Protein 1DBT (pdb70)

Organism: Bacillus subtilis (strain 168) (NCBI:txid224308)

Radius of gyration: 29.46 Å; Cα contacts (8 Å, |Δi|>4): 1558; chains: 3; bounding box: 55×60×98 Å

B-factor: mean 28.29, std 9.07, range [10.55, 61.63]

Solvent-accessible surface area: 28152 Å² total; per-residue (Å²): 145,135,45,86,27,0,0,0,4,0,47,28,30,29,12,147,87,0,46,68,24,14,53,75,4,118,173,58,85,15,9,0,16,0,2,2,9,0,0,1,58,49,0,12,50,0,0,118,51,0,59,136,122,135,6,74,0,3,0,10,5,11,0,7,7,19,11,48,16,0,27,71,0,0,45,45,0,0,60,24,17,7,49,9,0,0,0,3,2,15,11,2,50,130,0,0,77,12,0,25,101,0,0,98,135,13,21,72,114,91,97,159,66,2,22,0,0,0,0,4,9,12,5,18,8,21,75,101,52,0,87,83,20,10,20,4,98,95,40,11,74,82,0,0,33,56,3,0,62,16,0,46,92,5,37,10,41,0,0,9,0,0,1,26,4,0,134,28,0,58,163,42,13,49,118,61,9,28,0,1,0,24,2,1,8,36,66,92,43,16,17,20,3,15,24,20,0,4,15,0,22,53,0,96,81,62,20,0,3,5,0,8,0,13,57,7,0,26,155,36,191,65,28,48,149,15,1,109,37,0,53,90,49,16,81,42,151,84,104,42,0,0,0,5,0,41,32,28,21,8,126,88,0,37,68,21,12,53,86,9,139,158,66,91,10,6,0,15,0,2,2,6,0,0,0,52,47,0,12,54,0,0,123,64,0,64,147,139,131,6,61,0,3,0,8,3,11,1,9,7,19,10,44,16,0,27,63,0,0,56,54,0,2,59,16,16,6,52,10,0,0,0,2,2,14,10,2,54,102,0,0,73,14,0,24,95,0,0,96,120,20,21,72,110,89,122,185,84,3,36,0,0,0,1,4,10,12,6,18,9,28,94,115,55,0,96,78,20,10,11,4,68,95,40,10,77,85,0,0,23,41,3,0,80,16,0,58,110,8,38,8,42,0,0,11,0,0,1,68,3,0,127,21,0,60,155,46,14,47,129,100,9,43,0,3,0,24,1,1,10,46,93,170,60,74,43,90,12,20,76,26,49,8,33,0,18,66,0,96,114,67,36,12,25,1,0,10,0,12,61,12,0,30,172,40,187,78,35,46,155,17,1,111,46,1,45,92,53,20,81,80,87,87,2,0,0,0,5,0,83,32,51,26,14,136,84,0,40,73,27,14,58,84,1,53,120,26,22,25,10,0,17,0,5,84,91,0,28,150,118,56,17,75,53,0,0,121,64,0,64,28,60,18,2,35,0,3,0,11,16,42,24,105,72,110,39,88,63,1,28,136,35,0,46,155,16,7,69,46,23,7,47,10,0,0,0,28,7,55,25,33,79,157,0,0,80,12,0,24,94,0,0,94,124,13,22,69,110,91,98,194,67,8,38,0,0,0,1,4,11,75,13,43,9,28,70,108,50,0,81,98,122,94,142,41,165,141,34,9,70,80,5,0,29,107,36,0,101,47,0,55,89,4,37,8,41,0,0,11,0,0,1,78,1,0,126,32,0,51,162,46,12,50,122,98,10,59,0,2,0,23,2,1,15,43,101,177,61,70,37,91,92,31,75,34,52,6,24,0,20,67,0,99,117,62,36,13,26,9,0,10,0,13,87,9,0,32,161,36,182,76,31,27,151,19,0,101,42,0,58,131,54,19,83,79

Structure (mmCIF, N/CA/C/O backbone):
data_1DBT
#
_entry.id   1DBT
#
_cell.length_a   78.41
_cell.length_b   89.76
_cell.length_c   105.90
_cell.angle_alpha   90
_cell.angle_beta   90
_cell.angle_gamma   90
#
_symmetry.space_group_name_H-M   'P 21 21 2'
#
loop_
_entity.id
_entity.type
_entity.pdbx_description
1 polymer "OROTIDINE 5'-PHOSPHATE DECARBOXYLASE"
2 non-polymer "URIDINE-5'-MONOPHOSPHATE"
3 water water
#
loop_
_atom_site.group_PDB
_atom_site.id
_atom_site.type_symbol
_atom_site.label_atom_id
_atom_site.label_alt_id
_atom_site.label_comp_id
_atom_site.label_asym_id
_atom_site.label_entity_id
_atom_site.label_seq_id
_atom_site.pdbx_PDB_ins_code
_atom_site.Cartn_x
_atom_site.Cartn_y
_atom_site.Cartn_z
_atom_site.occupancy
_atom_site.B_iso_or_equiv
_atom_site.auth_seq_id
_atom_site.auth_comp_id
_atom_site.auth_asym_id
_atom_site.auth_atom_id
_atom_site.pdbx_PDB_model_num
ATOM 1 N N . MET A 1 1 ? 68.001 37.834 26.114 1.00 51.31 1 MET A N 1
ATOM 2 C CA . MET A 1 1 ? 69.017 38.865 25.751 1.00 51.68 1 MET A CA 1
ATOM 3 C C . MET A 1 1 ? 68.903 40.040 26.715 1.00 50.77 1 MET A C 1
ATOM 4 O O . MET A 1 1 ? 67.896 40.749 26.714 1.00 51.53 1 MET A O 1
ATOM 9 N N . LYS A 1 2 ? 69.916 40.210 27.567 1.00 49.34 2 LYS A N 1
ATOM 10 C CA . LYS A 1 2 ? 69.946 41.290 28.559 1.00 47.97 2 LYS A CA 1
ATOM 11 C C . LYS A 1 2 ? 71.235 42.120 28.525 1.00 46.43 2 LYS A C 1
ATOM 12 O O . LYS A 1 2 ? 72.301 41.611 28.164 1.00 46.43 2 LYS A O 1
ATOM 18 N N . ASN A 1 3 ? 71.126 43.400 28.889 1.00 44.26 3 ASN A N 1
ATOM 19 C CA . ASN A 1 3 ? 72.278 44.303 28.914 1.00 42.25 3 ASN A CA 1
ATOM 20 C C . ASN A 1 3 ? 72.657 44.646 30.349 1.00 39.91 3 ASN A C 1
ATOM 21 O O . ASN A 1 3 ? 71.856 45.206 31.100 1.00 39.90 3 ASN A O 1
ATOM 26 N N . ASN A 1 4 ? 73.918 44.373 30.676 1.00 36.89 4 ASN A N 1
ATOM 27 C CA . ASN A 1 4 ? 74.483 44.590 32.004 1.00 34.10 4 ASN A CA 1
ATOM 28 C C . ASN A 1 4 ? 74.642 46.044 32.461 1.00 31.98 4 ASN A C 1
ATOM 29 O O . ASN A 1 4 ? 74.490 46.348 33.650 1.00 31.19 4 ASN A O 1
ATOM 34 N N . LEU A 1 5 ? 74.988 46.927 31.532 1.00 29.18 5 LEU A N 1
ATOM 35 C CA . LEU A 1 5 ? 75.181 48.327 31.874 1.00 25.67 5 LEU A CA 1
ATOM 36 C C . LEU A 1 5 ? 73.908 49.163 31.814 1.00 23.32 5 LEU A C 1
ATOM 37 O O . LEU A 1 5 ? 73.186 49.123 30.816 1.00 22.54 5 LEU A O 1
ATOM 42 N N . PRO A 1 6 ? 73.568 49.867 32.923 1.00 22.33 6 PRO A N 1
ATOM 43 C CA . PRO A 1 6 ? 72.371 50.718 32.955 1.00 20.23 6 PRO A CA 1
ATOM 44 C C . PRO A 1 6 ? 72.619 51.864 31.977 1.00 19.54 6 PRO A C 1
ATOM 45 O O . PRO A 1 6 ? 73.729 52.408 31.932 1.00 19.14 6 PRO A O 1
ATOM 49 N N . ILE A 1 7 ? 71.631 52.143 31.129 1.00 18.07 7 ILE A N 1
ATOM 50 C CA . ILE A 1 7 ? 71.751 53.204 30.139 1.00 17.47 7 ILE A CA 1
ATOM 51 C C . ILE A 1 7 ? 71.501 54.556 30.823 1.00 17.48 7 ILE A C 1
ATOM 52 O O . ILE A 1 7 ? 70.389 54.834 31.276 1.00 17.41 7 ILE A O 1
ATOM 57 N N . ILE A 1 8 ? 72.558 55.362 30.925 1.00 16.55 8 ILE A N 1
ATOM 58 C CA . ILE A 1 8 ? 72.485 56.682 31.562 1.00 16.28 8 ILE A CA 1
ATOM 59 C C . ILE A 1 8 ? 71.934 57.741 30.599 1.00 15.15 8 ILE A C 1
ATOM 60 O O . ILE A 1 8 ? 72.552 58.040 29.577 1.00 14.64 8 ILE A O 1
ATOM 65 N N . ALA A 1 9 ? 70.789 58.318 30.961 1.00 14.65 9 ALA A N 1
ATOM 66 C CA . ALA A 1 9 ? 70.140 59.357 30.159 1.00 15.35 9 ALA A CA 1
ATOM 67 C C . ALA A 1 9 ? 70.844 60.695 30.347 1.00 15.43 9 ALA A C 1
ATOM 68 O O . ALA A 1 9 ? 70.766 61.304 31.420 1.00 16.40 9 ALA A O 1
ATOM 70 N N . LEU A 1 10 ? 71.560 61.122 29.308 1.00 14.41 10 LEU A N 1
ATOM 71 C CA . LEU A 1 10 ? 72.301 62.377 29.341 1.00 15.26 10 LEU A CA 1
ATOM 72 C C . LEU A 1 10 ? 71.404 63.554 28.957 1.00 15.63 10 LEU A C 1
ATOM 73 O O . LEU A 1 10 ? 71.507 64.122 27.858 1.00 14.16 10 LEU A O 1
ATOM 78 N N . ASP A 1 11 ? 70.518 63.898 29.886 1.00 16.57 11 ASP A N 1
ATOM 79 C CA . ASP A 1 11 ? 69.558 64.983 29.716 1.00 18.41 11 ASP A CA 1
ATOM 80 C C . ASP A 1 11 ? 70.103 66.308 30.237 1.00 19.12 11 ASP A C 1
ATOM 81 O O . ASP A 1 11 ? 69.788 66.760 31.341 1.00 21.18 11 ASP A O 1
ATOM 86 N N . PHE A 1 12 ? 70.974 66.887 29.414 1.00 19.73 12 PHE A N 1
ATOM 87 C CA . PHE A 1 12 ? 71.659 68.143 29.681 1.00 19.67 12 PHE A CA 1
ATOM 88 C C . PHE A 1 12 ? 71.465 69.109 28.522 1.00 19.71 12 PHE A C 1
ATOM 89 O O . PHE A 1 12 ? 71.221 68.691 27.384 1.00 19.72 12 PHE A O 1
ATOM 97 N N . ALA A 1 13 ? 71.612 70.400 28.813 1.00 19.38 13 ALA A N 1
ATOM 98 C CA . ALA A 1 13 ? 71.439 71.456 27.821 1.00 17.75 13 ALA A CA 1
ATOM 99 C C . ALA A 1 13 ? 72.608 71.664 26.860 1.00 17.86 13 ALA A C 1
ATOM 100 O O . ALA A 1 13 ? 72.430 72.293 25.821 1.00 18.90 13 ALA A O 1
ATOM 102 N N . SER A 1 14 ? 73.785 71.124 27.181 1.00 16.97 14 SER A N 1
ATOM 103 C CA . SER A 1 14 ? 74.970 71.292 26.329 1.00 16.72 14 SER A CA 1
ATOM 104 C C . SER A 1 14 ? 75.982 70.168 26.451 1.00 16.99 14 SER A C 1
ATOM 105 O O . SER A 1 14 ? 75.915 69.372 27.388 1.00 16.22 14 SER A O 1
ATOM 108 N N . ALA A 1 15 ? 76.937 70.135 25.514 1.00 17.06 15 ALA A N 1
ATOM 109 C CA . ALA A 1 15 ? 78.017 69.137 25.503 1.00 18.18 15 ALA A CA 1
ATOM 110 C C . ALA A 1 15 ? 78.919 69.349 26.713 1.00 19.04 15 ALA A C 1
ATOM 111 O O . ALA A 1 15 ? 79.440 68.386 27.286 1.00 19.26 15 ALA A O 1
ATOM 113 N N . GLU A 1 16 ? 79.067 70.617 27.102 1.00 20.55 16 GLU A N 1
ATOM 114 C CA . GLU A 1 16 ? 79.889 71.009 28.245 1.00 23.10 16 GLU A CA 1
ATOM 115 C C . GLU A 1 16 ? 79.384 70.436 29.563 1.00 23.24 16 GLU A C 1
ATOM 116 O O . GLU A 1 16 ? 80.169 69.864 30.330 1.00 23.40 16 GLU A O 1
ATOM 122 N N . GLU A 1 17 ? 78.070 70.553 29.785 1.00 23.03 17 GLU A N 1
ATOM 123 C CA . GLU A 1 17 ? 77.400 70.038 30.983 1.00 24.27 17 GLU A CA 1
ATOM 124 C C . GLU A 1 17 ? 77.527 68.518 31.040 1.00 23.62 17 GLU A C 1
ATOM 125 O O . GLU A 1 17 ? 77.841 67.950 32.092 1.00 23.59 17 GLU A O 1
ATOM 131 N N . THR A 1 18 ? 77.353 67.897 29.869 1.00 21.88 18 THR A N 1
ATOM 132 C CA . THR A 1 18 ? 77.437 66.448 29.668 1.00 20.27 18 THR A CA 1
ATOM 133 C C . THR A 1 18 ? 78.825 65.902 30.020 1.00 19.60 18 THR A C 1
ATOM 134 O O . THR A 1 18 ? 78.934 64.946 30.781 1.00 19.06 18 THR A O 1
ATOM 138 N N . LEU A 1 19 ? 79.864 66.549 29.489 1.00 20.17 19 LEU A N 1
ATOM 139 C CA . LEU A 1 19 ? 81.263 66.159 29.708 1.00 20.92 19 LEU A CA 1
ATOM 140 C C . LEU A 1 19 ? 81.757 66.359 31.140 1.00 20.40 19 LEU A C 1
ATOM 141 O O . LEU A 1 19 ? 82.636 65.626 31.601 1.00 21.34 19 LEU A O 1
ATOM 146 N N . ALA A 1 20 ? 81.163 67.331 31.836 1.00 20.29 20 ALA A N 1
ATOM 147 C CA . ALA A 1 20 ? 81.480 67.628 33.240 1.00 20.81 20 ALA A CA 1
ATOM 148 C C . ALA A 1 20 ? 80.933 66.506 34.115 1.00 20.43 20 ALA A C 1
ATOM 149 O O . ALA A 1 20 ? 81.620 66.025 35.017 1.00 21.95 20 ALA A O 1
ATOM 151 N N . PHE A 1 21 ? 79.698 66.093 33.815 1.00 20.11 21 PHE A N 1
ATOM 152 C CA . PHE A 1 21 ? 79.005 65.014 34.526 1.00 21.13 21 PHE A CA 1
ATOM 153 C C . PHE A 1 21 ? 79.729 63.682 34.329 1.00 20.82 21 PHE A C 1
ATOM 154 O O . PHE A 1 21 ? 79.796 62.874 35.250 1.00 19.39 21 PHE A O 1
ATOM 162 N N . LEU A 1 22 ? 80.183 63.447 33.097 1.00 21.86 22 LEU A N 1
ATOM 163 C CA . LEU A 1 22 ? 80.887 62.222 32.728 1.00 23.00 22 LEU A CA 1
ATOM 164 C C . LEU A 1 22 ? 82.347 62.139 33.162 1.00 23.50 22 LEU A C 1
ATOM 165 O O . LEU A 1 22 ? 82.974 61.091 32.989 1.00 24.53 22 LEU A O 1
ATOM 170 N N . ALA A 1 23 ? 82.871 63.219 33.750 1.00 24.62 23 ALA A N 1
ATOM 171 C CA . ALA A 1 23 ? 84.267 63.267 34.212 1.00 25.44 23 ALA A CA 1
ATOM 172 C C . ALA A 1 23 ? 84.653 62.196 35.258 1.00 26.01 23 ALA A C 1
ATOM 173 O O . ALA A 1 23 ? 85.699 61.562 35.099 1.00 25.96 23 ALA A O 1
ATOM 175 N N . PRO A 1 24 ? 83.816 61.958 36.312 1.00 27.20 24 PRO A N 1
ATOM 176 C CA . PRO A 1 24 ? 84.165 60.930 37.307 1.00 28.31 24 PRO A CA 1
ATOM 177 C C . PRO A 1 24 ? 84.080 59.481 36.806 1.00 29.72 24 PRO A C 1
ATOM 178 O O . PRO A 1 24 ? 84.564 58.561 37.471 1.00 29.06 24 PRO A O 1
ATOM 182 N N . PHE A 1 25 ? 83.459 59.306 35.639 1.00 32.13 25 PHE A N 1
ATOM 183 C CA . PHE A 1 25 ? 83.264 58.000 35.007 1.00 35.39 25 PHE A CA 1
ATOM 184 C C . PHE A 1 25 ? 84.273 57.722 33.884 1.00 37.67 25 PHE A C 1
ATOM 185 O O . PHE A 1 25 ? 84.051 56.824 33.066 1.00 38.99 25 PHE A O 1
ATOM 193 N N . GLN A 1 26 ? 85.387 58.457 33.873 1.00 40.28 26 GLN A N 1
ATOM 194 C CA . GLN A 1 26 ? 86.438 58.350 32.843 1.00 43.15 26 GLN A CA 1
ATOM 195 C C . GLN A 1 26 ? 87.021 56.959 32.546 1.00 43.55 26 GLN A C 1
ATOM 196 O O . GLN A 1 2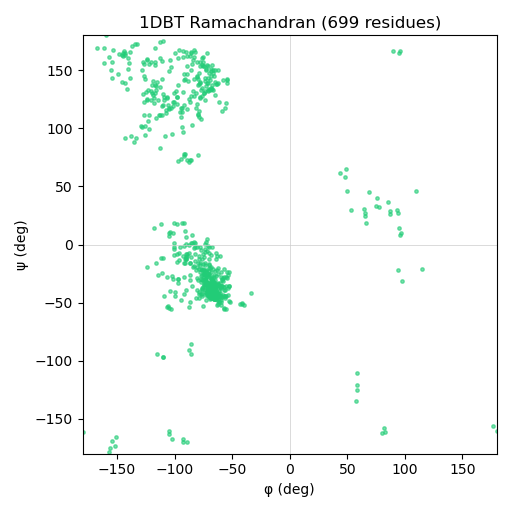6 ? 87.338 56.650 31.394 1.00 44.34 26 GLN A O 1
ATOM 202 N N . GLN A 1 27 ? 87.154 56.133 33.579 1.00 43.96 27 GLN A N 1
ATOM 203 C CA . GLN A 1 27 ? 87.704 54.784 33.437 1.00 45.06 27 GLN A CA 1
ATOM 204 C C . GLN A 1 27 ? 86.634 53.689 33.402 1.00 44.25 27 GLN A C 1
ATOM 205 O O . GLN A 1 27 ? 86.945 52.501 33.266 1.00 45.21 27 GLN A O 1
ATOM 211 N N . GLU A 1 28 ? 85.375 54.108 33.484 1.00 42.65 28 GLU A N 1
ATOM 212 C CA . GLU A 1 28 ? 84.234 53.201 33.491 1.00 40.59 28 GLU A CA 1
ATOM 213 C C . GLU A 1 28 ? 83.648 52.910 32.106 1.00 37.37 28 GLU A C 1
ATOM 214 O O . GLU A 1 28 ? 83.652 53.789 31.236 1.00 35.27 28 GLU A O 1
ATOM 220 N N . PRO A 1 29 ? 83.227 51.640 31.852 1.00 34.83 29 PRO A N 1
ATOM 221 C CA . PRO A 1 29 ? 82.623 51.271 30.561 1.00 32.08 29 PRO A CA 1
ATOM 222 C C . PRO A 1 29 ? 81.231 51.907 30.619 1.00 29.26 29 PRO A C 1
ATOM 223 O O . PRO A 1 29 ? 80.560 51.822 31.652 1.00 29.59 29 PRO A O 1
ATOM 227 N N . LEU A 1 30 ? 80.829 52.614 29.568 1.00 26.39 30 LEU A N 1
ATOM 228 C CA . LEU A 1 30 ? 79.535 53.287 29.593 1.00 23.97 30 LEU A CA 1
ATOM 229 C C . LEU A 1 30 ? 78.551 53.024 28.463 1.00 22.15 30 LEU A C 1
ATOM 230 O O . LEU A 1 30 ? 78.939 52.813 27.316 1.00 21.13 30 LEU A O 1
ATOM 235 N N . PHE A 1 31 ? 77.268 53.018 28.827 1.00 20.70 31 PHE A N 1
ATOM 236 C CA . PHE A 1 31 ? 76.171 52.883 27.874 1.00 19.98 31 PHE A CA 1
ATOM 237 C C . PHE A 1 31 ? 75.375 54.144 28.181 1.00 19.12 31 PHE A C 1
ATOM 238 O O . PHE A 1 31 ? 74.761 54.269 29.241 1.00 20.16 31 PHE A O 1
ATOM 246 N N . VAL A 1 32 ? 75.464 55.100 27.264 1.00 17.69 32 VAL A N 1
ATOM 247 C CA . VAL A 1 32 ? 74.804 56.388 27.405 1.00 17.45 32 VAL A CA 1
ATOM 248 C C . VAL A 1 32 ? 73.648 56.594 26.423 1.00 17.63 32 VAL A C 1
ATOM 249 O O . VAL A 1 32 ? 73.596 55.947 25.368 1.00 17.60 32 VAL A O 1
ATOM 253 N N . LYS A 1 33 ? 72.746 57.506 26.787 1.00 16.72 33 LYS A N 1
ATOM 254 C CA . LYS A 1 33 ? 71.586 57.862 25.977 1.00 16.55 33 LYS A CA 1
ATOM 255 C C . LYS A 1 33 ? 71.547 59.363 25.687 1.00 17.29 33 LYS A C 1
ATOM 256 O O . LYS A 1 33 ? 71.576 60.187 26.604 1.00 17.08 33 LYS A O 1
ATOM 262 N N . VAL A 1 34 ? 71.483 59.690 24.398 1.00 17.87 34 VAL A N 1
ATOM 263 C CA . VAL A 1 34 ? 71.399 61.065 23.916 1.00 17.37 34 VAL A CA 1
ATOM 264 C C . VAL A 1 34 ? 69.950 61.231 23.460 1.00 17.47 34 VAL A C 1
ATOM 265 O O . VAL A 1 34 ? 69.475 60.490 22.596 1.00 18.26 34 VAL A O 1
ATOM 269 N N . GLY A 1 35 ? 69.252 62.175 24.085 1.00 17.23 35 GLY A N 1
ATOM 270 C CA . GLY A 1 35 ? 67.862 62.428 23.757 1.00 18.70 35 GLY A CA 1
ATOM 271 C C . GLY A 1 35 ? 67.700 63.692 22.946 1.00 19.42 35 GLY A C 1
ATOM 272 O O . GLY A 1 35 ? 68.680 64.225 22.426 1.00 19.31 35 GLY A O 1
ATOM 273 N N . MET A 1 36 ? 66.472 64.202 22.889 1.00 20.95 36 MET A N 1
ATOM 274 C CA . MET A 1 36 ? 66.163 65.407 22.121 1.00 22.28 36 MET A CA 1
ATOM 275 C C . MET A 1 36 ? 66.854 66.677 22.615 1.00 22.16 36 MET A C 1
ATOM 276 O O . MET A 1 36 ? 67.388 67.432 21.810 1.00 21.80 36 MET A O 1
ATOM 281 N N . GLU A 1 37 ? 66.901 66.872 23.933 1.00 21.81 37 GLU A N 1
ATOM 282 C CA . GLU A 1 37 ? 67.532 68.056 24.529 1.00 22.32 37 GLU A CA 1
ATOM 283 C C . GLU A 1 37 ? 68.992 68.274 24.110 1.00 21.67 37 GLU A C 1
ATOM 284 O O . GLU A 1 37 ? 69.331 69.315 23.550 1.00 21.24 37 GLU A O 1
ATOM 290 N N . LEU A 1 38 ? 69.819 67.256 24.323 1.00 21.14 38 LEU A N 1
ATOM 291 C CA . LEU A 1 38 ? 71.237 67.316 23.993 1.00 21.07 38 LEU A CA 1
ATOM 292 C C . LEU A 1 38 ? 71.525 67.344 22.484 1.00 20.87 38 LEU A C 1
ATOM 293 O O . LEU A 1 38 ? 72.383 68.111 22.030 1.00 19.29 38 LEU A O 1
ATOM 298 N N . PHE A 1 39 ? 70.759 66.558 21.721 1.00 21.83 39 PHE A N 1
ATOM 299 C CA . PHE A 1 39 ? 70.918 66.468 20.264 1.00 21.49 39 PHE A CA 1
ATOM 300 C C . PHE A 1 39 ? 70.432 67.703 19.506 1.00 20.57 39 PHE A C 1
ATOM 301 O O . PHE A 1 39 ? 71.000 68.057 18.475 1.00 20.22 39 PHE A O 1
ATOM 309 N N . TYR A 1 40 ? 69.384 68.348 20.008 1.00 20.26 40 TYR A N 1
ATOM 310 C CA . TYR A 1 40 ? 68.829 69.527 19.335 1.00 20.68 40 TYR A CA 1
ATOM 311 C C . TYR A 1 40 ? 69.628 70.794 19.584 1.00 20.93 40 TYR A C 1
ATOM 312 O O . TYR A 1 40 ? 69.448 71.801 18.896 1.00 20.85 40 TYR A O 1
ATOM 321 N N . GLN A 1 41 ? 70.538 70.714 20.551 1.00 21.76 41 GLN A N 1
ATOM 322 C CA . GLN A 1 41 ? 71.422 71.818 20.886 1.00 21.32 41 GLN A CA 1
ATOM 323 C C . GLN A 1 41 ? 72.754 71.674 20.149 1.00 22.27 41 GLN A C 1
ATOM 324 O O . GLN A 1 41 ? 73.231 72.625 19.532 1.00 23.62 41 GLN A O 1
ATOM 330 N N . GLU A 1 42 ? 73.331 70.476 20.207 1.00 23.04 42 GLU A N 1
ATOM 331 C CA . GLU A 1 42 ? 74.636 70.200 19.607 1.00 23.96 42 GLU A CA 1
ATOM 332 C C . GLU A 1 42 ? 74.673 69.558 18.224 1.00 23.40 42 GLU A C 1
ATOM 333 O O . GLU A 1 42 ? 75.641 69.745 17.476 1.00 23.10 42 GLU A O 1
ATOM 339 N N . GLY A 1 43 ? 73.648 68.769 17.913 1.00 22.73 43 GLY A N 1
ATOM 340 C CA . GLY A 1 43 ? 73.583 68.082 16.634 1.00 23.44 43 GLY A CA 1
ATOM 341 C C . GLY A 1 43 ? 74.408 66.804 16.627 1.00 23.42 43 GLY A C 1
ATOM 342 O O . GLY A 1 43 ? 74.693 66.278 17.699 1.00 23.21 43 GLY A O 1
ATOM 343 N N . PRO A 1 44 ? 74.828 66.290 15.449 1.00 24.02 44 PRO A N 1
ATOM 344 C CA . PRO A 1 44 ? 75.625 65.065 15.310 1.00 24.76 44 PRO A CA 1
ATOM 345 C C . PRO A 1 44 ? 76.985 65.068 16.010 1.00 24.02 44 PRO A C 1
ATOM 346 O O . PRO A 1 44 ? 77.491 64.006 16.367 1.00 24.48 44 PRO A O 1
ATOM 350 N N . SER A 1 45 ? 77.541 66.258 16.249 1.00 24.23 45 SER A N 1
ATOM 351 C CA . SER A 1 45 ? 78.850 66.397 16.902 1.00 23.71 45 SER A CA 1
ATOM 352 C C . SER A 1 45 ? 78.924 65.742 18.283 1.00 23.33 45 SER A C 1
ATOM 353 O O . SER A 1 45 ? 79.941 65.137 18.607 1.00 21.52 45 SER A O 1
ATOM 356 N N . ILE A 1 46 ? 77.828 65.804 19.052 1.00 21.78 46 ILE A N 1
ATOM 357 C CA . ILE A 1 46 ? 77.798 65.190 20.383 1.00 22.39 46 ILE A CA 1
ATOM 358 C C . ILE A 1 46 ? 77.827 63.654 20.328 1.00 22.98 46 ILE A C 1
ATOM 359 O O . ILE A 1 46 ? 78.466 63.032 21.171 1.00 23.62 46 ILE A O 1
ATOM 364 N N . VAL A 1 47 ? 77.212 63.067 19.297 1.00 23.16 47 VAL A N 1
ATOM 365 C CA . VAL A 1 47 ? 77.204 61.613 19.111 1.00 24.02 47 VAL A CA 1
ATOM 366 C C . VAL A 1 47 ? 78.633 61.157 18.786 1.00 25.41 47 VAL A C 1
ATOM 367 O O . VAL A 1 47 ? 79.127 60.186 19.363 1.00 24.12 47 VAL A O 1
ATOM 371 N N . LYS A 1 48 ? 79.298 61.933 17.926 1.00 27.80 48 LYS A N 1
ATOM 372 C CA . LYS A 1 48 ? 80.677 61.687 17.502 1.00 29.68 48 LYS A CA 1
ATOM 373 C C . LYS A 1 48 ? 81.643 61.790 18.679 1.00 29.46 48 LYS A C 1
ATOM 374 O O . LYS A 1 48 ? 82.463 60.897 18.877 1.00 28.92 48 LYS A O 1
ATOM 380 N N . GLN A 1 49 ? 81.468 62.837 19.493 1.00 29.59 49 GLN A N 1
ATOM 381 C CA . GLN A 1 49 ? 82.289 63.104 20.681 1.00 30.37 49 GLN A CA 1
ATOM 382 C C . GLN A 1 49 ? 82.223 61.977 21.707 1.00 30.16 49 GLN A C 1
ATOM 383 O O . GLN A 1 49 ? 83.246 61.595 22.285 1.00 31.52 49 GLN A O 1
ATOM 389 N N . LEU A 1 50 ? 81.018 61.448 21.920 1.00 28.31 50 LEU A N 1
ATOM 390 C CA . LEU A 1 50 ? 80.798 60.362 22.870 1.00 27.26 50 LEU A CA 1
ATOM 391 C C . LEU A 1 50 ? 81.261 59.003 22.338 1.00 27.81 50 LEU A C 1
ATOM 392 O O . LEU A 1 50 ? 81.654 58.136 23.118 1.00 25.70 50 LEU A O 1
ATOM 397 N N . LYS A 1 51 ? 81.270 58.862 21.009 1.00 29.24 51 LYS A N 1
ATOM 398 C CA . LYS A 1 51 ? 81.710 57.639 20.329 1.00 31.34 51 LYS A CA 1
ATOM 399 C C . LYS A 1 51 ? 83.238 57.540 20.330 1.00 32.83 51 LYS A C 1
ATOM 400 O O . LYS A 1 51 ? 83.796 56.439 20.375 1.00 33.09 51 LYS A O 1
ATOM 406 N N . GLU A 1 52 ? 83.894 58.704 20.306 1.00 34.02 52 GLU A N 1
ATOM 407 C CA . GLU A 1 52 ? 85.356 58.824 20.354 1.00 36.80 52 GLU A CA 1
ATOM 408 C C . GLU A 1 52 ? 85.834 58.421 21.758 1.00 36.44 52 GLU A C 1
ATOM 409 O O . GLU A 1 52 ? 86.975 57.988 21.934 1.00 35.79 52 GLU A O 1
ATOM 415 N N . ARG A 1 53 ? 84.937 58.572 22.738 1.00 35.70 53 ARG A N 1
ATOM 416 C CA . ARG A 1 53 ? 85.193 58.234 24.142 1.00 36.29 53 ARG A CA 1
ATOM 417 C C . ARG A 1 53 ? 84.729 56.807 24.481 1.00 36.11 53 ARG A C 1
ATOM 418 O O . ARG A 1 53 ? 84.545 56.453 25.656 1.00 36.87 53 ARG A O 1
ATOM 426 N N . ASN A 1 54 ? 84.546 56.012 23.423 1.00 34.94 54 ASN A N 1
ATOM 427 C CA . ASN A 1 54 ? 84.143 54.599 23.460 1.00 35.45 54 ASN A CA 1
ATOM 428 C C . ASN A 1 54 ? 82.885 54.207 24.246 1.00 34.74 54 ASN A C 1
ATOM 429 O O . ASN A 1 54 ? 82.769 53.082 24.758 1.00 34.35 54 ASN A O 1
ATOM 434 N N . CYS A 1 55 ? 81.937 55.140 24.307 1.00 32.93 55 CYS A N 1
ATOM 435 C CA . CYS A 1 55 ? 80.659 54.921 24.977 1.00 32.28 55 CYS A CA 1
ATOM 436 C C . CYS A 1 55 ? 79.720 54.191 24.020 1.00 30.46 55 CYS A C 1
ATOM 437 O O . CYS A 1 55 ? 79.758 54.429 22.812 1.00 30.39 55 CYS A O 1
ATOM 440 N N . GLU A 1 56 ? 78.922 53.267 24.551 1.00 30.06 56 GLU A N 1
ATOM 441 C CA . GLU A 1 56 ? 77.903 52.579 23.751 1.00 29.33 56 GLU A CA 1
ATOM 442 C C . GLU A 1 56 ? 76.788 53.636 23.720 1.00 26.67 56 GLU A C 1
ATOM 443 O O . GLU A 1 56 ? 76.523 54.285 24.741 1.00 24.75 56 GLU A O 1
ATOM 449 N N . LEU A 1 57 ? 76.167 53.837 22.564 1.00 24.30 57 LEU A N 1
ATOM 450 C CA . LEU A 1 57 ? 75.177 54.895 22.460 1.00 23.13 57 LEU A CA 1
ATOM 451 C C . LEU A 1 57 ? 73.771 54.590 21.971 1.00 22.45 57 LEU A C 1
ATOM 452 O O . LEU A 1 57 ? 73.566 53.998 20.905 1.00 21.92 57 LEU A O 1
ATOM 457 N N . PHE A 1 58 ? 72.815 55.100 22.744 1.00 21.07 58 PHE A N 1
ATOM 458 C CA . PHE A 1 58 ? 71.390 55.001 22.463 1.00 19.70 58 PHE A CA 1
ATOM 459 C C . PHE A 1 58 ? 71.009 56.425 22.043 1.00 19.53 58 PHE A C 1
ATOM 460 O O . PHE A 1 58 ? 71.146 57.369 22.817 1.00 18.40 58 PHE A O 1
ATOM 468 N N . LEU A 1 59 ? 70.584 56.566 20.791 1.00 19.49 59 LEU A N 1
ATOM 469 C CA . LEU A 1 59 ? 70.144 57.851 20.265 1.00 19.51 59 LEU A CA 1
ATOM 470 C C . LEU A 1 59 ? 68.617 57.777 20.272 1.00 19.89 59 LEU A C 1
ATOM 471 O O . LEU A 1 59 ? 67.998 57.192 19.382 1.00 19.16 59 LEU A O 1
ATOM 476 N N . ASP A 1 60 ? 68.048 58.309 21.353 1.00 20.71 60 ASP A N 1
ATOM 477 C CA . ASP A 1 60 ? 66.614 58.331 21.630 1.00 20.68 60 ASP A CA 1
ATOM 47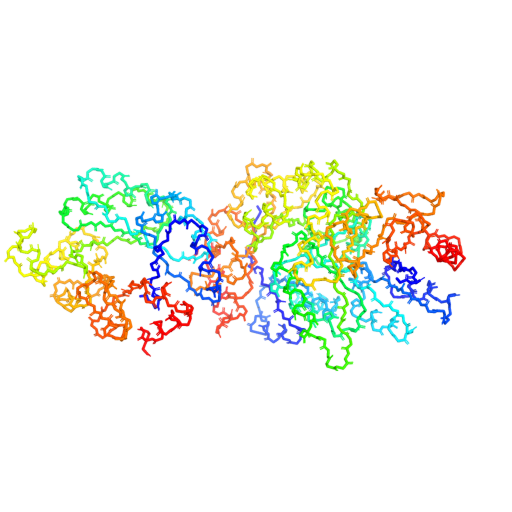8 C C . ASP A 1 60 ? 65.883 59.527 21.005 1.00 20.94 60 ASP A C 1
ATOM 479 O O . ASP A 1 60 ? 65.467 60.447 21.712 1.00 21.83 60 ASP A O 1
ATOM 484 N N . LEU A 1 61 ? 65.711 59.499 19.683 1.00 20.10 61 LEU A N 1
ATOM 485 C CA . LEU A 1 61 ? 65.022 60.587 18.993 1.00 20.85 61 LEU A CA 1
ATOM 486 C C . LEU A 1 61 ? 63.543 60.350 18.716 1.00 20.28 61 LEU A C 1
ATOM 487 O O . LEU A 1 61 ? 62.816 61.292 18.391 1.00 22.57 61 LEU A O 1
ATOM 492 N N . LYS A 1 62 ? 63.107 59.098 18.869 1.00 20.03 62 LYS A N 1
ATOM 493 C CA . LYS A 1 62 ? 61.712 58.666 18.684 1.00 21.10 62 LYS A CA 1
ATOM 494 C C . LYS A 1 62 ? 61.034 59.150 17.400 1.00 20.39 62 LYS A C 1
ATOM 495 O O . LYS A 1 62 ? 60.009 59.842 17.450 1.00 20.15 62 LYS A O 1
ATOM 501 N N . LEU A 1 63 ? 61.626 58.796 16.261 1.00 19.75 63 LEU A N 1
ATOM 502 C CA . LEU A 1 63 ? 61.123 59.192 14.946 1.00 18.85 63 LEU A CA 1
ATOM 503 C C . LEU A 1 63 ? 59.669 58.796 14.712 1.00 18.66 63 LEU A C 1
ATOM 504 O O . LEU A 1 63 ? 59.293 57.631 14.860 1.00 18.92 63 LEU A O 1
ATOM 509 N N . HIS A 1 64 ? 58.849 59.804 14.436 1.00 18.18 64 HIS A N 1
ATOM 510 C CA . HIS A 1 64 ? 57.421 59.617 14.208 1.00 19.17 64 HIS A CA 1
ATOM 511 C C . HIS A 1 64 ? 56.997 60.586 13.103 1.00 20.53 64 HIS A C 1
ATOM 512 O O . HIS A 1 64 ? 56.622 61.730 13.371 1.00 20.23 64 HIS A O 1
ATOM 519 N N . ASP A 1 65 ? 57.044 60.092 11.866 1.00 21.21 65 ASP A N 1
ATOM 520 C CA . ASP A 1 65 ? 56.701 60.860 10.664 1.00 22.76 65 ASP A CA 1
ATOM 521 C C . ASP A 1 65 ? 56.171 59.888 9.585 1.00 22.81 65 ASP A C 1
ATOM 522 O O . ASP A 1 65 ? 55.830 58.747 9.890 1.00 22.63 65 ASP A O 1
ATOM 527 N N . ILE A 1 66 ? 56.088 60.345 8.333 1.00 22.82 66 ILE A N 1
ATOM 528 C CA . ILE A 1 66 ? 55.620 59.520 7.213 1.00 22.83 66 ILE A CA 1
ATOM 529 C C . ILE A 1 66 ? 56.712 58.485 6.854 1.00 23.38 66 ILE A C 1
ATOM 530 O O . ILE A 1 66 ? 57.886 58.733 7.136 1.00 24.08 66 ILE A O 1
ATOM 535 N N . PRO A 1 67 ? 56.341 57.294 6.314 1.00 23.54 67 PRO A N 1
ATOM 536 C CA . PRO A 1 67 ? 57.330 56.267 5.954 1.00 23.19 67 PRO A CA 1
ATOM 537 C C . PRO A 1 67 ? 58.646 56.684 5.274 1.00 23.31 67 PRO A C 1
ATOM 538 O O . PRO A 1 67 ? 59.726 56.344 5.769 1.00 23.03 67 PRO A O 1
ATOM 542 N N . THR A 1 68 ? 58.554 57.481 4.209 1.00 23.27 68 THR A N 1
ATOM 543 C CA . THR A 1 68 ? 59.738 57.925 3.466 1.00 22.92 68 THR A CA 1
ATOM 544 C C . THR A 1 68 ? 60.678 58.872 4.213 1.00 22.07 68 THR A C 1
ATOM 545 O O . THR A 1 68 ? 61.888 58.793 4.025 1.00 22.51 68 THR A O 1
ATOM 549 N N . THR A 1 69 ? 60.132 59.730 5.078 1.00 20.75 69 THR A N 1
ATOM 550 C CA . THR A 1 69 ? 60.950 60.663 5.865 1.00 21.56 69 THR A CA 1
ATOM 551 C C . THR A 1 69 ? 61.735 59.901 6.932 1.00 21.03 69 THR A C 1
ATOM 552 O O . THR A 1 69 ? 62.926 60.154 7.120 1.00 20.89 69 THR A O 1
ATOM 556 N N . VAL A 1 70 ? 61.071 58.946 7.588 1.00 20.13 70 VAL A N 1
ATOM 557 C CA . VAL A 1 70 ? 61.696 58.122 8.626 1.00 20.17 70 VAL A CA 1
ATOM 558 C C . VAL A 1 70 ? 62.789 57.251 8.001 1.00 20.44 70 VAL A C 1
ATOM 559 O O . VAL A 1 70 ? 63.852 57.073 8.596 1.00 18.79 70 VAL A O 1
ATOM 563 N N . ASN A 1 71 ? 62.533 56.785 6.772 1.00 21.46 71 ASN A N 1
ATOM 564 C CA . ASN A 1 71 ? 63.476 55.963 6.005 1.00 22.24 71 ASN A CA 1
ATOM 565 C C . ASN A 1 71 ? 64.731 56.788 5.690 1.00 21.73 71 ASN A C 1
ATOM 566 O O . ASN A 1 71 ? 65.853 56.344 5.945 1.00 23.74 71 ASN A O 1
ATOM 571 N N . LYS A 1 72 ? 64.517 58.012 5.216 1.00 21.11 72 LYS A N 1
ATOM 572 C CA . LYS A 1 72 ? 65.607 58.912 4.850 1.00 22.24 72 LYS A CA 1
ATOM 573 C C . LYS A 1 72 ? 66.384 59.467 6.052 1.00 21.48 72 LYS A C 1
ATOM 574 O O . LYS A 1 72 ? 67.605 59.628 5.988 1.00 22.00 72 LYS A O 1
ATOM 580 N N . ALA A 1 73 ? 65.682 59.667 7.167 1.00 21.07 73 ALA A N 1
ATOM 581 C CA . ALA A 1 73 ? 66.288 60.159 8.402 1.00 20.51 73 ALA A CA 1
ATOM 582 C C . ALA A 1 73 ? 67.108 59.060 9.087 1.00 21.04 73 ALA A C 1
ATOM 583 O O . ALA A 1 73 ? 68.164 59.343 9.658 1.00 20.11 73 ALA A O 1
ATOM 585 N N . MET A 1 74 ? 66.650 57.809 8.976 1.00 20.02 74 MET A N 1
ATOM 586 C CA . MET A 1 74 ? 67.368 56.673 9.555 1.00 21.91 74 MET A CA 1
ATOM 587 C C . MET A 1 74 ? 68.666 56.367 8.790 1.00 23.31 74 MET A C 1
ATOM 588 O O . MET A 1 74 ? 69.617 55.853 9.382 1.00 22.22 74 MET A O 1
ATOM 593 N N . LYS A 1 75 ? 68.707 56.744 7.501 1.00 24.92 75 LYS A N 1
ATOM 594 C CA . LYS A 1 75 ? 69.893 56.586 6.638 1.00 25.78 75 LYS A CA 1
ATOM 595 C C . LYS A 1 75 ? 70.995 57.522 7.140 1.00 25.95 75 LYS A C 1
ATOM 596 O O . LYS A 1 75 ? 72.172 57.162 7.119 1.00 26.55 75 LYS A O 1
ATOM 602 N N . ARG A 1 76 ? 70.587 58.708 7.607 1.00 24.97 76 ARG A N 1
ATOM 603 C CA . ARG A 1 76 ? 71.502 59.718 8.155 1.00 25.12 76 ARG A CA 1
ATOM 604 C C . ARG A 1 76 ? 72.026 59.294 9.527 1.00 25.54 76 ARG A C 1
ATOM 605 O O . ARG A 1 76 ? 73.204 59.479 9.823 1.00 27.58 76 ARG A O 1
ATOM 613 N N . LEU A 1 77 ? 71.147 58.703 10.340 1.00 25.60 77 LEU A N 1
ATOM 614 C CA . LEU A 1 77 ? 71.504 58.241 11.679 1.00 26.45 77 LEU A CA 1
ATOM 615 C C . LEU A 1 77 ? 72.372 56.983 11.658 1.00 26.94 77 LEU A C 1
ATOM 616 O O . LEU A 1 77 ? 73.201 56.787 12.547 1.00 28.13 77 LEU A O 1
ATOM 621 N N . ALA A 1 78 ? 72.222 56.166 10.617 1.00 26.82 78 ALA A N 1
ATOM 622 C CA . ALA A 1 78 ? 73.019 54.944 10.469 1.00 28.50 78 ALA A CA 1
ATOM 623 C C . ALA A 1 78 ? 74.456 55.282 10.043 1.00 29.89 78 ALA A C 1
ATOM 624 O O . ALA A 1 78 ? 75.384 54.500 10.275 1.00 30.11 78 ALA A O 1
ATOM 626 N N . SER A 1 79 ? 74.618 56.473 9.459 1.00 31.87 79 SER A N 1
ATOM 627 C CA . SER A 1 79 ? 75.907 56.993 9.002 1.00 34.94 79 SER A CA 1
ATOM 628 C C . SER A 1 79 ? 76.690 57.615 10.166 1.00 36.59 79 SER A C 1
ATOM 629 O O . SER A 1 79 ? 77.900 57.833 10.058 1.00 37.02 79 SER A O 1
ATOM 632 N N . LEU A 1 80 ? 75.988 57.853 11.280 1.00 37.52 80 LEU A N 1
ATOM 633 C CA . LEU A 1 80 ? 76.555 58.428 12.504 1.00 38.26 80 LEU A CA 1
ATOM 634 C C . LEU A 1 80 ? 77.302 57.396 13.336 1.00 38.27 80 LEU A C 1
ATOM 635 O O . LEU A 1 80 ? 78.229 57.745 14.073 1.00 39.91 80 LEU A O 1
ATOM 640 N N . GLY A 1 81 ? 76.850 56.145 13.262 1.00 37.38 81 GLY A N 1
ATOM 641 C CA . GLY A 1 81 ? 77.489 55.060 13.989 1.00 35.30 81 GLY A CA 1
ATOM 642 C C . GLY A 1 81 ? 76.940 54.720 15.361 1.00 35.06 81 GLY A C 1
ATOM 643 O O . GLY A 1 81 ? 77.689 54.219 16.206 1.00 36.36 81 GLY A O 1
ATOM 644 N N . VAL A 1 82 ? 75.641 54.942 15.573 1.00 32.62 82 VAL A N 1
ATOM 645 C CA . VAL A 1 82 ? 74.986 54.647 16.854 1.00 30.04 82 VAL A CA 1
ATOM 646 C C . VAL A 1 82 ? 74.729 53.148 17.043 1.00 28.90 82 VAL A C 1
ATOM 647 O O . VAL A 1 82 ? 74.748 52.391 16.072 1.00 29.17 82 VAL A O 1
ATOM 651 N N . ASP A 1 83 ? 74.515 52.726 18.289 1.00 26.48 83 ASP A N 1
ATOM 652 C CA . ASP A 1 83 ? 74.280 51.314 18.601 1.00 24.93 83 ASP A CA 1
ATOM 653 C C . ASP A 1 83 ? 72.809 50.947 18.738 1.00 23.88 83 ASP A C 1
ATOM 654 O O . ASP A 1 83 ? 72.412 49.825 18.412 1.00 24.11 83 ASP A O 1
ATOM 659 N N . LEU A 1 84 ? 72.017 51.895 19.235 1.00 22.24 84 LEU A N 1
ATOM 660 C CA . LEU A 1 84 ? 70.581 51.716 19.447 1.00 20.88 84 LEU A CA 1
ATOM 661 C C . LEU A 1 84 ? 69.851 53.015 19.083 1.00 20.62 84 LEU A C 1
ATOM 662 O O . LEU A 1 84 ? 70.284 54.112 19.453 1.00 19.89 84 LEU A O 1
ATOM 667 N N . VAL A 1 85 ? 68.769 52.878 18.322 1.00 19.45 85 VAL A N 1
ATOM 668 C CA . VAL A 1 85 ? 67.971 54.011 17.872 1.00 19.28 85 VAL A CA 1
ATOM 669 C C . VAL A 1 85 ? 66.480 53.622 17.933 1.00 19.51 85 VAL A C 1
ATOM 670 O O . VAL A 1 85 ? 66.160 52.429 17.982 1.00 20.32 85 VAL A O 1
ATOM 674 N N . ASN A 1 86 ? 65.577 54.610 17.958 1.00 18.26 86 ASN A N 1
ATOM 675 C CA . ASN A 1 86 ? 64.149 54.315 18.048 1.00 16.59 86 ASN A CA 1
ATOM 676 C C . ASN A 1 86 ? 63.117 55.085 17.225 1.00 16.58 86 ASN A C 1
ATOM 677 O O . ASN A 1 86 ? 63.406 56.125 16.623 1.00 17.28 86 ASN A O 1
ATOM 682 N N . VAL A 1 87 ? 61.912 54.516 17.186 1.00 16.42 87 VAL A N 1
ATOM 683 C CA . VAL A 1 87 ? 60.743 55.069 16.492 1.00 16.26 87 VAL A CA 1
ATOM 684 C C . VAL A 1 87 ? 59.522 54.891 17.405 1.00 16.85 87 VAL A C 1
ATOM 685 O O . VAL A 1 87 ? 59.621 54.255 18.450 1.00 18.22 87 VAL A O 1
ATOM 689 N N . HIS A 1 88 ? 58.393 55.494 17.040 1.00 17.53 88 HIS A N 1
ATOM 690 C CA . HIS A 1 88 ? 57.146 55.315 17.793 1.00 17.04 88 HIS A CA 1
ATOM 691 C C . HIS A 1 88 ? 56.346 54.242 17.071 1.00 16.65 88 HIS A C 1
ATOM 692 O O . HIS A 1 88 ? 56.265 54.258 15.840 1.00 16.08 88 HIS A O 1
ATOM 699 N N . ALA A 1 89 ? 55.751 53.321 17.827 1.00 17.86 89 ALA A N 1
ATOM 700 C CA . ALA A 1 89 ? 54.931 52.254 17.240 1.00 18.41 89 ALA A CA 1
ATOM 701 C C . ALA A 1 89 ? 53.589 52.802 16.750 1.00 18.61 89 ALA A C 1
ATOM 702 O O . ALA A 1 89 ? 52.925 52.182 15.905 1.00 18.86 89 ALA A O 1
ATOM 704 N N . ALA A 1 90 ? 53.251 54.007 17.222 1.00 18.08 90 ALA A N 1
ATOM 705 C CA . ALA A 1 90 ? 52.024 54.714 16.849 1.00 19.40 90 ALA A CA 1
ATOM 706 C C . ALA A 1 90 ? 52.119 55.272 15.421 1.00 20.68 90 ALA A C 1
ATOM 707 O O . ALA A 1 90 ? 51.187 55.909 14.923 1.00 20.98 90 ALA A O 1
ATOM 709 N N . GLY A 1 91 ? 53.259 55.025 14.775 1.00 21.49 91 GLY A N 1
ATOM 710 C CA . GLY A 1 91 ? 53.464 55.454 13.405 1.00 21.15 91 GLY A CA 1
ATOM 711 C C . GLY A 1 91 ? 53.043 54.393 12.403 1.00 21.21 91 GLY A C 1
ATOM 712 O O . GLY A 1 91 ? 52.929 54.664 11.205 1.00 21.50 91 GLY A O 1
ATOM 713 N N . GLY A 1 92 ? 52.809 53.183 12.906 1.00 21.90 92 GLY A N 1
ATOM 714 C CA . GLY A 1 92 ? 52.385 52.078 12.064 1.00 22.66 92 GLY A CA 1
ATOM 715 C C . GLY A 1 92 ? 53.497 51.168 11.585 1.00 23.12 92 GLY A C 1
ATOM 716 O O . GLY A 1 92 ? 54.681 51.514 11.675 1.00 21.90 92 GLY A O 1
ATOM 717 N N . LYS A 1 93 ? 53.097 50.012 11.047 1.00 24.42 93 LYS A N 1
ATOM 718 C CA . LYS A 1 93 ? 54.015 48.989 10.537 1.00 25.34 93 LYS A CA 1
ATOM 719 C C . LYS A 1 93 ? 54.848 49.413 9.335 1.00 25.80 93 LYS A C 1
ATOM 720 O O . LYS A 1 93 ? 56.066 49.224 9.336 1.00 26.83 93 LYS A O 1
ATOM 726 N N . LYS A 1 94 ? 54.193 50.033 8.349 1.00 26.37 94 LYS A N 1
ATOM 727 C CA . LYS A 1 94 ? 54.830 50.515 7.116 1.00 27.23 94 LYS A CA 1
ATOM 728 C C . LYS A 1 94 ? 55.987 51.471 7.446 1.00 27.04 94 LYS A C 1
ATOM 729 O O . LYS A 1 94 ? 57.075 51.376 6.862 1.00 27.09 94 LYS A O 1
ATOM 735 N N . MET A 1 95 ? 55.758 52.302 8.463 1.00 25.17 95 MET A N 1
ATOM 736 C CA . MET A 1 95 ? 56.729 53.272 8.943 1.00 25.32 95 MET A CA 1
ATOM 737 C C . MET A 1 95 ? 57.898 52.619 9.682 1.00 25.16 95 MET A C 1
ATOM 738 O O . MET A 1 95 ? 59.056 52.990 9.456 1.00 26.24 95 MET A O 1
ATOM 743 N N . MET A 1 96 ? 57.594 51.634 10.533 1.00 23.91 96 MET A N 1
ATOM 744 C CA . MET A 1 96 ? 58.621 50.909 11.286 1.00 23.72 96 MET A CA 1
ATOM 745 C C . MET A 1 96 ? 59.504 50.078 10.345 1.00 23.70 96 MET A C 1
ATOM 746 O O . MET A 1 96 ? 60.711 49.965 10.568 1.00 22.20 96 MET A O 1
ATOM 751 N N . GLN A 1 97 ? 58.901 49.560 9.267 1.00 24.67 97 GLN A N 1
ATOM 752 C CA . GLN A 1 97 ? 59.616 48.767 8.252 1.00 25.89 97 GLN A CA 1
ATOM 753 C C . GLN A 1 97 ? 60.542 49.668 7.448 1.00 24.50 97 GLN A C 1
ATOM 754 O O . GLN A 1 97 ? 61.690 49.304 7.190 1.00 23.70 97 GLN A O 1
ATOM 760 N N . ALA A 1 98 ? 60.034 50.851 7.080 1.00 24.11 98 ALA A N 1
ATOM 761 C CA . ALA A 1 98 ? 60.788 51.854 6.314 1.00 23.72 98 ALA A CA 1
ATOM 762 C C . ALA A 1 98 ? 61.996 52.335 7.109 1.00 23.69 98 ALA A C 1
ATOM 763 O O . ALA A 1 98 ? 63.062 52.585 6.539 1.00 22.69 98 ALA A O 1
ATOM 765 N N . ALA A 1 99 ? 61.825 52.383 8.435 1.00 23.05 99 ALA A N 1
ATOM 766 C CA . ALA A 1 99 ? 62.872 52.784 9.372 1.00 22.91 99 ALA A CA 1
ATOM 767 C C . ALA A 1 99 ? 63.998 51.754 9.371 1.00 23.13 99 ALA A C 1
ATOM 768 O O . ALA A 1 99 ? 65.178 52.123 9.340 1.00 21.46 99 ALA A O 1
ATOM 770 N N . LEU A 1 100 ? 63.615 50.471 9.355 1.00 23.80 100 LEU A N 1
ATOM 771 C CA . LEU A 1 100 ? 64.560 49.348 9.327 1.00 25.58 100 LEU A CA 1
ATOM 772 C C . LEU A 1 100 ? 65.347 49.335 8.008 1.00 26.58 100 LEU A C 1
ATOM 773 O O . LEU A 1 100 ? 66.570 49.208 8.027 1.00 26.68 100 LEU A O 1
ATOM 778 N N . GLU A 1 101 ? 64.642 49.553 6.891 1.00 27.96 101 GLU A N 1
ATOM 779 C CA . GLU A 1 101 ? 65.237 49.601 5.546 1.00 30.55 101 GLU A CA 1
ATOM 780 C C . GLU A 1 101 ? 66.202 50.782 5.414 1.00 29.33 101 GLU A C 1
ATOM 781 O O . GLU A 1 101 ? 67.241 50.676 4.756 1.00 28.13 101 GLU A O 1
ATOM 787 N N . GLY A 1 102 ? 65.851 51.888 6.079 1.00 28.35 102 GLY A N 1
ATOM 788 C CA . GLY A 1 102 ? 66.673 53.088 6.085 1.00 27.38 102 GLY A CA 1
ATOM 789 C C . GLY A 1 102 ? 67.997 52.832 6.783 1.00 27.60 102 GLY A C 1
ATOM 790 O O . GLY A 1 102 ? 69.055 53.185 6.259 1.00 27.23 102 GLY A O 1
ATOM 791 N N . LEU A 1 103 ? 67.930 52.157 7.934 1.00 27.68 103 LEU A N 1
ATOM 792 C CA . LEU A 1 103 ? 69.113 51.795 8.712 1.00 29.06 103 LEU A CA 1
ATOM 793 C C . LEU A 1 103 ? 70.003 50.811 7.956 1.00 30.34 103 LEU A C 1
ATOM 794 O O . LEU A 1 103 ? 71.219 50.923 8.015 1.00 30.20 103 LEU A O 1
ATOM 799 N N . GLU A 1 104 ? 69.385 49.886 7.216 1.00 32.11 104 GLU A N 1
ATOM 800 C CA . GLU A 1 104 ? 70.111 48.880 6.434 1.00 35.04 104 GLU A CA 1
ATOM 801 C C . GLU A 1 104 ? 70.866 49.482 5.251 1.00 36.48 104 GLU A C 1
ATOM 802 O O . GLU A 1 104 ? 72.028 49.136 5.027 1.00 36.86 104 GLU A O 1
ATOM 808 N N . GLU A 1 105 ? 70.229 50.425 4.550 1.00 38.68 105 GLU A N 1
ATOM 809 C CA . GLU A 1 105 ? 70.836 51.085 3.389 1.00 40.80 105 GLU A CA 1
ATOM 810 C C . GLU A 1 105 ? 71.879 52.153 3.758 1.00 40.56 105 GLU A C 1
ATOM 811 O O . GLU A 1 105 ? 72.838 52.371 3.011 1.00 40.87 105 GLU A O 1
ATOM 817 N N . GLY A 1 106 ? 71.696 52.790 4.917 1.00 39.82 106 GLY A N 1
ATOM 818 C CA . GLY A 1 106 ? 72.614 53.825 5.373 1.00 38.44 106 GLY A CA 1
ATOM 819 C C . GLY A 1 106 ? 73.840 53.334 6.128 1.00 37.94 106 GLY A C 1
ATOM 820 O O . GLY A 1 106 ? 74.747 54.122 6.428 1.00 36.81 106 GLY A O 1
ATOM 821 N N . THR A 1 107 ? 73.843 52.049 6.480 1.00 37.58 107 THR A N 1
ATOM 822 C CA . THR A 1 107 ? 74.958 51.436 7.199 1.00 38.90 107 THR A CA 1
ATOM 823 C C . THR A 1 107 ? 76.036 50.940 6.227 1.00 40.27 107 THR A C 1
ATOM 824 O O . THR A 1 107 ? 75.744 50.128 5.336 1.00 40.09 107 THR A O 1
ATOM 828 N N . PRO A 1 108 ? 77.291 51.432 6.380 1.00 42.15 108 PRO A N 1
ATOM 829 C CA . PRO A 1 108 ? 78.416 51.029 5.523 1.00 43.53 108 PRO A CA 1
ATOM 830 C C . PRO A 1 108 ? 78.784 49.556 5.756 1.00 45.04 108 PRO A C 1
ATOM 831 O O . PRO A 1 108 ? 78.522 49.008 6.836 1.00 44.29 108 PRO A O 1
ATOM 835 N N . ALA A 1 109 ? 79.372 48.924 4.738 1.00 46.55 109 ALA A N 1
ATOM 836 C CA . ALA A 1 109 ? 79.790 47.521 4.808 1.00 47.90 109 ALA A CA 1
ATOM 837 C C . ALA A 1 109 ? 80.988 47.361 5.747 1.00 48.98 109 ALA A C 1
ATOM 838 O O . ALA A 1 109 ? 81.923 48.171 5.716 1.00 49.22 109 ALA A O 1
ATOM 840 N N . GLY A 1 110 ? 80.911 46.354 6.618 1.00 49.79 110 GLY A N 1
ATOM 841 C CA . GLY A 1 110 ? 81.968 46.098 7.584 1.00 50.74 110 GLY A CA 1
ATOM 842 C C . GLY A 1 110 ? 81.517 46.299 9.023 1.00 51.59 110 GLY A C 1
ATOM 843 O O . GLY A 1 110 ? 82.158 45.788 9.949 1.00 52.62 110 GLY A O 1
ATOM 844 N N . LYS A 1 111 ? 80.443 47.070 9.210 1.00 51.49 111 LYS A N 1
ATOM 845 C CA . LYS A 1 111 ? 79.877 47.340 10.536 1.00 50.99 111 LYS A CA 1
ATOM 846 C C . LYS A 1 111 ? 78.410 46.918 10.620 1.00 50.09 111 LYS A C 1
ATOM 847 O O . LYS A 1 111 ? 77.734 46.807 9.592 1.00 51.09 111 LYS A O 1
ATOM 853 N N . LYS A 1 112 ? 77.939 46.639 11.838 1.00 48.60 112 LYS A N 1
ATOM 854 C CA . LYS A 1 112 ? 76.552 46.215 12.058 1.00 46.16 112 LYS A CA 1
ATOM 855 C C . LYS A 1 112 ? 75.560 47.366 12.072 1.00 42.82 112 LYS A C 1
ATOM 856 O O . LYS A 1 112 ? 75.885 48.472 12.529 1.00 42.85 112 LYS A O 1
ATOM 862 N N . ARG A 1 113 ? 74.359 47.103 11.556 1.00 38.48 113 ARG A N 1
ATOM 863 C CA . ARG A 1 113 ? 73.307 48.114 11.520 1.00 34.25 113 ARG A CA 1
ATOM 864 C C . ARG A 1 113 ? 72.833 48.377 12.945 1.00 31.01 113 ARG A C 1
ATOM 865 O O . ARG A 1 113 ? 72.827 47.452 13.765 1.00 31.42 113 ARG A O 1
ATOM 873 N N . PRO A 1 114 ? 72.537 49.652 13.290 1.00 27.76 114 PRO A N 1
ATOM 874 C CA . PRO A 1 114 ? 72.071 49.977 14.644 1.00 25.89 114 PRO A CA 1
ATOM 875 C C . PRO A 1 114 ? 70.806 49.203 15.016 1.00 24.36 114 PRO A C 1
ATOM 876 O O . PRO A 1 114 ? 69.956 48.938 14.154 1.00 22.87 114 PRO A O 1
ATOM 880 N N . SER A 1 115 ? 70.732 48.770 16.273 1.00 22.83 115 SER A N 1
ATOM 881 C CA . SER A 1 115 ? 69.556 48.055 16.766 1.00 22.92 115 SER A CA 1
ATOM 882 C C . SER A 1 115 ? 68.370 49.033 16.790 1.00 22.13 115 SER A C 1
ATOM 883 O O . SER A 1 115 ? 68.535 50.206 17.147 1.00 21.65 115 SER A O 1
ATOM 886 N N . LEU A 1 116 ? 67.229 48.580 16.273 1.00 21.14 116 LEU A N 1
ATOM 887 C CA . LEU A 1 116 ? 66.026 49.401 16.199 1.00 19.54 116 LEU A CA 1
ATOM 888 C C . LEU A 1 116 ? 64.903 48.889 17.074 1.00 19.49 116 LEU A C 1
ATOM 889 O O . LEU A 1 116 ? 64.483 47.736 16.960 1.00 21.14 116 LEU A O 1
ATOM 894 N N . ILE A 1 117 ? 64.422 49.774 17.941 1.00 17.21 117 ILE A N 1
ATOM 895 C CA . ILE A 1 117 ? 63.335 49.469 18.855 1.00 16.20 117 ILE A CA 1
ATOM 896 C C . ILE A 1 117 ? 62.176 50.463 18.684 1.00 15.55 117 ILE A C 1
ATOM 897 O O . ILE A 1 117 ? 62.361 51.554 18.140 1.00 15.42 117 ILE A O 1
ATOM 902 N N . ALA A 1 118 ? 60.977 50.074 19.107 1.00 13.75 118 ALA A N 1
ATOM 903 C CA . ALA A 1 118 ? 59.816 50.955 18.979 1.00 12.76 118 ALA A CA 1
ATOM 904 C C . ALA A 1 118 ? 59.211 51.354 20.304 1.00 13.20 118 ALA A C 1
ATOM 905 O O . ALA A 1 118 ? 59.061 50.523 21.189 1.00 10.55 118 ALA A O 1
ATOM 907 N N . VAL A 1 119 ? 58.860 52.633 20.431 1.00 12.83 119 VAL A N 1
ATOM 908 C CA . VAL A 1 119 ? 58.204 53.119 21.639 1.00 14.43 119 VAL A CA 1
ATOM 909 C C . VAL A 1 119 ? 56.738 52.692 21.541 1.00 15.62 119 VAL A C 1
ATOM 910 O O . VAL A 1 119 ? 56.090 52.901 20.514 1.00 15.08 119 VAL A O 1
ATOM 914 N N . THR A 1 120 ? 56.271 52.009 22.583 1.00 16.43 120 THR A N 1
ATOM 915 C CA . THR A 1 120 ? 54.891 51.536 22.671 1.00 17.05 120 THR A CA 1
ATOM 916 C C . THR A 1 120 ? 54.038 52.671 23.241 1.00 16.88 120 THR A C 1
ATOM 917 O O . THR A 1 120 ? 53.402 53.407 22.487 1.00 17.60 120 THR A O 1
ATOM 921 N N . GLN A 1 121 ? 53.983 52.768 24.568 1.00 16.45 121 GLN A N 1
ATOM 922 C CA . GLN A 1 121 ? 53.292 53.861 25.244 1.00 16.46 121 GLN A CA 1
ATOM 923 C C . GLN A 1 121 ? 54.334 54.407 26.183 1.00 16.29 121 GLN A C 1
ATOM 924 O O . GLN A 1 121 ? 54.976 53.642 26.910 1.00 17.74 121 GLN A O 1
ATOM 930 N N . LEU A 1 122 ? 54.532 55.722 26.137 1.00 16.51 122 LEU A N 1
ATOM 931 C CA . LEU A 1 122 ? 55.498 56.415 26.992 1.00 16.05 122 LEU A CA 1
ATOM 932 C C . LEU A 1 122 ? 55.265 56.117 28.477 1.00 16.79 122 LEU A C 1
ATOM 933 O O . LEU A 1 122 ? 54.113 55.973 28.916 1.00 14.86 122 LEU A O 1
ATOM 938 N N . THR A 1 123 ? 56.361 55.985 29.229 1.00 16.64 123 THR A N 1
ATOM 939 C CA . THR A 1 123 ? 56.307 55.677 30.664 1.00 18.68 123 THR A CA 1
ATOM 940 C C . THR A 1 123 ? 55.634 56.772 31.515 1.00 18.26 123 THR A C 1
ATOM 941 O O . THR A 1 123 ? 55.356 56.574 32.699 1.00 18.38 123 THR A O 1
ATOM 945 N N . SER A 1 124 ? 55.337 57.899 30.869 1.00 17.49 124 SER A N 1
ATOM 946 C CA . SER A 1 124 ? 54.676 59.041 31.489 1.00 17.66 124 SER A CA 1
ATOM 947 C C . SER A 1 124 ? 53.181 59.111 31.163 1.00 17.60 124 SER A C 1
ATOM 948 O O . SER A 1 124 ? 52.482 60.026 31.620 1.00 17.76 124 SER A O 1
ATOM 951 N N . THR A 1 125 ? 52.718 58.165 30.348 1.00 18.22 125 THR A N 1
ATOM 952 C CA . THR A 1 125 ? 51.326 58.088 29.915 1.00 20.73 125 THR A CA 1
ATOM 953 C C . THR A 1 125 ? 50.542 57.092 30.764 1.00 22.85 125 THR A C 1
ATOM 954 O O . THR A 1 125 ? 50.918 55.917 30.872 1.00 24.32 125 THR A O 1
ATOM 958 N N . SER A 1 126 ? 49.494 57.590 31.419 1.00 24.01 126 SER A N 1
ATOM 959 C CA . SER A 1 126 ? 48.629 56.747 32.245 1.00 25.81 126 SER A CA 1
ATOM 960 C C . SER A 1 126 ? 47.506 56.210 31.362 1.00 27.45 126 SER A C 1
ATOM 961 O O . SER A 1 126 ? 47.302 56.711 30.245 1.00 26.11 126 SER A O 1
ATOM 964 N N . GLU A 1 127 ? 46.794 55.194 31.858 1.00 29.80 127 GLU A N 1
ATOM 965 C CA . GLU A 1 127 ? 45.684 54.575 31.126 1.00 32.15 127 GLU A CA 1
ATOM 966 C C . GLU A 1 127 ? 44.536 55.567 30.880 1.00 32.36 127 GLU A C 1
ATOM 967 O O . GLU A 1 127 ? 43.933 55.565 29.803 1.00 32.10 127 GLU A O 1
ATOM 973 N N . GLN A 1 128 ? 44.325 56.464 31.849 1.00 32.89 128 GLN A N 1
ATOM 974 C CA . GLN A 1 128 ? 43.293 57.502 31.796 1.00 34.28 128 GLN A CA 1
ATOM 975 C C . GLN A 1 128 ? 43.598 58.518 30.685 1.00 33.11 128 GLN A C 1
ATOM 976 O O . GLN A 1 128 ? 42.710 58.896 29.923 1.00 32.66 128 GLN A O 1
ATOM 982 N N . ILE A 1 129 ? 44.866 58.921 30.588 1.00 33.08 129 ILE A N 1
ATOM 983 C CA . ILE A 1 129 ? 45.340 59.864 29.568 1.00 32.14 129 ILE A CA 1
ATOM 984 C C . ILE A 1 129 ? 45.293 59.174 28.193 1.00 30.71 129 ILE A C 1
ATOM 985 O O . ILE A 1 129 ? 44.871 59.777 27.206 1.00 30.13 129 ILE A O 1
ATOM 990 N N . MET A 1 130 ? 45.638 57.886 28.166 1.00 29.84 130 MET A N 1
ATOM 991 C CA . MET A 1 130 ? 45.639 57.104 26.928 1.00 30.46 130 MET A CA 1
ATOM 992 C C . MET A 1 130 ? 44.224 56.907 26.358 1.00 30.29 130 MET A C 1
ATOM 993 O O . MET A 1 130 ? 44.038 56.940 25.145 1.00 30.36 130 MET A O 1
ATOM 998 N N . LYS A 1 131 ? 43.236 56.762 27.238 1.00 31.33 131 LYS A N 1
ATOM 999 C CA . LYS A 1 131 ? 41.846 56.579 26.820 1.00 32.69 131 LYS A CA 1
ATOM 1000 C C . LYS A 1 131 ? 41.126 57.881 26.459 1.00 32.59 131 LYS A C 1
ATOM 1001 O O . LYS A 1 131 ? 40.487 57.965 25.409 1.00 31.91 131 LYS A O 1
ATOM 1007 N N . ASP A 1 132 ? 41.268 58.899 27.306 1.00 31.99 132 ASP A N 1
ATOM 1008 C CA . ASP A 1 132 ? 40.598 60.179 27.089 1.00 32.41 132 ASP A CA 1
ATOM 1009 C C . ASP A 1 132 ? 41.233 61.121 26.064 1.00 32.01 132 ASP A C 1
ATOM 1010 O O . ASP A 1 132 ? 40.525 61.705 25.235 1.00 32.28 132 ASP A O 1
ATOM 1015 N N . GLU A 1 133 ? 42.561 61.239 26.099 1.00 30.57 133 GLU A N 1
ATOM 1016 C CA . GLU A 1 133 ? 43.281 62.136 25.189 1.00 29.25 133 GLU A CA 1
ATOM 1017 C C . GLU A 1 133 ? 43.725 61.506 23.861 1.00 27.69 133 GLU A C 1
ATOM 1018 O O . GLU A 1 133 ? 43.623 62.145 22.812 1.00 26.73 133 GLU A O 1
ATOM 1024 N N . LEU A 1 134 ? 44.168 60.249 23.903 1.00 27.89 134 LEU A N 1
ATOM 1025 C CA . LEU A 1 134 ? 44.629 59.539 22.702 1.00 27.55 134 LEU A CA 1
ATOM 1026 C C . LEU A 1 134 ? 43.553 58.744 21.968 1.00 27.75 134 LEU A C 1
ATOM 1027 O O . LEU A 1 134 ? 43.733 58.377 20.806 1.00 27.83 134 LEU A O 1
ATOM 1032 N N . LEU A 1 135 ? 42.432 58.511 22.651 1.00 28.72 135 LEU A N 1
ATOM 1033 C CA . LEU A 1 135 ? 41.266 57.762 22.148 1.00 29.85 135 LEU A CA 1
ATOM 1034 C C . LEU A 1 135 ? 41.465 56.278 21.839 1.00 29.90 135 LEU A C 1
ATOM 1035 O O . LEU A 1 135 ? 40.805 55.719 20.960 1.00 29.90 135 LEU A O 1
ATOM 1040 N N . ILE A 1 136 ? 42.373 55.647 22.579 1.00 31.46 136 ILE A N 1
ATOM 1041 C CA . ILE A 1 136 ? 42.642 54.214 22.446 1.00 33.63 136 ILE A CA 1
ATOM 1042 C C . ILE A 1 136 ? 41.766 53.537 23.518 1.00 35.60 136 ILE A C 1
ATOM 1043 O O . ILE A 1 136 ? 42.016 53.683 24.718 1.00 35.24 136 ILE A O 1
ATOM 1048 N N . GLU A 1 137 ? 40.732 52.823 23.067 1.00 38.28 137 GLU A N 1
ATOM 1049 C CA . GLU A 1 137 ? 39.776 52.146 23.955 1.00 40.85 137 GLU A CA 1
ATOM 1050 C C . GLU A 1 137 ? 40.254 50.889 24.681 1.00 39.92 137 GLU A C 1
ATOM 1051 O O . GLU A 1 137 ? 39.720 50.550 25.744 1.00 40.97 137 GLU A O 1
ATOM 1057 N N . LYS A 1 138 ? 41.281 50.232 24.138 1.00 38.59 138 LYS A N 1
ATOM 1058 C CA . LYS A 1 138 ? 41.859 49.023 24.743 1.00 37.12 138 LYS A CA 1
ATOM 1059 C C . LYS A 1 138 ? 42.638 49.413 26.008 1.00 35.61 138 LYS A C 1
ATOM 1060 O O . LYS A 1 138 ? 42.922 50.598 26.221 1.00 36.32 138 LYS A O 1
ATOM 1066 N N . SER A 1 139 ? 42.958 48.432 26.855 1.00 32.20 139 SER A N 1
ATOM 1067 C CA . SER A 1 139 ? 43.718 48.695 28.080 1.00 29.56 139 SER A CA 1
ATOM 1068 C C . SER A 1 139 ? 45.169 49.006 27.704 1.00 28.65 139 SER A C 1
ATOM 1069 O O . SER A 1 139 ? 45.635 48.560 26.649 1.00 28.17 139 SER A O 1
ATOM 1072 N N . LEU A 1 140 ? 45.875 49.756 28.554 1.00 27.37 140 LEU A N 1
ATOM 1073 C CA . LEU A 1 140 ? 47.267 50.136 28.291 1.00 26.80 140 LEU A CA 1
ATOM 1074 C C . LEU A 1 140 ? 48.188 48.938 28.064 1.00 26.79 140 LEU A C 1
ATOM 1075 O O . LEU A 1 140 ? 48.915 48.905 27.068 1.00 25.92 140 LEU A O 1
ATOM 1080 N N . ILE A 1 141 ? 48.072 47.927 28.923 1.00 26.59 141 ILE A N 1
ATOM 1081 C CA . ILE A 1 141 ? 48.891 46.723 28.818 1.00 27.56 141 ILE A CA 1
ATOM 1082 C C . ILE A 1 141 ? 48.623 45.944 27.509 1.00 27.45 141 ILE A C 1
ATOM 1083 O O . ILE A 1 141 ? 49.563 45.447 26.887 1.00 27.19 141 ILE A O 1
ATOM 1088 N N . ASP A 1 142 ? 47.370 45.952 27.045 1.00 27.01 142 ASP A N 1
ATOM 1089 C CA . ASP A 1 142 ? 46.991 45.284 25.794 1.00 27.53 142 ASP A CA 1
ATOM 1090 C C . ASP A 1 142 ? 47.478 46.068 24.575 1.00 26.31 142 ASP A C 1
ATOM 1091 O O . ASP A 1 142 ? 47.856 45.468 23.564 1.00 27.33 142 ASP A O 1
ATOM 1096 N N . THR A 1 143 ? 47.476 47.401 24.690 1.00 24.40 143 THR A N 1
ATOM 1097 C CA . THR A 1 143 ? 47.927 48.316 23.632 1.00 22.94 143 THR A CA 1
ATOM 1098 C C . THR A 1 143 ? 49.443 48.183 23.454 1.00 21.32 143 THR A C 1
ATOM 1099 O O . THR A 1 143 ? 49.930 48.138 22.328 1.00 21.01 143 THR A O 1
ATOM 1103 N N . VAL A 1 144 ? 50.154 48.044 24.578 1.00 19.90 144 VAL A N 1
ATOM 1104 C CA . VAL A 1 144 ? 51.609 47.875 24.613 1.00 18.50 144 VAL A CA 1
ATOM 1105 C C . VAL A 1 144 ? 52.000 46.532 23.987 1.00 18.67 144 VAL A C 1
ATOM 1106 O O . VAL A 1 144 ? 52.952 46.471 23.208 1.00 18.25 144 VAL A O 1
ATOM 1110 N N . VAL A 1 145 ? 51.233 45.481 24.300 1.00 20.08 145 VAL A N 1
ATOM 1111 C CA . VAL A 1 145 ? 51.460 44.131 23.756 1.00 20.57 145 VAL A CA 1
ATOM 1112 C C . VAL A 1 145 ? 51.208 44.143 22.245 1.00 21.15 145 VAL A C 1
ATOM 1113 O O . VAL A 1 145 ? 52.054 43.657 21.480 1.00 21.52 145 VAL A O 1
ATOM 1117 N N . HIS A 1 146 ? 50.086 44.749 21.830 1.00 20.77 146 HIS A N 1
ATOM 1118 C CA . HIS A 1 146 ? 49.729 44.853 20.409 1.00 21.28 146 HIS A CA 1
ATOM 1119 C C . HIS A 1 146 ? 50.814 45.623 19.644 1.00 21.15 146 HIS A C 1
ATOM 1120 O O . HIS A 1 146 ? 51.293 45.136 18.628 1.00 21.14 146 HIS A O 1
ATOM 1127 N N . TYR A 1 147 ? 51.236 46.775 20.180 1.00 21.07 147 TYR A N 1
ATOM 1128 C CA . TYR A 1 147 ? 52.281 47.618 19.572 1.00 21.63 147 TYR A CA 1
ATOM 1129 C C . TYR A 1 147 ? 53.633 46.907 19.467 1.00 21.12 147 TYR A C 1
ATOM 1130 O O . TYR A 1 147 ? 54.351 47.083 18.481 1.00 20.84 147 TYR A O 1
ATOM 1139 N N . SER A 1 148 ? 53.939 46.077 20.469 1.00 21.87 148 SER A N 1
ATOM 1140 C CA . SER A 1 148 ? 55.174 45.287 20.517 1.00 22.40 148 SER A CA 1
ATOM 1141 C C . SER A 1 148 ? 55.148 44.182 19.468 1.00 23.81 148 SER A C 1
ATOM 1142 O O . SER A 1 148 ? 56.174 43.873 18.859 1.00 24.18 148 SER A O 1
ATOM 1145 N N . LYS A 1 149 ? 53.959 43.616 19.250 1.00 25.76 149 LYS A N 1
ATOM 1146 C CA . LYS A 1 149 ? 53.763 42.547 18.274 1.00 27.91 149 LYS A CA 1
ATOM 1147 C C . LYS A 1 149 ? 53.870 43.125 16.859 1.00 28.08 149 LYS A C 1
ATOM 1148 O O . LYS A 1 149 ? 54.456 42.488 15.978 1.00 28.15 149 LYS A O 1
ATOM 1154 N N . GLN A 1 150 ? 53.385 44.362 16.683 1.00 27.12 150 GLN A N 1
ATOM 1155 C CA . GLN A 1 150 ? 53.443 45.064 15.394 1.00 28.06 150 GLN A CA 1
ATOM 1156 C C . GLN A 1 150 ? 54.901 45.374 15.069 1.00 26.79 150 GLN A C 1
ATOM 1157 O O . GLN A 1 150 ? 55.324 45.232 13.924 1.00 25.77 150 GLN A O 1
ATOM 1163 N N . ALA A 1 151 ? 55.665 45.725 16.109 1.00 26.38 151 ALA A N 1
ATOM 1164 C CA . ALA A 1 151 ? 57.093 46.033 15.993 1.00 26.91 151 ALA A CA 1
ATOM 1165 C C . ALA A 1 151 ? 57.887 44.800 15.551 1.00 26.63 151 ALA A C 1
ATOM 1166 O O . ALA A 1 151 ? 58.705 44.892 14.633 1.00 25.17 151 ALA A O 1
ATOM 1168 N N . GLU A 1 152 ? 57.576 43.645 16.149 1.00 26.34 152 GLU A N 1
ATOM 1169 C CA . GLU A 1 152 ? 58.236 42.378 15.809 1.00 28.03 152 GLU A CA 1
ATOM 1170 C C . GLU A 1 152 ? 57.924 41.927 14.383 1.00 26.51 152 GLU A C 1
ATOM 1171 O O . GLU A 1 152 ? 58.829 41.506 13.654 1.00 26.61 152 GLU A O 1
ATOM 1177 N N . GLU A 1 153 ? 56.654 42.067 13.997 1.00 25.80 153 GLU A N 1
ATOM 1178 C CA . GLU A 1 153 ? 56.159 41.712 12.659 1.00 25.31 153 GLU A CA 1
ATOM 1179 C C . GLU A 1 153 ? 56.801 42.593 11.589 1.00 24.93 153 GLU A C 1
ATOM 1180 O O . GLU A 1 153 ? 56.985 42.163 10.450 1.00 25.98 153 GLU A O 1
ATOM 1186 N N . SER A 1 154 ? 57.194 43.800 12.000 1.00 24.32 154 SER A N 1
ATOM 1187 C CA . SER A 1 154 ? 57.853 44.776 11.134 1.00 23.62 154 SER A CA 1
ATOM 1188 C C . SER A 1 154 ? 59.359 44.515 11.002 1.00 24.00 154 SER A C 1
ATOM 1189 O O . SER A 1 154 ? 60.034 45.171 10.203 1.00 24.29 154 SER A O 1
ATOM 1192 N N . GLY A 1 155 ? 59.871 43.576 11.802 1.00 23.23 155 GLY A N 1
ATOM 1193 C CA . GLY A 1 155 ? 61.282 43.215 11.771 1.00 23.40 155 GLY A CA 1
ATOM 1194 C C . GLY A 1 155 ? 62.181 43.917 12.781 1.00 24.26 155 GLY A C 1
ATOM 1195 O O . GLY A 1 155 ? 63.411 43.854 12.656 1.00 24.99 155 GLY A O 1
ATOM 1196 N N . LEU A 1 156 ? 61.579 44.560 13.785 1.00 22.52 156 LEU A N 1
ATOM 1197 C CA . LEU A 1 156 ? 62.320 45.279 14.825 1.00 21.16 156 LEU A CA 1
ATOM 1198 C C . LEU A 1 156 ? 62.933 44.398 15.904 1.00 21.24 156 LEU A C 1
ATOM 1199 O O . LEU A 1 156 ? 62.475 43.278 16.148 1.00 22.62 156 LEU A O 1
ATOM 1204 N N . ASP A 1 157 ? 63.959 44.935 16.558 1.00 20.86 157 ASP A N 1
ATOM 1205 C CA . ASP A 1 157 ? 64.698 44.229 17.601 1.00 22.01 157 ASP A CA 1
ATOM 1206 C C . ASP A 1 157 ? 64.047 44.246 18.974 1.00 22.20 157 ASP A C 1
ATOM 1207 O O . ASP A 1 157 ? 64.318 43.375 19.808 1.00 23.64 157 ASP A O 1
ATOM 1212 N N . GLY A 1 158 ? 63.177 45.223 19.200 1.00 21.09 158 GLY A N 1
ATOM 1213 C CA . GLY A 1 158 ? 62.520 45.308 20.483 1.00 20.23 158 GLY A CA 1
ATOM 1214 C C . GLY A 1 158 ? 61.613 46.492 20.665 1.00 20.86 158 GLY A C 1
ATOM 1215 O O . GLY A 1 158 ? 61.143 47.095 19.688 1.00 18.84 158 GLY A O 1
ATOM 1216 N N . VAL A 1 159 ? 61.404 46.851 21.930 1.00 20.26 159 VAL A N 1
ATOM 1217 C CA . VAL A 1 159 ? 60.547 47.973 22.290 1.00 19.32 159 VAL A CA 1
ATOM 1218 C C . VAL A 1 159 ? 60.998 48.750 23.513 1.00 19.59 159 VAL A C 1
ATOM 1219 O O . VAL A 1 159 ? 61.865 48.304 24.268 1.00 20.59 159 VAL A O 1
ATOM 1223 N N . VAL A 1 160 ? 60.443 49.954 23.639 1.00 18.37 160 VAL A N 1
ATOM 1224 C CA . VAL A 1 160 ? 60.631 50.807 24.799 1.00 16.84 160 VAL A CA 1
ATOM 1225 C C . VAL A 1 160 ? 59.249 50.658 25.459 1.00 17.44 160 VAL A C 1
ATOM 1226 O O . VAL A 1 160 ? 58.215 50.831 24.808 1.00 15.97 160 VAL A O 1
ATOM 1230 N N . CYS A 1 161 ? 59.249 50.285 26.731 1.00 18.36 161 CYS A N 1
ATOM 1231 C CA . CYS A 1 161 ? 58.022 50.089 27.501 1.00 19.34 161 CYS A CA 1
ATOM 1232 C C . CYS A 1 161 ? 58.407 50.253 28.955 1.00 19.78 161 CYS A C 1
ATOM 1233 O O . CYS A 1 161 ? 59.564 50.552 29.257 1.00 20.61 161 CYS A O 1
ATOM 1236 N N . SER A 1 162 ? 57.445 50.090 29.857 1.00 19.58 162 SER A N 1
ATOM 1237 C CA . SER A 1 162 ? 57.760 50.163 31.275 1.00 20.04 162 SER A CA 1
ATOM 1238 C C . SER A 1 162 ? 57.929 48.724 31.753 1.00 20.19 162 SER A C 1
ATOM 1239 O O . SER A 1 162 ? 57.469 47.788 31.090 1.00 21.83 162 SER A O 1
ATOM 1242 N N . VAL A 1 163 ? 58.596 48.562 32.891 1.00 20.19 163 VAL A N 1
ATOM 1243 C CA . VAL A 1 163 ? 58.863 47.263 33.519 1.00 19.61 163 VAL A CA 1
ATOM 1244 C C . VAL A 1 163 ? 57.611 46.400 33.734 1.00 20.23 163 VAL A C 1
ATOM 1245 O O . VAL A 1 163 ? 57.651 45.176 33.549 1.00 19.49 163 VAL A O 1
ATOM 1249 N N . HIS A 1 164 ? 56.499 47.065 34.052 1.00 20.41 164 HIS A N 1
ATOM 1250 C CA . HIS A 1 164 ? 55.217 46.410 34.344 1.00 20.50 164 HIS A CA 1
ATOM 1251 C C . HIS A 1 164 ? 54.483 45.789 33.156 1.00 22.36 164 HIS A C 1
ATOM 1252 O O . HIS A 1 164 ? 53.456 45.120 33.327 1.00 23.60 164 HIS A O 1
ATOM 1259 N N . GLU A 1 165 ? 55.021 46.004 31.957 1.00 22.91 165 GLU A N 1
ATOM 1260 C CA . GLU A 1 165 ? 54.445 45.440 30.744 1.00 23.42 165 GLU A CA 1
ATOM 1261 C C . GLU A 1 165 ? 55.327 44.358 30.151 1.00 24.04 165 GLU A C 1
ATOM 1262 O O . GLU A 1 165 ? 54.868 43.609 29.292 1.00 25.40 165 GLU A O 1
ATOM 1268 N N . ALA A 1 166 ? 56.561 44.242 30.653 1.00 25.17 166 ALA A N 1
ATOM 1269 C CA . ALA A 1 166 ? 57.547 43.267 30.164 1.00 27.05 166 ALA A CA 1
ATOM 1270 C C . ALA A 1 166 ? 57.104 41.811 30.184 1.00 28.92 166 ALA A C 1
ATOM 1271 O O . ALA A 1 166 ? 57.281 41.113 29.187 1.00 29.54 166 ALA A O 1
ATOM 1273 N N . LYS A 1 167 ? 56.478 41.376 31.282 1.00 30.09 167 LYS A N 1
ATOM 1274 C CA . LYS A 1 167 ? 55.995 39.993 31.410 1.00 32.81 167 LYS A CA 1
ATOM 1275 C C . LYS A 1 167 ? 54.901 39.639 30.397 1.00 32.19 167 LYS A C 1
ATOM 1276 O O . LYS A 1 167 ? 54.922 38.553 29.812 1.00 32.13 167 LYS A O 1
ATOM 1282 N N . ALA A 1 168 ? 54.004 40.595 30.143 1.00 31.12 168 ALA A N 1
ATOM 1283 C CA . ALA A 1 168 ? 52.905 40.423 29.191 1.00 29.99 168 ALA A CA 1
ATOM 1284 C C . ALA A 1 168 ? 53.391 40.470 27.741 1.00 29.06 168 ALA A C 1
ATOM 1285 O O . ALA A 1 168 ? 52.835 39.785 26.882 1.00 28.34 168 ALA A O 1
ATOM 1287 N N . ILE A 1 169 ? 54.434 41.269 27.481 1.00 28.76 169 ILE A N 1
ATOM 1288 C CA . ILE A 1 169 ? 55.036 41.384 26.145 1.00 27.74 169 ILE A CA 1
ATOM 1289 C C . ILE A 1 169 ? 55.653 40.029 25.766 1.00 27.87 169 ILE A C 1
ATOM 1290 O O . ILE A 1 169 ? 55.400 39.524 24.671 1.00 26.96 169 ILE A O 1
ATOM 1295 N N . TYR A 1 170 ? 56.352 39.406 26.721 1.00 28.51 170 TYR A N 1
ATOM 1296 C CA . TYR A 1 170 ? 56.999 38.106 26.516 1.00 30.26 170 TYR A CA 1
ATOM 1297 C C . TYR A 1 170 ? 56.071 36.896 26.375 1.00 31.40 170 TYR A C 1
ATOM 1298 O O . TYR A 1 170 ? 56.537 35.774 26.164 1.00 31.20 170 TYR A O 1
ATOM 1307 N N . GLN A 1 171 ? 54.763 37.138 26.490 1.00 32.94 171 GLN A N 1
ATOM 1308 C CA . GLN A 1 171 ? 53.749 36.098 26.308 1.00 34.33 171 GLN A CA 1
ATOM 1309 C C . GLN A 1 171 ? 53.316 36.093 24.836 1.00 34.30 171 GLN A C 1
ATOM 1310 O O . GLN A 1 171 ? 52.746 35.110 24.354 1.00 35.11 171 GLN A O 1
ATOM 1316 N N . ALA A 1 172 ? 53.641 37.177 24.123 1.00 33.61 172 ALA A N 1
ATOM 1317 C CA . ALA A 1 172 ? 53.284 37.338 22.713 1.00 33.39 172 ALA A CA 1
ATOM 1318 C C . ALA A 1 172 ? 54.463 37.366 21.744 1.00 33.04 172 ALA A C 1
ATOM 1319 O O . ALA A 1 172 ? 54.301 37.049 20.565 1.00 33.49 172 ALA A O 1
ATOM 1321 N N . VAL A 1 173 ? 55.635 37.769 22.229 1.00 32.58 173 VAL A N 1
ATOM 1322 C CA . VAL A 1 173 ? 56.835 37.853 21.390 1.00 32.28 173 VAL A CA 1
ATOM 1323 C C . VAL A 1 173 ? 57.938 36.842 21.742 1.00 32.86 173 VAL A C 1
ATOM 1324 O O . VAL A 1 173 ? 57.867 36.149 22.761 1.00 32.23 173 VAL A O 1
ATOM 1328 N N . SER A 1 174 ? 58.980 36.836 20.909 1.00 33.53 174 SER A N 1
ATOM 1329 C CA . SER A 1 174 ? 60.156 35.972 21.040 1.00 35.24 174 SER A CA 1
ATOM 1330 C C . SER A 1 174 ? 60.986 36.336 22.294 1.00 35.99 174 SER A C 1
ATOM 1331 O O . SER A 1 174 ? 60.991 37.497 22.707 1.00 35.70 174 SER A O 1
ATOM 1334 N N . PRO A 1 175 ? 61.648 35.342 22.943 1.00 36.75 175 PRO A N 1
ATOM 1335 C CA . PRO A 1 175 ? 62.463 35.613 24.142 1.00 36.60 175 PRO A CA 1
ATOM 1336 C C . PRO A 1 175 ? 63.668 36.544 23.933 1.00 35.69 175 PRO A C 1
ATOM 1337 O O . PRO A 1 175 ? 64.107 37.212 24.877 1.00 35.57 175 PRO A O 1
ATOM 1341 N N . SER A 1 176 ? 64.169 36.601 22.696 1.00 34.09 176 SER A N 1
ATOM 1342 C CA . SER A 1 176 ? 65.316 37.446 22.340 1.00 33.02 176 SER A CA 1
ATOM 1343 C C . SER A 1 176 ? 64.930 38.898 22.000 1.00 31.35 176 SER A C 1
ATOM 1344 O O . SER A 1 176 ? 65.793 39.718 21.686 1.00 32.15 176 SER A O 1
ATOM 1347 N N . PHE A 1 177 ? 63.633 39.202 22.090 1.00 29.91 177 PHE A N 1
ATOM 1348 C CA . PHE A 1 177 ? 63.081 40.534 21.816 1.00 27.72 177 PHE A CA 1
ATOM 1349 C C . PHE A 1 177 ? 63.430 41.460 22.980 1.00 26.03 177 PHE A C 1
ATOM 1350 O O . PHE A 1 177 ? 63.208 41.115 24.134 1.00 25.01 177 PHE A O 1
ATOM 1358 N N . LEU A 1 178 ? 63.969 42.629 22.648 1.00 24.56 178 LEU A N 1
ATOM 1359 C CA . LEU A 1 178 ? 64.400 43.633 23.616 1.00 23.85 178 LEU A CA 1
ATOM 1360 C C . LEU A 1 178 ? 63.307 44.455 24.283 1.00 23.11 178 LEU A C 1
ATOM 1361 O O . LEU A 1 178 ? 62.378 44.923 23.626 1.00 24.89 178 LEU A O 1
ATOM 1366 N N . THR A 1 179 ? 63.421 44.599 25.599 1.00 21.63 179 THR A N 1
ATOM 1367 C CA . THR A 1 179 ? 62.511 45.425 26.383 1.00 21.29 179 THR A CA 1
ATOM 1368 C C . THR A 1 179 ? 63.407 46.442 27.077 1.00 20.41 179 THR A C 1
ATOM 1369 O O . THR A 1 179 ? 64.124 46.111 28.025 1.00 20.54 179 THR A O 1
ATOM 1373 N N . VAL A 1 180 ? 63.470 47.642 26.505 1.00 18.58 180 VAL A N 1
ATOM 1374 C CA . VAL A 1 180 ? 64.276 48.715 27.069 1.00 17.85 180 VAL A CA 1
ATOM 1375 C C . VAL A 1 180 ? 63.308 49.507 27.925 1.00 17.92 180 VAL A C 1
ATOM 1376 O O . VAL A 1 180 ? 62.315 50.040 27.438 1.00 17.78 180 VAL A O 1
ATOM 1380 N N . THR A 1 181 ? 63.593 49.536 29.222 1.00 17.98 181 THR A N 1
ATOM 1381 C CA . THR A 1 181 ? 62.705 50.177 30.171 1.00 17.33 181 THR A CA 1
ATOM 1382 C C . THR A 1 181 ? 63.107 51.400 30.983 1.00 17.91 181 THR A C 1
ATOM 1383 O O . THR A 1 181 ? 63.973 51.310 31.852 1.00 18.41 181 THR A O 1
ATOM 1387 N N . PRO A 1 182 ? 62.527 52.577 30.661 1.00 18.58 182 PRO A N 1
ATOM 1388 C CA . PRO A 1 182 ? 62.805 53.813 31.402 1.00 18.15 182 PRO A CA 1
ATOM 1389 C C . PRO A 1 182 ? 61.771 53.829 32.546 1.00 18.95 182 PRO A C 1
ATOM 1390 O O . PRO A 1 182 ? 61.033 52.847 32.725 1.00 17.28 182 PRO A O 1
ATOM 1394 N N . GLY A 1 183 ? 61.667 54.951 33.262 1.00 18.91 183 GLY A N 1
ATOM 1395 C CA . GLY A 1 183 ? 60.742 55.049 34.383 1.00 19.79 183 GLY A CA 1
ATOM 1396 C C . GLY A 1 183 ? 61.327 54.292 35.559 1.00 21.14 183 GLY A C 1
ATOM 1397 O O . GLY A 1 183 ? 60.643 53.514 36.226 1.00 20.58 183 GLY A O 1
ATOM 1398 N N . ILE A 1 184 ? 62.641 54.440 35.707 1.00 20.88 184 ILE A N 1
ATOM 1399 C CA . ILE A 1 184 ? 63.418 53.791 36.749 1.00 21.87 184 ILE A CA 1
ATOM 1400 C C . ILE A 1 184 ? 63.829 54.798 37.824 1.00 22.78 184 ILE A C 1
ATOM 1401 O O . ILE A 1 184 ? 64.369 55.866 37.520 1.00 22.20 184 ILE A O 1
ATOM 1406 N N . ARG A 1 185 ? 63.505 54.466 39.073 1.00 22.96 185 ARG A N 1
ATOM 1407 C CA . ARG A 1 185 ? 63.827 55.295 40.237 1.00 24.78 185 ARG A CA 1
ATOM 1408 C C . ARG A 1 185 ? 64.270 54.399 41.391 1.00 26.78 185 ARG A C 1
ATOM 1409 O O . ARG A 1 185 ? 63.916 53.226 41.430 1.00 26.09 185 ARG A O 1
ATOM 1417 N N . MET A 1 186 ? 65.045 54.946 42.330 1.00 28.54 186 MET A N 1
ATOM 1418 C CA . MET A 1 186 ? 65.442 54.181 43.522 1.00 30.29 186 MET A CA 1
ATOM 1419 C C . MET A 1 186 ? 64.263 54.312 44.496 1.00 31.46 186 MET A C 1
ATOM 1420 O O . MET A 1 186 ? 63.378 55.144 44.271 1.00 32.28 186 MET A O 1
ATOM 1425 N N . SER A 1 187 ? 64.241 53.501 45.555 1.00 32.58 187 SER A N 1
ATOM 1426 C CA . SER A 1 187 ? 63.160 53.521 46.557 1.00 33.67 187 SER A CA 1
ATOM 1427 C C . SER A 1 187 ? 62.833 54.871 47.206 1.00 34.37 187 SER A C 1
ATOM 1428 O O . SER A 1 187 ? 61.659 55.179 47.429 1.00 35.73 187 SER A O 1
ATOM 1431 N N . GLU A 1 188 ? 63.860 55.681 47.459 1.00 34.77 188 GLU A N 1
ATOM 1432 C CA . GLU A 1 188 ? 63.691 56.995 48.089 1.00 35.85 188 GLU A CA 1
ATOM 1433 C C . GLU A 1 188 ? 63.658 58.164 47.086 1.00 34.71 188 GLU A C 1
ATOM 1434 O O . GLU A 1 188 ? 63.846 59.326 47.470 1.00 35.00 188 GLU A O 1
ATOM 1440 N N . ASP A 1 189 ? 63.411 57.856 45.812 1.00 32.70 189 ASP A N 1
ATOM 1441 C CA . ASP A 1 189 ? 63.368 58.877 44.763 1.00 30.27 189 ASP A CA 1
ATOM 1442 C C . ASP A 1 189 ? 61.972 59.232 44.272 1.00 29.50 189 ASP A C 1
ATOM 1443 O O . ASP A 1 189 ? 61.064 58.394 44.261 1.00 28.69 189 ASP A O 1
ATOM 1448 N N . ALA A 1 190 ? 61.832 60.491 43.853 1.00 27.85 190 ALA A N 1
ATOM 1449 C CA . ALA A 1 190 ? 60.585 61.050 43.330 1.00 25.63 190 ALA A CA 1
ATOM 1450 C C . ALA A 1 190 ? 60.301 60.527 41.933 1.00 25.52 190 ALA A C 1
ATOM 1451 O O . ALA A 1 190 ? 61.219 60.388 41.123 1.00 25.63 190 ALA A O 1
ATOM 1453 N N . ALA A 1 191 ? 59.022 60.302 41.641 1.00 24.58 191 ALA A N 1
ATOM 1454 C CA . ALA A 1 191 ? 58.594 59.775 40.346 1.00 24.40 191 ALA A CA 1
ATOM 1455 C C . ALA A 1 191 ? 58.609 60.774 39.194 1.00 24.09 191 ALA A C 1
ATOM 1456 O O . ALA A 1 191 ? 58.728 60.369 38.041 1.00 23.87 191 ALA A O 1
ATOM 1458 N N . ASN A 1 192 ? 58.550 62.073 39.507 1.00 23.66 192 ASN A N 1
ATOM 1459 C CA . ASN A 1 192 ? 58.520 63.164 38.508 1.00 23.98 192 ASN A CA 1
ATOM 1460 C C . ASN A 1 192 ? 57.314 62.987 37.561 1.00 23.71 192 ASN A C 1
ATOM 1461 O O . ASN A 1 192 ? 56.213 62.675 38.021 1.00 22.93 192 ASN A O 1
ATOM 1466 N N . ASP A 1 193 ? 57.519 63.141 36.256 1.00 24.51 193 ASP A N 1
ATOM 1467 C CA . ASP A 1 193 ? 56.442 62.970 35.280 1.00 24.69 193 ASP A CA 1
ATOM 1468 C C . ASP A 1 193 ? 56.180 61.504 34.895 1.00 24.88 193 ASP A C 1
ATOM 1469 O O . ASP A 1 193 ? 55.266 61.217 34.119 1.00 25.90 193 ASP A O 1
ATOM 1474 N N . GLN A 1 194 ? 56.933 60.586 35.507 1.00 23.89 194 GLN A N 1
ATOM 1475 C CA . GLN A 1 194 ? 56.805 59.145 35.253 1.00 23.53 194 GLN A CA 1
ATOM 1476 C C . GLN A 1 194 ? 55.648 58.545 36.036 1.00 24.32 194 GLN A C 1
ATOM 1477 O O . GLN A 1 194 ? 55.532 58.764 37.247 1.00 24.96 194 GLN A O 1
ATOM 1483 N N . VAL A 1 195 ? 54.796 57.788 35.348 1.00 24.15 195 VAL A N 1
ATOM 1484 C CA . VAL A 1 195 ? 53.648 57.167 36.003 1.00 25.92 195 VAL A CA 1
ATOM 1485 C C . VAL A 1 195 ? 53.766 55.656 36.210 1.00 25.83 195 VAL A C 1
ATOM 1486 O O . VAL A 1 195 ? 53.138 55.116 37.121 1.00 27.71 195 VAL A O 1
ATOM 1490 N N . ARG A 1 196 ? 54.521 54.975 35.345 1.00 24.82 196 ARG A N 1
ATOM 1491 C CA . ARG A 1 196 ? 54.708 53.518 35.458 1.00 25.02 196 ARG A CA 1
ATOM 1492 C C . ARG A 1 196 ? 56.179 53.262 35.815 1.00 25.15 196 ARG A C 1
ATOM 1493 O O . ARG A 1 196 ? 57.023 52.983 34.959 1.00 24.97 196 ARG A O 1
ATOM 1501 N N . VAL A 1 197 ? 56.447 53.376 37.115 1.00 25.61 197 VAL A N 1
ATOM 1502 C CA . VAL A 1 197 ? 57.779 53.272 37.716 1.00 26.25 197 VAL A CA 1
ATOM 1503 C C . VAL A 1 197 ? 58.148 51.966 38.433 1.00 26.67 197 VAL A C 1
ATOM 1504 O O . VAL A 1 197 ? 57.290 51.276 39.002 1.00 26.65 197 VAL A O 1
ATOM 1508 N N . ALA A 1 198 ? 59.456 51.691 38.444 1.00 25.18 198 ALA A N 1
ATOM 1509 C CA . ALA A 1 198 ? 60.050 50.526 39.089 1.00 23.66 198 ALA A CA 1
ATOM 1510 C C . ALA A 1 198 ? 61.496 50.802 39.471 1.00 23.37 198 ALA A C 1
ATOM 1511 O O . ALA A 1 198 ? 62.144 51.685 38.906 1.00 21.92 198 ALA A O 1
ATOM 1513 N N . THR A 1 199 ? 61.987 50.039 40.447 1.00 23.45 199 THR A N 1
ATOM 1514 C CA . THR A 1 199 ? 63.363 50.135 40.939 1.00 21.95 199 THR A CA 1
ATOM 1515 C C . THR A 1 199 ? 64.223 49.234 40.042 1.00 22.54 199 THR A C 1
ATOM 1516 O O . THR A 1 199 ? 63.660 48.419 39.295 1.00 21.86 199 THR A O 1
ATOM 1520 N N . PRO A 1 200 ? 65.578 49.407 40.033 1.00 22.93 200 PRO A N 1
ATOM 1521 C CA . PRO A 1 200 ? 66.408 48.530 39.187 1.00 23.58 200 PRO A CA 1
ATOM 1522 C C . PRO A 1 200 ? 66.245 47.054 39.557 1.00 24.31 200 PRO A C 1
ATOM 1523 O O . PRO A 1 200 ? 66.346 46.176 38.696 1.00 25.61 200 PRO A O 1
ATOM 1527 N N . ALA A 1 201 ? 65.914 46.820 40.831 1.00 26.28 201 ALA A N 1
ATOM 1528 C CA . ALA A 1 201 ? 65.687 45.489 41.399 1.00 26.87 201 ALA A CA 1
ATOM 1529 C C . ALA A 1 201 ? 64.418 44.855 40.828 1.00 26.97 201 ALA A C 1
ATOM 1530 O O . ALA A 1 201 ? 64.452 43.701 40.398 1.00 26.82 201 ALA A O 1
ATOM 1532 N N . ILE A 1 202 ? 63.328 45.635 40.781 1.00 27.52 202 ILE A N 1
ATOM 1533 C CA . ILE A 1 202 ? 62.032 45.182 40.240 1.00 28.59 202 ILE A CA 1
ATOM 1534 C C . ILE A 1 202 ? 62.140 44.950 38.720 1.00 27.80 202 ILE A C 1
ATOM 1535 O O . ILE A 1 202 ? 61.481 44.061 38.171 1.00 27.65 202 ILE A O 1
ATOM 1540 N N . ALA A 1 203 ? 63.024 45.711 38.073 1.00 27.86 203 ALA A N 1
ATOM 1541 C CA . ALA A 1 203 ? 63.274 45.604 36.634 1.00 28.30 203 ALA A CA 1
ATOM 1542 C C . ALA A 1 203 ? 63.944 44.282 36.258 1.00 28.51 203 ALA A C 1
ATOM 1543 O O . ALA A 1 203 ? 63.600 43.676 35.235 1.00 27.54 203 ALA A O 1
ATOM 1545 N N . ARG A 1 204 ? 64.864 43.829 37.114 1.00 29.38 204 ARG A N 1
ATOM 1546 C CA . ARG A 1 204 ? 65.572 42.556 36.924 1.00 31.22 204 ARG A CA 1
ATOM 1547 C C . ARG A 1 204 ? 64.587 41.400 37.136 1.00 30.56 204 ARG A C 1
ATOM 1548 O O . ARG A 1 204 ? 64.562 40.452 36.345 1.00 29.57 204 ARG A O 1
ATOM 1556 N N . GLU A 1 205 ? 63.752 41.532 38.170 1.00 31.71 205 GLU A N 1
ATOM 1557 C CA . GLU A 1 205 ? 62.738 40.532 38.529 1.00 34.37 205 GLU A CA 1
ATOM 1558 C C . GLU A 1 205 ? 61.726 40.265 37.415 1.00 34.16 205 GLU A C 1
ATOM 1559 O O . GLU A 1 205 ? 61.516 39.108 37.029 1.00 34.16 205 GLU A O 1
ATOM 1565 N N . LYS A 1 206 ? 61.163 41.343 36.859 1.00 34.24 206 LYS A N 1
ATOM 1566 C CA . LYS A 1 206 ? 60.164 41.242 35.793 1.00 34.66 206 LYS A CA 1
ATOM 1567 C C . LYS A 1 206 ? 60.692 40.951 34.385 1.00 33.80 206 LYS A C 1
ATOM 1568 O O . LYS A 1 206 ? 59.908 40.799 33.443 1.00 34.39 206 LYS A O 1
ATOM 1574 N N . GLY A 1 207 ? 62.017 40.862 34.257 1.00 32.91 207 GLY A N 1
ATOM 1575 C CA . GLY A 1 207 ? 62.639 40.520 32.987 1.00 32.74 207 GLY A CA 1
ATOM 1576 C C . GLY A 1 207 ? 62.930 41.583 31.950 1.00 32.64 207 GLY A C 1
ATOM 1577 O O . GLY A 1 207 ? 62.825 41.321 30.749 1.00 32.94 207 GLY A O 1
ATOM 1578 N N . SER A 1 208 ? 63.320 42.771 32.401 1.00 32.47 208 SER A N 1
ATOM 1579 C CA . SER A 1 208 ? 63.676 43.866 31.501 1.00 31.47 208 SER A CA 1
ATOM 1580 C C . SER A 1 208 ? 65.038 43.540 30.881 1.00 30.40 208 SER A C 1
ATOM 1581 O O . SER A 1 208 ? 65.904 42.964 31.546 1.00 29.85 208 SER A O 1
ATOM 1584 N N . SER A 1 209 ? 65.193 43.846 29.594 1.00 29.95 209 SER A N 1
ATOM 1585 C CA . SER A 1 209 ? 66.454 43.601 28.887 1.00 29.35 209 SER A CA 1
ATOM 1586 C C . SER A 1 209 ? 67.482 44.669 29.270 1.00 28.96 209 SER A C 1
ATOM 1587 O O . SER A 1 209 ? 68.639 44.356 29.569 1.00 29.85 209 SER A O 1
ATOM 1590 N N . ALA A 1 210 ? 67.021 45.918 29.326 1.00 26.31 210 ALA A N 1
ATOM 1591 C CA . ALA A 1 210 ? 67.877 47.051 29.652 1.00 24.68 210 ALA A CA 1
ATOM 1592 C C . ALA A 1 210 ? 67.102 48.144 30.376 1.00 23.34 210 ALA A C 1
ATOM 1593 O O . ALA A 1 210 ? 65.909 48.335 30.134 1.00 23.90 210 ALA A O 1
ATOM 1595 N N . ILE A 1 211 ? 67.781 48.834 31.287 1.00 20.94 211 ILE A N 1
ATOM 1596 C CA . ILE A 1 211 ? 67.167 49.926 32.029 1.00 19.74 211 ILE A CA 1
ATOM 1597 C C . ILE A 1 211 ? 67.755 51.283 31.674 1.00 19.25 211 ILE A C 1
ATOM 1598 O O . ILE A 1 211 ? 68.976 51.430 31.529 1.00 18.60 211 ILE A O 1
ATOM 1603 N N . VAL A 1 212 ? 66.872 52.259 31.482 1.00 17.30 212 VAL A N 1
ATOM 1604 C CA . VAL A 1 212 ? 67.284 53.622 31.181 1.00 17.17 212 VAL A CA 1
ATOM 1605 C C . VAL A 1 212 ? 67.068 54.417 32.462 1.00 18.05 212 VAL A C 1
ATOM 1606 O O . VAL A 1 212 ? 65.952 54.496 32.966 1.00 19.68 212 VAL A O 1
ATOM 1610 N N . VAL A 1 213 ? 68.159 54.941 33.018 1.00 18.34 213 VAL A N 1
ATOM 1611 C CA . VAL A 1 213 ? 68.108 55.712 34.257 1.00 18.20 213 VAL A CA 1
ATOM 1612 C C . VAL A 1 213 ? 68.643 57.128 34.035 1.00 19.32 213 VAL A C 1
ATOM 1613 O O . VAL A 1 213 ? 69.774 57.316 33.575 1.00 20.31 213 VAL A O 1
ATOM 1617 N N . GLY A 1 214 ? 67.821 58.116 34.381 1.00 18.92 214 GLY A N 1
ATOM 1618 C CA . GLY A 1 214 ? 68.208 59.505 34.231 1.00 18.57 214 GLY A CA 1
ATOM 1619 C C . GLY A 1 214 ? 68.458 60.235 35.538 1.00 19.33 214 GLY A C 1
ATOM 1620 O O . GLY A 1 214 ? 69.537 60.111 36.135 1.00 17.98 214 GLY A O 1
ATOM 1621 N N . ARG A 1 215 ? 67.428 60.949 35.997 1.00 18.99 215 ARG A N 1
ATOM 1622 C CA . ARG A 1 215 ? 67.457 61.770 37.217 1.00 19.97 215 ARG A CA 1
ATOM 1623 C C . ARG A 1 215 ? 67.879 61.122 38.542 1.00 20.52 215 ARG A C 1
ATOM 1624 O O . ARG A 1 215 ? 68.420 61.804 39.419 1.00 19.65 215 ARG A O 1
ATOM 1632 N N . SER A 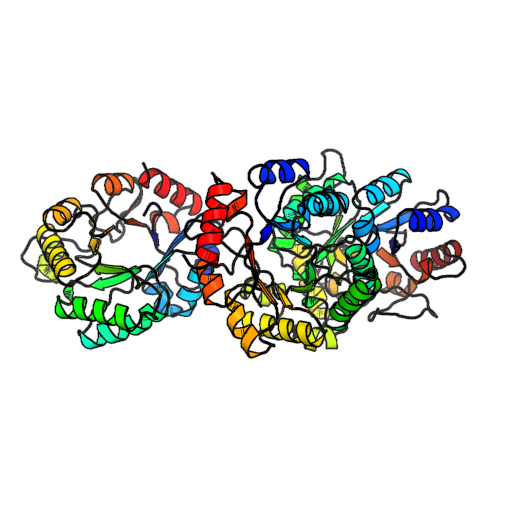1 216 ? 67.736 59.799 38.637 1.00 21.16 216 SER A N 1
ATOM 1633 C CA . SER A 1 216 ? 68.135 59.051 39.833 1.00 22.49 216 SER A CA 1
ATOM 1634 C C . SER A 1 216 ? 69.649 59.050 39.989 1.00 22.04 216 SER A C 1
ATOM 1635 O O . SER A 1 216 ? 70.162 58.872 41.096 1.00 22.26 216 SER A O 1
ATOM 1638 N N . ILE A 1 217 ? 70.337 59.249 38.862 1.00 22.05 217 ILE A N 1
ATOM 1639 C CA . ILE A 1 217 ? 71.793 59.331 38.811 1.00 22.18 217 ILE A CA 1
ATOM 1640 C C . ILE A 1 217 ? 72.221 60.788 38.607 1.00 23.20 217 ILE A C 1
ATOM 1641 O O . ILE A 1 217 ? 72.976 61.323 39.418 1.00 22.33 217 ILE A O 1
ATOM 1646 N N . THR A 1 218 ? 71.674 61.440 37.578 1.00 24.61 218 THR A N 1
ATOM 1647 C CA . THR A 1 218 ? 72.043 62.819 37.239 1.00 26.73 218 THR A CA 1
ATOM 1648 C C . THR A 1 218 ? 71.722 63.945 38.227 1.00 29.19 218 THR A C 1
ATOM 1649 O O . THR A 1 218 ? 72.495 64.897 38.335 1.00 29.29 218 THR A O 1
ATOM 1653 N N . LYS A 1 219 ? 70.598 63.839 38.936 1.00 32.03 219 LYS A N 1
ATOM 1654 C CA . LYS A 1 219 ? 70.199 64.865 39.904 1.00 35.23 219 LYS A CA 1
ATOM 1655 C C . LYS A 1 219 ? 70.473 64.508 41.370 1.00 37.01 219 LYS A C 1
ATOM 1656 O O . LYS A 1 219 ? 70.062 65.238 42.283 1.00 37.26 219 LYS A O 1
ATOM 1662 N N . ALA A 1 220 ? 71.210 63.415 41.583 1.00 38.36 220 ALA A N 1
ATOM 1663 C CA . ALA A 1 220 ? 71.571 62.945 42.923 1.00 40.41 220 ALA A CA 1
ATOM 1664 C C . ALA A 1 220 ? 72.763 63.731 43.477 1.00 41.92 220 ALA A C 1
ATOM 1665 O O . ALA A 1 220 ? 73.547 64.297 42.704 1.00 42.02 220 ALA A O 1
ATOM 1667 N N . GLU A 1 221 ? 72.892 63.756 44.809 1.00 43.33 221 GLU A N 1
ATOM 1668 C CA . GLU A 1 221 ? 73.984 64.460 45.503 1.00 43.94 221 GLU A CA 1
ATOM 1669 C C . GLU A 1 221 ? 75.347 63.919 45.104 1.00 43.11 221 GLU A C 1
ATOM 1670 O O . GLU A 1 221 ? 76.306 64.679 44.953 1.00 43.49 221 GLU A O 1
ATOM 1676 N N . ASP A 1 222 ? 75.401 62.603 44.898 1.00 42.62 222 ASP A N 1
ATOM 1677 C CA . ASP A 1 222 ? 76.620 61.912 44.487 1.00 42.16 222 ASP A CA 1
ATOM 1678 C C . ASP A 1 222 ? 76.293 60.907 43.361 1.00 41.19 222 ASP A C 1
ATOM 1679 O O . ASP A 1 222 ? 75.960 59.746 43.640 1.00 40.87 222 ASP A O 1
ATOM 1684 N N . PRO A 1 223 ? 76.335 61.356 42.078 1.00 40.63 223 PRO A N 1
ATOM 1685 C CA . PRO A 1 223 ? 76.064 60.549 40.878 1.00 39.97 223 PRO A CA 1
ATOM 1686 C C . PRO A 1 223 ? 76.874 59.258 40.743 1.00 39.07 223 PRO A C 1
ATOM 1687 O O . PRO A 1 223 ? 76.417 58.292 40.126 1.00 38.64 223 PRO A O 1
ATOM 1691 N N . VAL A 1 224 ? 78.058 59.251 41.352 1.00 38.26 224 VAL A N 1
ATOM 1692 C CA . VAL A 1 224 ? 78.969 58.106 41.339 1.00 37.73 224 VAL A CA 1
ATOM 1693 C C . VAL A 1 224 ? 78.412 57.005 42.248 1.00 36.65 224 VAL A C 1
ATOM 1694 O O . VAL A 1 224 ? 78.298 55.858 41.828 1.00 36.05 224 VAL A O 1
ATOM 1698 N N . LYS A 1 225 ? 78.000 57.395 43.457 1.00 35.76 225 LYS A N 1
ATOM 1699 C CA . LYS A 1 225 ? 77.419 56.491 44.456 1.00 36.05 225 LYS A CA 1
ATOM 1700 C C . LYS A 1 225 ? 76.062 55.970 43.953 1.00 33.96 225 LYS A C 1
ATOM 1701 O O . LYS A 1 225 ? 75.732 54.794 44.135 1.00 33.76 225 LYS A O 1
ATOM 1707 N N . ALA A 1 226 ? 75.324 56.848 43.269 1.00 31.40 226 ALA A N 1
ATOM 1708 C CA . ALA A 1 226 ? 74.013 56.534 42.704 1.00 28.66 226 ALA A CA 1
ATOM 1709 C C . ALA A 1 226 ? 74.097 55.487 41.594 1.00 27.50 226 ALA A C 1
ATOM 1710 O O . ALA A 1 226 ? 73.361 54.509 41.627 1.00 26.20 226 ALA A O 1
ATOM 1712 N N . TYR A 1 227 ? 75.042 55.661 40.663 1.00 27.18 227 TYR A N 1
ATOM 1713 C CA . TYR A 1 227 ? 75.254 54.722 39.554 1.00 27.45 227 TYR A CA 1
ATOM 1714 C C . TYR A 1 227 ? 75.743 53.359 40.066 1.00 28.93 227 TYR A C 1
ATOM 1715 O O . TYR A 1 227 ? 75.421 52.325 39.473 1.00 29.34 227 TYR A O 1
ATOM 1724 N N . LYS A 1 228 ? 76.510 53.373 41.159 1.00 30.83 228 LYS A N 1
ATOM 1725 C CA . LYS A 1 228 ? 77.016 52.151 41.789 1.00 32.31 228 LYS A CA 1
ATOM 1726 C C . LYS A 1 228 ? 75.849 51.406 42.443 1.00 31.37 228 LYS A C 1
ATOM 1727 O O . LYS A 1 228 ? 75.683 50.213 42.218 1.00 30.71 228 LYS A O 1
ATOM 1733 N N . ALA A 1 229 ? 74.988 52.146 43.149 1.00 30.98 229 ALA A N 1
ATOM 1734 C CA . ALA A 1 229 ? 73.807 51.582 43.816 1.00 32.09 229 ALA A CA 1
ATOM 1735 C C . ALA A 1 229 ? 72.777 51.038 42.813 1.00 33.05 229 ALA A C 1
ATOM 1736 O O . ALA A 1 229 ? 72.180 49.980 43.049 1.00 33.29 229 ALA A O 1
ATOM 1738 N N . VAL A 1 230 ? 72.625 51.734 41.678 1.00 32.94 230 VAL A N 1
ATOM 1739 C CA . VAL A 1 230 ? 71.699 51.340 40.606 1.00 33.61 230 VAL A CA 1
ATOM 1740 C C . VAL A 1 230 ? 72.163 50.037 39.946 1.00 34.52 230 VAL A C 1
ATOM 1741 O O . VAL A 1 230 ? 71.357 49.127 39.729 1.00 34.21 230 VAL A O 1
ATOM 1745 N N . ARG A 1 231 ? 73.468 49.950 39.687 1.00 35.80 231 ARG A N 1
ATOM 1746 C CA . ARG A 1 231 ? 74.077 48.784 39.050 1.00 37.24 231 ARG A CA 1
ATOM 1747 C C . ARG A 1 231 ? 74.105 47.541 39.951 1.00 37.04 231 ARG A C 1
ATOM 1748 O O . ARG A 1 231 ? 73.889 46.431 39.458 1.00 36.34 231 ARG A O 1
ATOM 1756 N N . LEU A 1 232 ? 74.309 47.736 41.261 1.00 36.91 232 LEU A N 1
ATOM 1757 C CA . LEU A 1 232 ? 74.329 46.631 42.234 1.00 38.03 232 LEU A CA 1
ATOM 1758 C C . LEU A 1 232 ? 72.959 45.951 42.294 1.00 37.78 232 LEU A C 1
ATOM 1759 O O . LEU A 1 232 ? 72.870 44.721 42.224 1.00 36.68 232 LEU A O 1
ATOM 1764 N N . GLU A 1 233 ? 71.906 46.775 42.338 1.00 37.28 233 GLU A N 1
ATOM 1765 C CA . GLU A 1 233 ? 70.517 46.308 42.363 1.00 37.25 233 GLU A CA 1
ATOM 1766 C C . GLU A 1 233 ? 70.120 45.633 41.043 1.00 36.20 233 GLU A C 1
ATOM 1767 O O . GLU A 1 233 ? 69.394 44.638 41.046 1.00 36.52 233 GLU A O 1
ATOM 1773 N N . TRP A 1 234 ? 70.651 46.152 39.934 1.00 35.18 234 TRP A N 1
ATOM 1774 C CA . TRP A 1 234 ? 70.383 45.632 38.589 1.00 35.58 234 TRP A CA 1
ATOM 1775 C C . TRP A 1 234 ? 71.076 44.289 38.300 1.00 37.27 234 TRP A C 1
ATOM 1776 O O . TRP A 1 234 ? 70.554 43.472 37.530 1.00 37.62 234 TRP A O 1
ATOM 1787 N N . GLU A 1 235 ? 72.238 44.071 38.914 1.00 39.35 235 GLU A N 1
ATOM 1788 C CA . GLU A 1 235 ? 72.993 42.832 38.732 1.00 42.06 235 GLU A CA 1
ATOM 1789 C C . GLU A 1 235 ? 72.554 41.721 39.691 1.00 43.80 235 GLU A C 1
ATOM 1790 O O . GLU A 1 235 ? 72.622 40.538 39.342 1.00 44.46 235 GLU A O 1
ATOM 1796 N N . GLY A 1 236 ? 72.084 42.108 40.879 1.00 46.26 236 GLY A N 1
ATOM 1797 C CA . GLY A 1 236 ? 71.612 41.141 41.861 1.00 49.77 236 GLY A CA 1
ATOM 1798 C C . GLY A 1 236 ? 72.443 40.919 43.115 1.00 52.05 236 GLY A C 1
ATOM 1799 O O . GLY A 1 236 ? 72.694 39.767 43.492 1.00 52.17 236 GLY A O 1
ATOM 1800 N N . ILE A 1 237 ? 72.878 42.012 43.749 1.00 53.29 237 ILE A N 1
ATOM 1801 C CA . ILE A 1 237 ? 73.675 41.956 44.982 1.00 54.18 237 ILE A CA 1
ATOM 1802 C C . ILE A 1 237 ? 72.857 42.532 46.147 1.00 54.75 237 ILE A C 1
ATOM 1803 O O . ILE A 1 237 ? 72.287 43.633 45.983 1.00 55.66 237 ILE A O 1
ATOM 1808 N N . ASN B 1 3 ? 48.886 81.705 5.202 1.00 57.30 3 ASN B N 1
ATOM 1809 C CA . ASN B 1 3 ? 50.215 82.099 4.656 1.00 57.34 3 ASN B CA 1
ATOM 1810 C C . ASN B 1 3 ? 50.264 81.942 3.140 1.00 56.29 3 ASN B C 1
ATOM 1811 O O . ASN B 1 3 ? 50.121 80.834 2.614 1.00 55.97 3 ASN B O 1
ATOM 1816 N N . ASN B 1 4 ? 50.489 83.067 2.456 1.00 55.28 4 ASN B N 1
ATOM 1817 C CA . ASN B 1 4 ? 50.558 83.149 0.989 1.00 53.19 4 ASN B CA 1
ATOM 1818 C C . ASN B 1 4 ? 51.678 82.349 0.330 1.00 50.56 4 ASN B C 1
ATOM 1819 O O . ASN B 1 4 ? 51.615 82.055 -0.870 1.00 49.99 4 ASN B O 1
ATOM 1824 N N . LEU B 1 5 ? 52.701 82.014 1.114 1.00 46.80 5 LEU B N 1
ATOM 1825 C CA . LEU B 1 5 ? 53.834 81.259 0.604 1.00 42.87 5 LEU B CA 1
ATOM 1826 C C . LEU B 1 5 ? 53.756 79.772 0.953 1.00 40.08 5 LEU B C 1
ATOM 1827 O O . LEU B 1 5 ? 53.600 79.417 2.127 1.00 40.26 5 LEU B O 1
ATOM 1832 N N . PRO B 1 6 ? 53.780 78.884 -0.070 1.00 37.01 6 PRO B N 1
ATOM 1833 C CA . PRO B 1 6 ? 53.728 77.436 0.165 1.00 34.37 6 PRO B CA 1
ATOM 1834 C C . PRO B 1 6 ? 55.034 77.012 0.835 1.00 32.57 6 PRO B C 1
ATOM 1835 O O . PRO B 1 6 ? 56.116 77.465 0.440 1.00 32.07 6 PRO B O 1
ATOM 1839 N N . ILE B 1 7 ? 54.917 76.197 1.880 1.00 29.79 7 ILE B N 1
ATOM 1840 C CA . ILE B 1 7 ? 56.076 75.723 2.627 1.00 27.52 7 ILE B CA 1
ATOM 1841 C C . ILE B 1 7 ? 56.771 74.585 1.878 1.00 26.55 7 ILE B C 1
ATOM 1842 O O . ILE B 1 7 ? 56.188 73.525 1.667 1.00 26.44 7 ILE B O 1
ATOM 1847 N N . ILE B 1 8 ? 58.004 74.841 1.442 1.00 25.63 8 ILE B N 1
ATOM 1848 C CA . ILE B 1 8 ? 58.795 73.854 0.708 1.00 24.80 8 ILE B CA 1
ATOM 1849 C C . ILE B 1 8 ? 59.486 72.900 1.678 1.00 24.42 8 ILE B C 1
ATOM 1850 O O . ILE B 1 8 ? 60.200 73.334 2.589 1.00 22.70 8 ILE B O 1
ATOM 1855 N N . ALA B 1 9 ? 59.288 71.601 1.446 1.00 23.77 9 ALA B N 1
ATOM 1856 C CA . ALA B 1 9 ? 59.884 70.558 2.274 1.00 23.50 9 ALA B CA 1
ATOM 1857 C C . ALA B 1 9 ? 61.298 70.236 1.806 1.00 23.16 9 ALA B C 1
ATOM 1858 O O . ALA B 1 9 ? 61.498 69.560 0.787 1.00 23.86 9 ALA B O 1
ATOM 1860 N N . LEU B 1 10 ? 62.278 70.753 2.547 1.00 23.88 10 LEU B N 1
ATOM 1861 C CA . LEU B 1 10 ? 63.692 70.538 2.237 1.00 23.59 10 LEU B CA 1
ATOM 1862 C C . LEU B 1 10 ? 64.125 69.163 2.739 1.00 23.82 10 LEU B C 1
ATOM 1863 O O . LEU B 1 10 ? 64.776 69.026 3.783 1.00 23.56 10 LEU B O 1
ATOM 1868 N N . ASP B 1 11 ? 63.725 68.146 1.982 1.00 24.11 11 ASP B N 1
ATOM 1869 C CA . ASP B 1 11 ? 64.017 66.758 2.310 1.00 25.02 11 ASP B CA 1
ATOM 1870 C C . ASP B 1 11 ? 65.243 66.315 1.533 1.00 25.26 11 ASP B C 1
ATOM 1871 O O . ASP B 1 11 ? 65.157 65.560 0.556 1.00 25.06 11 ASP B O 1
ATOM 1876 N N . PHE B 1 12 ? 66.385 66.845 1.972 1.00 25.88 12 PHE B N 1
ATOM 1877 C CA . PHE B 1 12 ? 67.689 66.569 1.377 1.00 26.06 12 PHE B CA 1
ATOM 1878 C C . PHE B 1 12 ? 68.626 65.956 2.403 1.00 25.67 12 PHE B C 1
ATOM 1879 O O . PHE B 1 12 ? 68.425 66.119 3.609 1.00 27.14 12 PHE B O 1
ATOM 1887 N N . ALA B 1 13 ? 69.631 65.237 1.908 1.00 24.68 13 ALA B N 1
ATOM 1888 C CA . ALA B 1 13 ? 70.604 64.536 2.742 1.00 23.81 13 ALA B CA 1
ATOM 1889 C C . ALA B 1 13 ? 71.818 65.325 3.236 1.00 23.81 13 ALA B C 1
ATOM 1890 O O . ALA B 1 13 ? 72.686 64.750 3.898 1.00 23.22 13 ALA B O 1
ATOM 1892 N N . SER B 1 14 ? 71.889 66.616 2.895 1.00 24.81 14 SER B N 1
ATOM 1893 C CA . SER B 1 14 ? 72.993 67.501 3.307 1.00 25.77 14 SER B CA 1
ATOM 1894 C C . SER B 1 14 ? 72.695 68.981 3.063 1.00 27.14 14 SER B C 1
ATOM 1895 O O . SER B 1 14 ? 71.738 69.330 2.356 1.00 26.80 14 SER B O 1
ATOM 1898 N N . ALA B 1 15 ? 73.552 69.839 3.621 1.00 28.13 15 ALA B N 1
ATOM 1899 C CA . ALA B 1 15 ? 73.444 71.294 3.479 1.00 29.52 15 ALA B CA 1
ATOM 1900 C C . ALA B 1 15 ? 73.718 71.760 2.047 1.00 30.22 15 ALA B C 1
ATOM 1901 O O . ALA B 1 15 ? 73.035 72.650 1.545 1.00 31.24 15 ALA B O 1
ATOM 1903 N N . GLU B 1 16 ? 74.674 71.105 1.386 1.00 30.30 16 GLU B N 1
ATOM 1904 C CA . GLU B 1 16 ? 75.067 71.431 0.016 1.00 32.06 16 GLU B CA 1
ATOM 1905 C C . GLU B 1 16 ? 74.000 71.139 -1.032 1.00 32.33 16 GLU B C 1
ATOM 1906 O O . GLU B 1 16 ? 73.847 71.906 -1.984 1.00 31.94 16 GLU B O 1
ATOM 1912 N N . GLU B 1 17 ? 73.247 70.056 -0.828 1.00 32.79 17 GLU B N 1
ATOM 1913 C CA . GLU B 1 17 ? 72.162 69.657 -1.730 1.00 33.72 17 GLU B CA 1
ATOM 1914 C C . GLU B 1 17 ? 70.945 70.568 -1.550 1.00 32.63 17 GLU B C 1
ATOM 1915 O O . GLU B 1 17 ? 70.153 70.740 -2.476 1.00 34.30 17 GLU B O 1
ATOM 1921 N N . THR B 1 18 ? 70.825 71.159 -0.359 1.00 31.05 18 THR B N 1
ATOM 1922 C CA . THR B 1 18 ? 69.734 72.075 -0.010 1.00 29.86 18 THR B CA 1
ATOM 1923 C C . THR B 1 18 ? 70.020 73.452 -0.614 1.00 30.02 18 THR B C 1
ATOM 1924 O O . THR B 1 18 ? 69.139 74.065 -1.215 1.00 30.04 18 THR B O 1
ATOM 1928 N N . LEU B 1 19 ? 71.262 73.906 -0.454 1.00 30.44 19 LEU B N 1
ATOM 1929 C CA . LEU B 1 19 ? 71.734 75.194 -0.967 1.00 31.17 19 LEU B CA 1
ATOM 1930 C C . LEU B 1 19 ? 71.738 75.247 -2.493 1.00 31.11 19 LEU B C 1
ATOM 1931 O O . LEU B 1 19 ? 71.441 76.291 -3.072 1.00 31.26 19 LEU B O 1
ATOM 1936 N N . ALA B 1 20 ? 72.014 74.097 -3.120 1.00 30.97 20 ALA B N 1
ATOM 1937 C CA . ALA B 1 20 ? 72.049 73.940 -4.579 1.00 31.13 20 ALA B CA 1
ATOM 1938 C C . ALA B 1 20 ? 70.636 73.917 -5.172 1.00 31.71 20 ALA B C 1
ATOM 1939 O O . ALA B 1 20 ? 70.437 74.289 -6.337 1.00 33.16 20 ALA B O 1
ATOM 1941 N N . PHE B 1 21 ? 69.674 73.458 -4.368 1.00 30.56 21 PHE B N 1
ATOM 1942 C CA . PHE B 1 21 ? 68.260 73.411 -4.750 1.00 29.58 21 PHE B CA 1
ATOM 1943 C C . PHE B 1 21 ? 67.701 74.838 -4.658 1.00 29.77 21 PHE B C 1
ATOM 1944 O O . PHE B 1 21 ? 66.914 75.256 -5.506 1.00 30.21 21 PHE B O 1
ATOM 1952 N N . LEU B 1 22 ? 68.087 75.535 -3.590 1.00 28.71 22 LEU B N 1
ATOM 1953 C CA . LEU B 1 22 ? 67.648 76.896 -3.301 1.00 30.18 22 LEU B CA 1
ATOM 1954 C C . LEU B 1 22 ? 68.284 78.005 -4.145 1.00 31.99 22 LEU B C 1
ATOM 1955 O O . LEU B 1 22 ? 67.743 79.111 -4.210 1.00 33.45 22 LEU B O 1
ATOM 1960 N N . ALA B 1 23 ? 69.400 77.700 -4.814 1.00 32.48 23 ALA B N 1
ATOM 1961 C CA . ALA B 1 23 ? 70.124 78.672 -5.643 1.00 34.39 23 ALA B CA 1
ATOM 1962 C C . ALA B 1 23 ? 69.380 79.304 -6.849 1.00 35.10 23 ALA B C 1
ATOM 1963 O O . ALA B 1 23 ? 69.448 80.527 -7.012 1.00 33.74 23 ALA B O 1
ATOM 1965 N N . PRO B 1 24 ? 68.635 78.508 -7.674 1.00 36.39 24 PRO B N 1
ATOM 1966 C CA . PRO B 1 24 ? 67.927 79.123 -8.813 1.00 37.93 24 PRO B CA 1
ATOM 1967 C C . PRO B 1 24 ? 66.726 80.011 -8.433 1.00 39.04 24 PRO B C 1
ATOM 1968 O O . PRO B 1 24 ? 66.150 80.682 -9.296 1.00 39.68 24 PRO B O 1
ATOM 1972 N N . PHE B 1 25 ? 66.368 80.007 -7.145 1.00 39.97 25 PHE B N 1
ATOM 1973 C CA . PHE B 1 25 ? 65.263 80.809 -6.606 1.00 40.92 25 PHE B CA 1
ATOM 1974 C C . PHE B 1 25 ? 65.720 82.242 -6.312 1.00 42.35 25 PHE B C 1
ATOM 1975 O O . PHE B 1 25 ? 64.890 83.145 -6.170 1.00 42.33 25 PHE B O 1
ATOM 1983 N N . GLN B 1 26 ? 67.043 82.417 -6.208 1.00 44.52 26 GLN B N 1
ATOM 1984 C CA . GLN B 1 26 ? 67.726 83.693 -5.944 1.00 46.88 26 GLN B CA 1
ATOM 1985 C C . GLN B 1 26 ? 67.357 84.437 -4.653 1.00 48.17 26 GLN B C 1
ATOM 1986 O O . GLN B 1 26 ? 67.725 83.992 -3.564 1.00 48.48 26 GLN B O 1
ATOM 1992 N N . GLN B 1 27 ? 66.668 85.574 -4.777 1.00 49.77 27 GLN B N 1
ATOM 1993 C CA . GLN B 1 27 ? 66.270 86.386 -3.624 1.00 51.50 27 GLN B CA 1
ATOM 1994 C C . GLN B 1 27 ? 64.759 86.420 -3.364 1.00 50.98 27 GLN B C 1
ATOM 1995 O O . GLN B 1 27 ? 64.272 87.279 -2.616 1.00 50.56 27 GLN B O 1
ATOM 2001 N N . GLU B 1 28 ? 64.031 85.466 -3.950 1.00 49.92 28 GLU B N 1
ATOM 2002 C CA . GLU B 1 28 ? 62.575 85.365 -3.790 1.00 49.05 28 GLU B CA 1
ATOM 2003 C C . GLU B 1 28 ? 62.225 84.899 -2.362 1.00 47.43 28 GLU B C 1
ATOM 2004 O O . GLU B 1 28 ? 62.887 83.990 -1.842 1.00 47.17 28 GLU B O 1
ATOM 2010 N N . PRO B 1 29 ? 61.247 85.568 -1.684 1.00 45.38 29 PRO B N 1
ATOM 2011 C CA . PRO B 1 29 ? 60.844 85.183 -0.321 1.00 43.32 29 PRO B CA 1
ATOM 2012 C C . PRO B 1 29 ? 60.297 83.755 -0.281 1.00 40.22 29 PRO B C 1
ATOM 2013 O O . PRO B 1 29 ? 59.403 83.397 -1.060 1.00 39.71 29 PRO B O 1
ATOM 2017 N N . LEU B 1 30 ? 60.920 82.924 0.556 1.00 37.26 30 LEU B N 1
ATOM 2018 C CA . LEU B 1 30 ? 60.539 81.521 0.696 1.00 34.38 30 LEU B CA 1
ATOM 2019 C C . LEU B 1 30 ? 60.235 81.078 2.118 1.00 32.50 30 LEU B C 1
ATOM 2020 O O . LEU B 1 30 ? 60.867 81.537 3.070 1.00 32.26 30 LEU B O 1
ATOM 2025 N N . PHE B 1 31 ? 59.228 80.215 2.246 1.00 31.02 31 PHE B N 1
ATOM 2026 C CA . PHE B 1 31 ? 58.844 79.623 3.528 1.00 29.09 31 PHE B CA 1
ATOM 2027 C C . PHE B 1 31 ? 59.344 78.192 3.335 1.00 28.56 31 PHE B C 1
ATOM 2028 O O . PHE B 1 31 ? 58.883 77.476 2.436 1.00 28.91 31 PHE B O 1
ATOM 2036 N N . VAL B 1 32 ? 60.356 77.823 4.118 1.00 26.29 32 VAL B N 1
ATOM 2037 C CA . VAL B 1 32 ? 60.950 76.499 4.027 1.00 24.27 32 VAL B CA 1
ATOM 2038 C C . VAL B 1 32 ? 60.701 75.647 5.261 1.00 23.70 32 VAL B C 1
ATOM 2039 O O . VAL B 1 32 ? 60.366 76.168 6.330 1.00 23.43 32 VAL B O 1
ATOM 2043 N N . LYS B 1 33 ? 60.855 74.335 5.089 1.00 22.73 33 LYS B N 1
ATOM 2044 C CA . LYS B 1 33 ? 60.664 73.367 6.160 1.00 22.17 33 LYS B CA 1
ATOM 2045 C C . LYS B 1 33 ? 61.870 72.456 6.317 1.00 22.55 33 LYS B C 1
ATOM 2046 O O . LYS B 1 33 ? 62.264 71.777 5.368 1.00 22.65 33 LYS B O 1
ATOM 2052 N N . VAL B 1 34 ? 62.450 72.449 7.518 1.00 22.87 34 VAL B N 1
ATOM 2053 C CA . VAL B 1 34 ? 63.584 71.574 7.824 1.00 23.28 34 VAL B CA 1
ATOM 2054 C C . VAL B 1 34 ? 62.988 70.402 8.606 1.00 24.38 34 VAL B C 1
ATOM 2055 O O . VAL B 1 34 ? 62.355 70.588 9.656 1.00 24.59 34 VAL B O 1
ATOM 2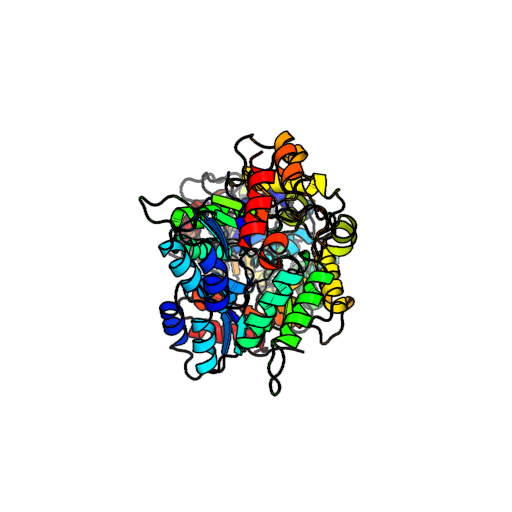059 N N . GLY B 1 35 ? 63.136 69.208 8.040 1.00 24.55 35 GLY B N 1
ATOM 2060 C CA . GLY B 1 35 ? 62.607 68.014 8.666 1.00 25.24 35 GLY B CA 1
ATOM 2061 C C . GLY B 1 35 ? 63.677 67.209 9.358 1.00 25.55 35 GLY B C 1
ATOM 2062 O O . GLY B 1 35 ? 64.808 67.672 9.524 1.00 26.44 35 GLY B O 1
ATOM 2063 N N . MET B 1 36 ? 63.318 65.981 9.718 1.00 25.60 36 MET B N 1
ATOM 2064 C CA . MET B 1 36 ? 64.208 65.054 10.403 1.00 26.42 36 MET B CA 1
ATOM 2065 C C . MET B 1 36 ? 65.473 64.706 9.624 1.00 26.05 36 MET B C 1
ATOM 2066 O O . MET B 1 36 ? 66.548 64.644 10.203 1.00 25.60 36 MET B O 1
ATOM 2071 N N . GLU B 1 37 ? 65.349 64.576 8.302 1.00 25.18 37 GLU B N 1
ATOM 2072 C CA . GLU B 1 37 ? 66.474 64.223 7.438 1.00 25.28 37 GLU B CA 1
ATOM 2073 C C . GLU B 1 37 ? 67.609 65.248 7.405 1.00 25.13 37 GLU B C 1
ATOM 2074 O O . GLU B 1 37 ? 68.772 64.894 7.612 1.00 24.40 37 GLU B O 1
ATOM 2080 N N . LEU B 1 38 ? 67.257 66.507 7.149 1.00 25.47 38 LEU B N 1
ATOM 2081 C CA . LEU B 1 38 ? 68.229 67.592 7.078 1.00 24.99 38 LEU B CA 1
ATOM 2082 C C . LEU B 1 38 ? 68.815 67.944 8.446 1.00 24.64 38 LEU B C 1
ATOM 2083 O O . LEU B 1 38 ? 70.023 68.134 8.567 1.00 23.82 38 LEU B O 1
ATOM 2088 N N . PHE B 1 39 ? 67.954 67.979 9.466 1.00 24.29 39 PHE B N 1
ATOM 2089 C CA . PHE B 1 39 ? 68.369 68.332 10.817 1.00 23.47 39 PHE B CA 1
ATOM 2090 C C . PHE B 1 39 ? 69.225 67.272 11.505 1.00 23.53 39 PHE B C 1
ATOM 2091 O O . PHE B 1 39 ? 70.175 67.618 12.204 1.00 22.45 39 PHE B O 1
ATOM 2099 N N . TYR B 1 40 ? 68.902 65.995 11.307 1.00 22.61 40 TYR B N 1
ATOM 2100 C CA . TYR B 1 40 ? 69.665 64.924 11.946 1.00 23.82 40 TYR B CA 1
ATOM 2101 C C . TYR B 1 40 ? 71.023 64.679 11.299 1.00 24.62 40 TYR B C 1
ATOM 2102 O O . TYR B 1 40 ? 71.863 63.969 11.851 1.00 26.12 40 TYR B O 1
ATOM 2111 N N . GLN B 1 41 ? 71.247 65.337 10.164 1.00 25.80 41 GLN B N 1
ATOM 2112 C CA . GLN B 1 41 ? 72.502 65.244 9.435 1.00 26.22 41 GLN B CA 1
ATOM 2113 C C . GLN B 1 41 ? 73.410 66.441 9.723 1.00 26.59 41 GLN B C 1
ATOM 2114 O O . GLN B 1 41 ? 74.617 66.276 9.921 1.00 27.17 41 GLN B O 1
ATOM 2120 N N . GLU B 1 42 ? 72.820 67.635 9.722 1.00 26.10 42 GLU B N 1
ATOM 2121 C CA . GLU B 1 42 ? 73.556 68.879 9.917 1.00 26.98 42 GLU B CA 1
ATOM 2122 C C . GLU B 1 42 ? 73.487 69.505 11.301 1.00 27.23 42 GLU B C 1
ATOM 2123 O O . GLU B 1 42 ? 74.415 70.210 11.715 1.00 27.31 42 GLU B O 1
ATOM 2129 N N . GLY B 1 43 ? 72.370 69.280 11.988 1.00 26.66 43 GLY B N 1
ATOM 2130 C CA . GLY B 1 43 ? 72.163 69.849 13.306 1.00 26.53 43 GLY B CA 1
ATOM 2131 C C . GLY B 1 43 ? 71.659 71.278 13.204 1.00 27.08 43 GLY B C 1
ATOM 2132 O O . GLY B 1 43 ? 71.158 71.664 12.141 1.00 27.12 43 GLY B O 1
ATOM 2133 N N . PRO B 1 44 ? 71.770 72.089 14.279 1.00 27.34 44 PRO B N 1
ATOM 2134 C CA . PRO B 1 44 ? 71.337 73.492 14.342 1.00 28.30 44 PRO B CA 1
ATOM 2135 C C . PRO B 1 44 ? 71.948 74.441 13.306 1.00 29.25 44 PRO B C 1
ATOM 2136 O O . PRO B 1 44 ? 71.371 75.491 13.014 1.00 30.63 44 PRO B O 1
ATOM 2140 N N . SER B 1 45 ? 73.096 74.059 12.748 1.00 29.97 45 SER B N 1
ATOM 2141 C CA . SER B 1 45 ? 73.805 74.864 11.750 1.00 31.43 45 SER B CA 1
ATOM 2142 C C . SER B 1 45 ? 73.005 75.165 10.477 1.00 31.72 45 SER B C 1
ATOM 2143 O O . SER B 1 45 ? 73.075 76.286 9.971 1.00 31.01 45 SER B O 1
ATOM 2146 N N . ILE B 1 46 ? 72.206 74.197 10.009 1.00 31.52 46 ILE B N 1
ATOM 2147 C CA . ILE B 1 46 ? 71.402 74.387 8.798 1.00 33.07 46 ILE B CA 1
ATOM 2148 C C . ILE B 1 46 ? 70.293 75.423 9.004 1.00 33.43 46 ILE B C 1
ATOM 2149 O O . ILE B 1 46 ? 70.040 76.229 8.117 1.00 33.57 46 ILE B O 1
ATOM 2154 N N . VAL B 1 47 ? 69.725 75.448 10.211 1.00 34.92 47 VAL B N 1
ATOM 2155 C CA . VAL B 1 47 ? 68.673 76.394 10.594 1.00 36.69 47 VAL B CA 1
ATOM 2156 C C . VAL B 1 47 ? 69.273 77.806 10.610 1.00 38.23 47 VAL B C 1
ATOM 2157 O O . VAL B 1 47 ? 68.671 78.745 10.092 1.00 39.03 47 VAL B O 1
ATOM 2161 N N . LYS B 1 48 ? 70.493 77.908 11.137 1.00 40.64 48 LYS B N 1
ATOM 2162 C CA . LYS B 1 48 ? 71.234 79.167 11.225 1.00 43.42 48 LYS B CA 1
ATOM 2163 C C . LYS B 1 48 ? 71.679 79.699 9.857 1.00 44.09 48 LYS B C 1
ATOM 2164 O O . LYS B 1 48 ? 71.766 80.913 9.669 1.00 46.07 48 LYS B O 1
ATOM 2170 N N . GLN B 1 49 ? 71.916 78.790 8.905 1.00 43.67 49 GLN B N 1
ATOM 2171 C CA . GLN B 1 49 ? 72.324 79.144 7.541 1.00 44.09 49 GLN B CA 1
ATOM 2172 C C . GLN B 1 49 ? 71.154 79.659 6.707 1.00 44.16 49 GLN B C 1
ATOM 2173 O O . GLN B 1 49 ? 71.287 80.655 5.994 1.00 44.07 49 GLN B O 1
ATOM 2179 N N . LEU B 1 50 ? 70.014 78.971 6.810 1.00 44.13 50 LEU B N 1
ATOM 2180 C CA . LEU B 1 50 ? 68.794 79.317 6.074 1.00 44.54 50 LEU B CA 1
ATOM 2181 C C . LEU B 1 50 ? 68.155 80.617 6.535 1.00 44.77 50 LEU B C 1
ATOM 2182 O O . LEU B 1 50 ? 67.549 81.326 5.731 1.00 44.43 50 LEU B O 1
ATOM 2187 N N . LYS B 1 51 ? 68.331 80.937 7.818 1.00 46.19 51 LYS B N 1
ATOM 2188 C CA . LYS B 1 51 ? 67.803 82.166 8.407 1.00 47.67 51 LYS B CA 1
ATOM 2189 C C . LYS B 1 51 ? 68.561 83.431 7.980 1.00 49.37 51 LYS B C 1
ATOM 2190 O O . LYS B 1 51 ? 68.000 84.531 8.021 1.00 49.87 51 LYS B O 1
ATOM 2196 N N . GLU B 1 52 ? 69.814 83.264 7.544 1.00 51.21 52 GLU B N 1
ATOM 2197 C CA . GLU B 1 52 ? 70.647 84.382 7.078 1.00 52.81 52 GLU B CA 1
ATOM 2198 C C . GLU B 1 52 ? 70.249 84.796 5.663 1.00 52.78 52 GLU B C 1
ATOM 2199 O O . GLU B 1 52 ? 70.467 85.943 5.255 1.00 53.18 52 GLU B O 1
ATOM 2205 N N . ARG B 1 53 ? 69.644 83.852 4.938 1.00 52.37 53 ARG B N 1
ATOM 2206 C CA . ARG B 1 53 ? 69.159 84.070 3.574 1.00 52.85 53 ARG B CA 1
ATOM 2207 C C . ARG B 1 53 ? 67.691 84.529 3.619 1.00 52.91 53 ARG B C 1
ATOM 2208 O O . ARG B 1 53 ? 66.966 84.464 2.618 1.00 53.04 53 ARG B O 1
ATOM 2216 N N . ASN B 1 54 ? 67.290 85.008 4.802 1.00 53.05 54 ASN B N 1
ATOM 2217 C CA . ASN B 1 54 ? 65.951 85.519 5.121 1.00 53.46 54 ASN B CA 1
ATOM 2218 C C . ASN B 1 54 ? 64.755 84.643 4.739 1.00 52.34 54 ASN B C 1
ATOM 2219 O O . ASN B 1 54 ? 63.760 85.102 4.163 1.00 52.23 54 ASN B O 1
ATOM 2224 N N . CYS B 1 55 ? 64.897 83.360 5.063 1.00 50.77 55 CYS B N 1
ATOM 2225 C CA . CYS B 1 55 ? 63.870 82.355 4.827 1.00 48.64 55 CYS B CA 1
ATOM 2226 C C . CYS B 1 55 ? 62.983 82.280 6.060 1.00 46.64 55 CYS B C 1
ATOM 2227 O O . CYS B 1 55 ? 63.465 82.422 7.186 1.00 47.19 55 CYS B O 1
ATOM 2230 N N . GLU B 1 56 ? 61.685 82.085 5.841 1.00 44.18 56 GLU B N 1
ATOM 2231 C CA . GLU B 1 56 ? 60.721 81.910 6.929 1.00 41.52 56 GLU B CA 1
ATOM 2232 C C . GLU B 1 56 ? 60.899 80.400 7.181 1.00 38.78 56 GLU B C 1
ATOM 2233 O O . GLU B 1 56 ? 60.949 79.615 6.224 1.00 37.13 56 GLU B O 1
ATOM 2239 N N . LEU B 1 57 ? 61.064 80.002 8.442 1.00 35.47 57 LEU B N 1
ATOM 2240 C CA . LEU B 1 57 ? 61.344 78.601 8.750 1.00 32.85 57 LEU B CA 1
ATOM 2241 C C . LEU B 1 57 ? 60.370 77.803 9.612 1.00 30.22 57 LEU B C 1
ATOM 2242 O O . LEU B 1 57 ? 59.877 78.281 10.632 1.00 29.94 57 LEU B O 1
ATOM 2247 N N . PHE B 1 58 ? 60.187 76.545 9.209 1.00 27.45 58 PHE B N 1
ATOM 2248 C CA . PHE B 1 58 ? 59.334 75.572 9.885 1.00 25.35 58 PHE B CA 1
ATOM 2249 C C . PHE B 1 58 ? 60.239 74.385 10.242 1.00 24.38 58 PHE B C 1
ATOM 2250 O O . PHE B 1 58 ? 60.697 73.661 9.362 1.00 23.69 58 PHE B O 1
ATOM 2258 N N . LEU B 1 59 ? 60.484 74.199 11.540 1.00 23.87 59 LEU B N 1
ATOM 2259 C CA . LEU B 1 59 ? 61.292 73.077 12.022 1.00 23.38 59 LEU B CA 1
ATOM 2260 C C . LEU B 1 59 ? 60.308 71.952 12.362 1.00 23.31 59 LEU B C 1
ATOM 2261 O O . LEU B 1 59 ? 59.628 71.980 13.396 1.00 22.61 59 LEU B O 1
ATOM 2266 N N . ASP B 1 60 ? 60.217 70.992 11.447 1.00 23.93 60 ASP B N 1
ATOM 2267 C CA . ASP B 1 60 ? 59.307 69.848 11.546 1.00 24.74 60 ASP B CA 1
ATOM 2268 C C . ASP B 1 60 ? 59.985 68.620 12.158 1.00 24.23 60 ASP B C 1
ATOM 2269 O O . ASP B 1 60 ? 60.315 67.657 11.451 1.00 24.58 60 ASP B O 1
ATOM 2274 N N . LEU B 1 61 ? 60.211 68.673 13.472 1.00 22.97 61 LEU B N 1
ATOM 2275 C CA . LEU B 1 61 ? 60.849 67.566 14.182 1.00 22.18 61 LEU B CA 1
ATOM 2276 C C . LEU B 1 61 ? 59.881 66.662 14.935 1.00 21.60 61 LEU B C 1
ATOM 2277 O O . LEU B 1 61 ? 60.275 65.594 15.420 1.00 21.89 61 LEU B O 1
ATOM 2282 N N . LYS B 1 62 ? 58.620 67.099 15.014 1.00 20.07 62 LYS B N 1
ATOM 2283 C CA . LYS B 1 62 ? 57.511 66.372 15.654 1.00 19.84 62 LYS B CA 1
ATOM 2284 C C . LYS B 1 62 ? 57.811 65.722 17.010 1.00 18.50 62 LYS B C 1
ATOM 2285 O O . LYS B 1 62 ? 57.717 64.499 17.155 1.00 17.43 62 LYS B O 1
ATOM 2291 N N . LEU B 1 63 ? 58.164 66.550 17.990 1.00 18.61 63 LEU B N 1
ATOM 2292 C CA . LEU B 1 63 ? 58.512 66.087 19.334 1.00 18.69 63 LEU B CA 1
ATOM 2293 C C . LEU B 1 63 ? 57.416 65.258 20.010 1.00 19.13 63 LEU B C 1
ATOM 2294 O O . LEU B 1 63 ? 56.279 65.704 20.166 1.00 19.09 63 LEU B O 1
ATOM 2299 N N . HIS B 1 64 ? 57.764 64.004 20.292 1.00 18.63 64 HIS B N 1
ATOM 2300 C CA . HIS B 1 64 ? 56.870 63.039 20.914 1.00 17.93 64 HIS B CA 1
ATOM 2301 C C . HIS B 1 64 ? 57.682 62.278 21.966 1.00 18.22 64 HIS B C 1
ATOM 2302 O O . HIS B 1 64 ? 58.315 61.260 21.665 1.00 17.10 64 HIS B O 1
ATOM 2309 N N . ASP B 1 65 ? 57.619 62.771 23.205 1.00 17.13 65 ASP B N 1
ATOM 2310 C CA . ASP B 1 65 ? 58.362 62.214 24.335 1.00 16.97 65 ASP B CA 1
ATOM 2311 C C . ASP B 1 65 ? 57.630 62.545 25.644 1.00 17.59 65 ASP B C 1
ATOM 2312 O O . ASP B 1 65 ? 56.483 62.963 25.612 1.00 17.17 65 ASP B O 1
ATOM 2317 N N . ILE B 1 66 ? 58.276 62.313 26.791 1.00 18.79 66 ILE B N 1
ATOM 2318 C CA . ILE B 1 66 ? 57.688 62.614 28.104 1.00 19.47 66 ILE B CA 1
ATOM 2319 C C . ILE B 1 66 ? 57.676 64.158 28.287 1.00 19.68 66 ILE B C 1
ATOM 2320 O O . ILE B 1 66 ? 58.512 64.837 27.695 1.00 18.03 66 ILE B O 1
ATOM 2325 N N . PRO B 1 67 ? 56.703 64.726 29.049 1.00 21.45 67 PRO B N 1
ATOM 2326 C CA . PRO B 1 67 ? 56.600 66.176 29.279 1.00 21.17 67 PRO B CA 1
ATOM 2327 C C . PRO B 1 67 ? 57.859 66.998 29.554 1.00 20.78 67 PRO B C 1
ATOM 2328 O O . PRO B 1 67 ? 58.082 67.999 28.875 1.00 20.70 67 PRO B O 1
ATOM 2332 N N . THR B 1 68 ? 58.687 66.563 30.509 1.00 20.89 68 THR B N 1
ATOM 2333 C CA . THR B 1 68 ? 59.915 67.299 30.854 1.00 20.81 68 THR B CA 1
ATOM 2334 C C . THR B 1 68 ? 60.997 67.314 29.766 1.00 20.21 68 THR B C 1
ATOM 2335 O O . THR B 1 68 ? 61.689 68.321 29.601 1.00 19.79 68 THR B O 1
ATOM 2339 N N . THR B 1 69 ? 61.094 66.229 28.994 1.00 18.05 69 THR B N 1
ATOM 2340 C CA . THR B 1 69 ? 62.070 66.130 27.907 1.00 17.92 69 THR B CA 1
ATOM 2341 C C . THR B 1 69 ? 61.689 67.065 26.752 1.00 18.65 69 THR B C 1
ATOM 2342 O O . THR B 1 69 ? 62.555 67.757 26.208 1.00 17.84 69 THR B O 1
ATOM 2346 N N . VAL B 1 70 ? 60.387 67.138 26.454 1.00 18.26 70 VAL B N 1
ATOM 2347 C CA . VAL B 1 70 ? 59.846 67.991 25.389 1.00 18.62 70 VAL B CA 1
ATOM 2348 C C . VAL B 1 70 ? 60.010 69.469 25.760 1.00 19.41 70 VAL B C 1
ATOM 2349 O O . VAL B 1 70 ? 60.387 70.281 24.913 1.00 19.80 70 VAL B O 1
ATOM 2353 N N . ASN B 1 71 ? 59.771 69.782 27.036 1.00 20.02 71 ASN B N 1
ATOM 2354 C CA . ASN B 1 71 ? 59.903 71.133 27.590 1.00 20.94 71 ASN B CA 1
ATOM 2355 C C . ASN B 1 71 ? 61.340 71.621 27.414 1.00 20.74 71 ASN B C 1
ATOM 2356 O O . ASN B 1 71 ? 61.582 72.678 26.826 1.00 22.17 71 ASN B O 1
ATOM 2361 N N . LYS B 1 72 ? 62.275 70.794 27.869 1.00 20.34 72 LYS B N 1
ATOM 2362 C CA . LYS B 1 72 ? 63.704 71.076 27.806 1.00 21.79 72 LYS B CA 1
ATOM 2363 C C . LYS B 1 72 ? 64.235 71.153 26.374 1.00 21.75 72 LYS B C 1
ATOM 2364 O O . LYS B 1 72 ? 65.054 72.024 26.054 1.00 21.83 72 LYS B O 1
ATOM 2370 N N . ALA B 1 73 ? 63.696 70.297 25.504 1.00 21.81 73 ALA B N 1
ATOM 2371 C CA . ALA B 1 73 ? 64.095 70.251 24.095 1.00 21.52 73 ALA B CA 1
A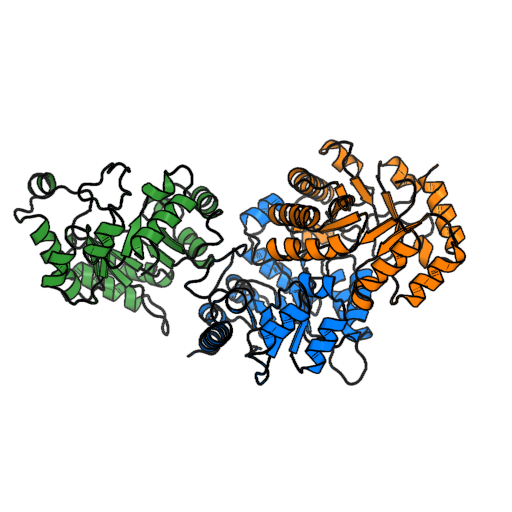TOM 2372 C C . ALA B 1 73 ? 63.582 71.460 23.322 1.00 21.74 73 ALA B C 1
ATOM 2373 O O . ALA B 1 73 ? 64.284 71.975 22.445 1.00 21.55 73 ALA B O 1
ATOM 2375 N N . MET B 1 74 ? 62.387 71.930 23.691 1.00 21.93 74 MET B N 1
ATOM 2376 C CA . MET B 1 74 ? 61.767 73.112 23.079 1.00 23.31 74 MET B CA 1
ATOM 2377 C C . MET B 1 74 ? 62.515 74.397 23.427 1.00 23.28 74 MET B C 1
ATOM 2378 O O . MET B 1 74 ? 62.532 75.327 22.620 1.00 23.54 74 MET B O 1
ATOM 2383 N N . LYS B 1 75 ? 63.159 74.417 24.605 1.00 23.86 75 LYS B N 1
ATOM 2384 C CA . LYS B 1 75 ? 63.967 75.558 25.069 1.00 24.48 75 LYS B CA 1
ATOM 2385 C C . LYS B 1 75 ? 65.205 75.690 24.191 1.00 23.73 75 LYS B C 1
ATOM 2386 O O . LYS B 1 75 ? 65.695 76.803 23.962 1.00 22.90 75 LYS B O 1
ATOM 2392 N N . ARG B 1 76 ? 65.708 74.545 23.720 1.00 21.67 76 ARG B N 1
ATOM 2393 C CA . ARG B 1 76 ? 66.878 74.522 22.853 1.00 21.12 76 ARG B CA 1
ATOM 2394 C C . ARG B 1 76 ? 66.535 74.962 21.432 1.00 21.09 76 ARG B C 1
ATOM 2395 O O . ARG B 1 76 ? 67.319 75.670 20.800 1.00 21.17 76 ARG B O 1
ATOM 2403 N N . LEU B 1 77 ? 65.342 74.587 20.960 1.00 20.71 77 LEU B N 1
ATOM 2404 C CA . LEU B 1 77 ? 64.884 74.951 19.615 1.00 21.46 77 LEU B CA 1
ATOM 2405 C C . LEU B 1 77 ? 64.471 76.417 19.526 1.00 22.06 77 LEU B C 1
ATOM 2406 O O . LEU B 1 77 ? 64.545 77.024 18.461 1.00 22.67 77 LEU B O 1
ATOM 2411 N N . ALA B 1 78 ? 64.097 76.987 20.669 1.00 23.71 78 ALA B N 1
ATOM 2412 C CA . ALA B 1 78 ? 63.689 78.388 20.758 1.00 26.08 78 ALA B CA 1
ATOM 2413 C C . ALA B 1 78 ? 64.864 79.378 20.661 1.00 27.56 78 ALA B C 1
ATOM 2414 O O . ALA B 1 78 ? 64.655 80.580 20.482 1.00 28.42 78 ALA B O 1
ATOM 2416 N N . SER B 1 79 ? 66.092 78.858 20.731 1.00 30.28 79 SER B N 1
ATOM 2417 C CA . SER B 1 79 ? 67.301 79.678 20.617 1.00 32.19 79 SER B CA 1
ATOM 2418 C C . SER B 1 79 ? 67.733 79.792 19.150 1.00 32.92 79 SER B C 1
ATOM 2419 O O . SER B 1 79 ? 68.631 80.576 18.810 1.00 34.04 79 SER B O 1
ATOM 2422 N N . LEU B 1 80 ? 67.074 79.015 18.289 1.00 33.36 80 LEU B N 1
ATOM 2423 C CA . LEU B 1 80 ? 67.367 78.990 16.855 1.00 33.35 80 LEU B CA 1
ATOM 2424 C C . LEU B 1 80 ? 66.622 80.049 16.047 1.00 34.37 80 LEU B C 1
ATOM 2425 O O . LEU B 1 80 ? 66.972 80.315 14.892 1.00 34.26 80 LEU B O 1
ATOM 2430 N N . GLY B 1 81 ? 65.587 80.630 16.656 1.00 34.71 81 GLY B N 1
ATOM 2431 C CA . GLY B 1 81 ? 64.799 81.675 16.010 1.00 35.13 81 GLY B CA 1
ATOM 2432 C C . GLY B 1 81 ? 63.936 81.264 14.826 1.00 35.59 81 GLY B C 1
ATOM 2433 O O . GLY B 1 81 ? 63.930 81.950 13.798 1.00 37.12 81 GLY B O 1
ATOM 2434 N N . VAL B 1 82 ? 63.219 80.148 14.963 1.00 34.32 82 VAL B N 1
ATOM 2435 C CA . VAL B 1 82 ? 62.335 79.650 13.905 1.00 33.00 82 VAL B CA 1
ATOM 2436 C C . VAL B 1 82 ? 60.956 80.309 13.989 1.00 31.80 82 VAL B C 1
ATOM 2437 O O . VAL B 1 82 ? 60.615 80.910 15.008 1.00 31.68 82 VAL B O 1
ATOM 2441 N N . ASP B 1 83 ? 60.171 80.179 12.924 1.00 30.38 83 ASP B N 1
ATOM 2442 C CA . ASP B 1 83 ? 58.843 80.784 12.863 1.00 30.05 83 ASP B CA 1
ATOM 2443 C C . ASP B 1 83 ? 57.711 79.828 13.218 1.00 29.04 83 ASP B C 1
ATOM 2444 O O . ASP B 1 83 ? 56.688 80.256 13.753 1.00 29.37 83 ASP B O 1
ATOM 2449 N N . LEU B 1 84 ? 57.915 78.542 12.934 1.00 27.79 84 LEU B N 1
ATOM 2450 C CA . LEU B 1 84 ? 56.925 77.499 13.197 1.00 27.30 84 LEU B CA 1
ATOM 2451 C C . LEU B 1 84 ? 57.634 76.212 13.644 1.00 26.25 84 LEU B C 1
ATOM 2452 O O . LEU B 1 84 ? 58.695 75.869 13.117 1.00 26.06 84 LEU B O 1
ATOM 2457 N N . VAL B 1 85 ? 57.061 75.532 14.637 1.00 24.29 85 VAL B N 1
ATOM 2458 C CA . VAL B 1 85 ? 57.616 74.283 15.169 1.00 23.65 85 VAL B CA 1
ATOM 2459 C C . VAL B 1 85 ? 56.460 73.346 15.575 1.00 23.02 85 VAL B C 1
ATOM 2460 O O . VAL B 1 85 ? 55.314 73.798 15.670 1.00 22.76 85 VAL B O 1
ATOM 2464 N N . ASN B 1 86 ? 56.742 72.056 15.781 1.00 22.61 86 ASN B N 1
ATOM 2465 C CA . ASN B 1 86 ? 55.690 71.104 16.147 1.00 21.30 86 ASN B CA 1
ATOM 2466 C C . ASN B 1 86 ? 55.960 69.945 17.109 1.00 21.17 86 ASN B C 1
ATOM 2467 O O . ASN B 1 86 ? 57.108 69.579 17.371 1.00 21.45 86 ASN B O 1
ATOM 2472 N N . VAL B 1 87 ? 54.856 69.397 17.627 1.00 19.82 87 VAL B N 1
ATOM 2473 C CA . VAL B 1 87 ? 54.817 68.238 18.522 1.00 19.18 87 VAL B CA 1
ATOM 2474 C C . VAL B 1 87 ? 53.732 67.284 17.987 1.00 20.32 87 VAL B C 1
ATOM 2475 O O . VAL B 1 87 ? 53.013 67.629 17.043 1.00 21.21 87 VAL B O 1
ATOM 2479 N N . HIS B 1 88 ? 53.634 66.089 18.574 1.00 20.08 88 HIS B N 1
ATOM 2480 C CA . HIS B 1 88 ? 52.589 65.116 18.220 1.00 18.64 88 HIS B CA 1
ATOM 2481 C C . HIS B 1 88 ? 51.526 65.227 19.303 1.00 17.67 88 HIS B C 1
ATOM 2482 O O . HIS B 1 88 ? 51.844 65.148 20.497 1.00 16.49 88 HIS B O 1
ATOM 2489 N N . ALA B 1 89 ? 50.267 65.361 18.886 1.00 17.80 89 ALA B N 1
ATOM 2490 C CA . ALA B 1 89 ? 49.141 65.460 19.814 1.00 17.60 89 ALA B CA 1
ATOM 2491 C C . ALA B 1 89 ? 48.890 64.128 20.524 1.00 18.72 89 ALA B C 1
ATOM 2492 O O . ALA B 1 89 ? 48.274 64.090 21.593 1.00 18.86 89 ALA B O 1
ATOM 2494 N N . ALA B 1 90 ? 49.459 63.055 19.966 1.00 18.79 90 ALA B N 1
ATOM 2495 C CA . ALA B 1 90 ? 49.358 61.710 20.527 1.00 20.77 90 ALA B CA 1
ATOM 2496 C C . ALA B 1 90 ? 50.194 61.609 21.812 1.00 21.85 90 ALA B C 1
ATOM 2497 O O . ALA B 1 90 ? 50.225 60.572 22.475 1.00 21.07 90 ALA B O 1
ATOM 2499 N N . GLY B 1 91 ? 50.856 62.712 22.157 1.00 22.38 91 GLY B N 1
ATOM 2500 C CA . GLY B 1 91 ? 51.657 62.761 23.361 1.00 22.90 91 GLY B CA 1
ATOM 2501 C C . GLY B 1 91 ? 50.888 63.223 24.582 1.00 23.70 91 GLY B C 1
ATOM 2502 O O . GLY B 1 91 ? 51.395 63.114 25.704 1.00 23.82 91 GLY B O 1
ATOM 2503 N N . GLY B 1 92 ? 49.673 63.730 24.361 1.00 23.11 92 GLY B N 1
ATOM 2504 C CA . GLY B 1 92 ? 48.826 64.199 25.448 1.00 23.38 92 GLY B CA 1
ATOM 2505 C C . GLY B 1 92 ? 48.910 65.689 25.731 1.00 23.47 92 GLY B C 1
ATOM 2506 O O . GLY B 1 92 ? 49.857 66.353 25.305 1.00 22.20 92 GLY B O 1
ATOM 2507 N N . LYS B 1 93 ? 47.928 66.195 26.483 1.00 24.60 93 LYS B N 1
ATOM 2508 C CA . LYS B 1 93 ? 47.826 67.612 26.859 1.00 25.22 93 LYS B CA 1
ATOM 2509 C C . LYS B 1 93 ? 48.965 68.139 27.721 1.00 25.40 93 LYS B C 1
ATOM 2510 O O . LYS B 1 93 ? 49.516 69.200 27.420 1.00 24.63 93 LYS B O 1
ATOM 2516 N N . LYS B 1 94 ? 49.344 67.372 28.751 1.00 25.44 94 LYS B N 1
ATOM 2517 C CA . LYS B 1 94 ? 50.422 67.744 29.678 1.00 25.84 94 LYS B CA 1
ATOM 2518 C C . LYS B 1 94 ? 51.718 67.992 28.908 1.00 25.20 94 LYS B C 1
ATOM 2519 O O . LYS B 1 94 ? 52.415 68.976 29.158 1.00 25.63 94 LYS B O 1
ATOM 2525 N N . MET B 1 95 ? 51.944 67.157 27.893 1.00 24.95 95 MET B N 1
A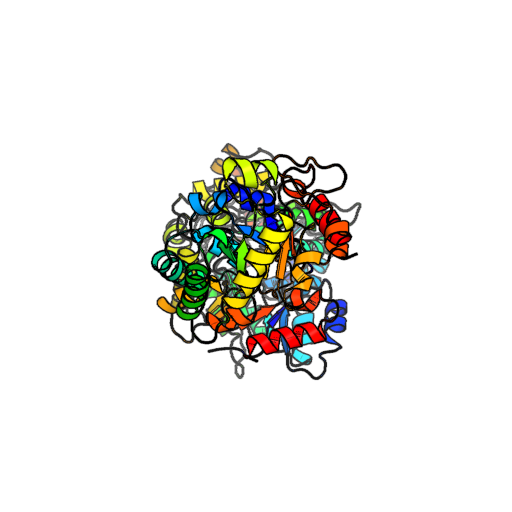TOM 2526 C CA . MET B 1 95 ? 53.114 67.234 27.026 1.00 24.78 95 MET B CA 1
ATOM 2527 C C . MET B 1 95 ? 53.087 68.441 26.079 1.00 24.64 95 MET B C 1
ATOM 2528 O O . MET B 1 95 ? 54.123 69.074 25.861 1.00 25.26 95 MET B O 1
ATOM 2533 N N . MET B 1 96 ? 51.907 68.752 25.534 1.00 23.66 96 MET B N 1
ATOM 2534 C CA . MET B 1 96 ? 51.730 69.889 24.624 1.00 24.42 96 MET B CA 1
ATOM 2535 C C . MET B 1 96 ? 51.820 71.226 25.380 1.00 25.52 96 MET B C 1
ATOM 2536 O O . MET B 1 96 ? 52.321 72.216 24.836 1.00 24.88 96 MET B O 1
ATOM 2541 N N . GLN B 1 97 ? 51.385 71.220 26.646 1.00 26.58 97 GLN B N 1
ATOM 2542 C CA . GLN B 1 97 ? 51.441 72.392 27.532 1.00 28.00 97 GLN B CA 1
ATOM 2543 C C . GLN B 1 97 ? 52.896 72.654 27.908 1.00 26.84 97 GLN B C 1
ATOM 2544 O O . GLN B 1 97 ? 53.353 73.797 27.879 1.00 27.69 97 GLN B O 1
ATOM 2550 N N . ALA B 1 98 ? 53.618 71.575 28.221 1.00 25.20 98 ALA B N 1
ATOM 2551 C CA . ALA B 1 98 ? 55.033 71.631 28.596 1.00 24.84 98 ALA B CA 1
ATOM 2552 C C . ALA B 1 98 ? 55.886 72.169 27.444 1.00 24.89 98 ALA B C 1
ATOM 2553 O O . ALA B 1 98 ? 56.843 72.910 27.666 1.00 24.50 98 ALA B O 1
ATOM 2555 N N . ALA B 1 99 ? 55.476 71.833 26.217 1.00 24.73 99 ALA B N 1
ATOM 2556 C CA . ALA B 1 99 ? 56.146 72.265 24.991 1.00 24.08 99 ALA B CA 1
ATOM 2557 C C . ALA B 1 99 ? 55.981 73.767 24.757 1.00 24.39 99 ALA B C 1
ATOM 2558 O O . ALA B 1 99 ? 56.910 74.434 24.292 1.00 22.81 99 ALA B O 1
ATOM 2560 N N . LEU B 1 100 ? 54.788 74.280 25.074 1.00 25.69 100 LEU B N 1
ATOM 2561 C CA . LEU B 1 100 ? 54.463 75.704 24.935 1.00 27.24 100 LEU B CA 1
ATOM 2562 C C . LEU B 1 100 ? 55.267 76.511 25.948 1.00 27.05 100 LEU B C 1
ATOM 2563 O O . LEU B 1 100 ? 55.851 77.539 25.601 1.00 27.12 100 LEU B O 1
ATOM 2568 N N . GLU B 1 101 ? 55.341 75.979 27.172 1.00 27.20 101 GLU B N 1
ATOM 2569 C CA . GLU B 1 101 ? 56.064 76.585 28.288 1.00 28.25 101 GLU B CA 1
ATOM 2570 C C . GLU B 1 101 ? 57.562 76.655 28.025 1.00 27.34 101 GLU B C 1
ATOM 2571 O O . GLU B 1 101 ? 58.187 77.687 28.271 1.00 26.45 101 GLU B O 1
ATOM 2577 N N . GLY B 1 102 ? 58.095 75.584 27.434 1.00 26.72 102 GLY B N 1
ATOM 2578 C CA . GLY B 1 102 ? 59.505 75.509 27.098 1.00 27.09 102 GLY B CA 1
ATOM 2579 C C . GLY B 1 102 ? 59.845 76.460 25.969 1.00 27.86 102 GLY B C 1
ATOM 2580 O O . GLY B 1 102 ? 60.891 77.106 25.980 1.00 28.01 102 GLY B O 1
ATOM 2581 N N . LEU B 1 103 ? 58.903 76.602 25.042 1.00 28.98 103 LEU B N 1
ATOM 2582 C CA . LEU B 1 103 ? 59.057 77.482 23.896 1.00 30.64 103 LEU B CA 1
ATOM 2583 C C . LEU B 1 103 ? 59.010 78.960 24.301 1.00 31.58 103 LEU B C 1
ATOM 2584 O O . LEU B 1 103 ? 59.859 79.737 23.862 1.00 31.08 103 LEU B O 1
ATOM 2589 N N . GLU B 1 104 ? 58.070 79.332 25.177 1.00 31.98 104 GLU B N 1
ATOM 2590 C CA . GLU B 1 104 ? 57.974 80.724 25.618 1.00 34.86 104 GLU B CA 1
ATOM 2591 C C . GLU B 1 104 ? 59.080 81.126 26.596 1.00 34.79 104 GLU B C 1
ATOM 2592 O O . GLU B 1 104 ? 59.497 82.284 26.612 1.00 34.95 104 GLU B O 1
ATOM 2598 N N . GLU B 1 105 ? 59.630 80.134 27.305 1.00 34.84 105 GLU B N 1
ATOM 2599 C CA . GLU B 1 105 ? 60.723 80.347 28.255 1.00 33.26 105 GLU B CA 1
ATOM 2600 C C . GLU B 1 105 ? 62.072 80.450 27.530 1.00 32.53 105 GLU B C 1
ATOM 2601 O O . GLU B 1 105 ? 62.910 81.280 27.885 1.00 32.87 105 GLU B O 1
ATOM 2607 N N . GLY B 1 106 ? 62.256 79.624 26.501 1.00 31.09 106 GLY B N 1
ATOM 2608 C CA . GLY B 1 106 ? 63.500 79.619 25.748 1.00 29.47 106 GLY B CA 1
ATOM 2609 C C . GLY B 1 106 ? 63.680 80.713 24.711 1.00 28.82 106 GLY B C 1
ATOM 2610 O O . GLY B 1 106 ? 64.790 80.900 24.207 1.00 28.94 106 GLY B O 1
ATOM 2611 N N . THR B 1 107 ? 62.589 81.380 24.334 1.00 27.91 107 THR B N 1
ATOM 2612 C CA . THR B 1 107 ? 62.632 82.464 23.344 1.00 27.73 107 THR B CA 1
ATOM 2613 C C . THR B 1 107 ? 63.196 83.739 23.984 1.00 27.55 107 THR B C 1
ATOM 2614 O O . THR B 1 107 ? 62.746 84.130 25.064 1.00 26.49 107 THR B O 1
ATOM 2618 N N . PRO B 1 108 ? 64.231 84.361 23.362 1.00 27.86 108 PRO B N 1
ATOM 2619 C CA . PRO B 1 108 ? 64.811 85.595 23.916 1.00 28.74 108 PRO B CA 1
ATOM 2620 C C . PRO B 1 108 ? 63.799 86.740 23.900 1.00 28.86 108 PRO B C 1
ATOM 2621 O O . PRO B 1 108 ? 62.894 86.757 23.056 1.00 27.13 108 PRO B O 1
ATOM 2625 N N . ALA B 1 109 ? 63.929 87.658 24.858 1.00 28.94 109 ALA B N 1
ATOM 2626 C CA . ALA B 1 109 ? 63.050 88.826 24.954 1.00 29.95 109 ALA B CA 1
ATOM 2627 C C . ALA B 1 109 ? 63.230 89.710 23.721 1.00 30.85 109 ALA B C 1
ATOM 2628 O O . ALA B 1 109 ? 64.347 89.853 23.212 1.00 29.27 109 ALA B O 1
ATOM 2630 N N . GLY B 1 110 ? 62.113 90.211 23.197 1.00 32.58 110 GLY B N 1
ATOM 2631 C CA . GLY B 1 110 ? 62.145 91.063 22.017 1.00 35.95 110 GLY B CA 1
ATOM 2632 C C . GLY B 1 110 ? 61.931 90.280 20.734 1.00 38.45 110 GLY B C 1
ATOM 2633 O O . GLY B 1 110 ? 61.583 90.858 19.694 1.00 38.84 110 GLY B O 1
ATOM 2634 N N . LYS B 1 111 ? 62.201 88.976 20.805 1.00 39.70 111 LYS B N 1
ATOM 2635 C CA . LYS B 1 111 ? 62.023 88.058 19.682 1.00 41.62 111 LYS B CA 1
ATOM 2636 C C . LYS B 1 111 ? 60.622 87.452 19.760 1.00 42.13 111 LYS B C 1
ATOM 2637 O O . LYS B 1 111 ? 60.065 87.275 20.855 1.00 41.96 111 LYS B O 1
ATOM 2643 N N . LYS B 1 112 ? 60.045 87.180 18.592 1.00 42.96 112 LYS B N 1
ATOM 2644 C CA . LYS B 1 112 ? 58.715 86.587 18.498 1.00 43.86 112 LYS B CA 1
ATOM 2645 C C . LYS B 1 112 ? 58.767 85.090 18.798 1.00 42.00 112 LYS B C 1
ATOM 2646 O O . LYS B 1 112 ? 59.641 84.372 18.298 1.00 40.57 112 LYS B O 1
ATOM 2652 N N . ARG B 1 113 ? 57.843 84.651 19.651 1.00 40.63 113 ARG B N 1
ATOM 2653 C CA . ARG B 1 113 ? 57.700 83.256 20.063 1.00 39.17 113 ARG B CA 1
ATOM 2654 C C . ARG B 1 113 ? 57.299 82.430 18.834 1.00 37.77 113 ARG B C 1
ATOM 2655 O O . ARG B 1 113 ? 56.374 82.822 18.113 1.00 37.56 113 ARG B O 1
ATOM 2663 N N . PRO B 1 114 ? 58.021 81.318 18.548 1.00 36.11 114 PRO B N 1
ATOM 2664 C CA . PRO B 1 114 ? 57.690 80.473 17.392 1.00 35.14 114 PRO B CA 1
ATOM 2665 C C . PRO B 1 114 ? 56.294 79.879 17.560 1.00 34.23 114 PRO B C 1
ATOM 2666 O O . PRO B 1 114 ? 55.905 79.517 18.680 1.00 34.59 114 PRO B O 1
ATOM 2670 N N . SER B 1 115 ? 55.520 79.847 16.476 1.00 32.48 115 SER B N 1
ATOM 2671 C CA . SER B 1 115 ? 54.173 79.281 16.523 1.00 31.42 115 SER B CA 1
ATOM 2672 C C . SER B 1 115 ? 54.272 77.767 16.721 1.00 29.63 115 SER B C 1
ATOM 2673 O O . SER B 1 115 ? 55.116 77.106 16.105 1.00 28.60 115 SER B O 1
ATOM 2676 N N . LEU B 1 116 ? 53.479 77.249 17.654 1.00 28.81 116 LEU B N 1
ATOM 2677 C CA . LEU B 1 116 ? 53.488 75.823 17.960 1.00 27.77 116 LEU B CA 1
ATOM 2678 C C . LEU B 1 116 ? 52.217 75.121 17.512 1.00 26.95 116 LEU B C 1
ATOM 2679 O O . LEU B 1 116 ? 51.111 75.448 17.960 1.00 27.26 116 LEU B O 1
ATOM 2684 N N . ILE B 1 117 ? 52.404 74.147 16.623 1.00 24.58 117 ILE B N 1
ATOM 2685 C CA . ILE B 1 117 ? 51.314 73.364 16.070 1.00 23.00 117 ILE B CA 1
ATOM 2686 C C . ILE B 1 117 ? 51.457 71.885 16.445 1.00 23.31 117 ILE B C 1
ATOM 2687 O O . ILE B 1 117 ? 52.558 71.424 16.740 1.00 22.24 117 ILE B O 1
ATOM 2692 N N . ALA B 1 118 ? 50.343 71.158 16.482 1.00 22.71 118 ALA B N 1
ATOM 2693 C CA . ALA B 1 118 ? 50.370 69.742 16.849 1.00 23.03 118 ALA B CA 1
ATOM 2694 C C . ALA B 1 118 ? 49.912 68.781 15.758 1.00 23.53 118 ALA B C 1
ATOM 2695 O O . ALA B 1 118 ? 48.838 68.948 15.176 1.00 23.45 118 ALA B O 1
ATOM 2697 N N . VAL B 1 119 ? 50.715 67.747 15.517 1.00 23.16 119 VAL B N 1
ATOM 2698 C CA . VAL B 1 119 ? 50.389 66.731 14.513 1.00 22.24 119 VAL B CA 1
ATOM 2699 C C . VAL B 1 119 ? 49.281 65.849 15.061 1.00 20.96 119 VAL B C 1
ATOM 2700 O O . VAL B 1 119 ? 49.378 65.329 16.176 1.00 20.74 119 VAL B O 1
ATOM 2704 N N . THR B 1 120 ? 48.200 65.771 14.293 1.00 20.06 120 THR B N 1
ATOM 2705 C CA . THR B 1 120 ? 47.024 64.980 14.639 1.00 19.70 120 THR B CA 1
ATOM 2706 C C . THR B 1 120 ? 47.284 63.550 14.147 1.00 20.26 120 THR B C 1
ATOM 2707 O O . THR B 1 120 ? 47.893 62.749 14.862 1.00 21.08 120 THR B O 1
ATOM 2711 N N . GLN B 1 121 ? 46.812 63.233 12.945 1.00 20.00 121 GLN B N 1
ATOM 2712 C CA . GLN B 1 121 ? 47.064 61.939 12.322 1.00 21.23 121 GLN B CA 1
ATOM 2713 C C . GLN B 1 121 ? 47.825 62.270 11.047 1.00 21.46 121 GLN B C 1
ATOM 2714 O O . GLN B 1 121 ? 47.412 63.153 10.280 1.00 21.73 121 GLN B O 1
ATOM 2720 N N . LEU B 1 122 ? 48.962 61.604 10.859 1.00 21.62 122 LEU B N 1
ATOM 2721 C CA . LEU B 1 122 ? 49.825 61.804 9.694 1.00 22.02 122 LEU B CA 1
ATOM 2722 C C . LEU B 1 122 ? 49.063 61.615 8.391 1.00 22.64 122 LEU B C 1
ATOM 2723 O O . LEU B 1 122 ? 48.245 60.704 8.286 1.00 22.34 122 LEU B O 1
ATOM 2728 N N . THR B 1 123 ? 49.329 62.487 7.415 1.00 22.41 123 THR B N 1
ATOM 2729 C CA . THR B 1 123 ? 48.670 62.452 6.103 1.00 22.93 123 THR B CA 1
ATOM 2730 C C . THR B 1 123 ? 48.890 61.148 5.325 1.00 22.94 123 THR B C 1
ATOM 2731 O O . THR B 1 123 ? 48.213 60.886 4.326 1.00 23.78 123 THR B O 1
ATOM 2735 N N . SER B 1 124 ? 49.805 60.326 5.843 1.00 22.71 124 SER B N 1
ATOM 2736 C CA . SER B 1 124 ? 50.155 59.024 5.284 1.00 22.47 124 SER B CA 1
ATOM 2737 C C . SER B 1 124 ? 49.413 57.877 5.970 1.00 22.08 124 SER B C 1
ATOM 2738 O O . SER B 1 124 ? 49.553 56.715 5.568 1.00 22.72 124 SER B O 1
ATOM 2741 N N . THR B 1 125 ? 48.688 58.201 7.041 1.00 21.71 125 THR B N 1
ATOM 2742 C CA . THR B 1 125 ? 47.919 57.217 7.804 1.00 23.24 125 THR B CA 1
ATOM 2743 C C . THR B 1 125 ? 46.477 57.156 7.276 1.00 24.89 125 THR B C 1
ATOM 2744 O O . THR B 1 125 ? 45.841 58.190 7.062 1.00 23.91 125 THR B O 1
ATOM 2748 N N . SER B 1 126 ? 46.000 55.936 7.029 1.00 27.12 126 SER B N 1
ATOM 2749 C CA . SER B 1 126 ? 44.631 55.694 6.565 1.00 29.75 126 SER B CA 1
ATOM 2750 C C . SER B 1 126 ? 43.819 55.268 7.780 1.00 30.82 126 SER B C 1
ATOM 2751 O O . SER B 1 126 ? 44.396 54.891 8.804 1.00 31.51 126 SER B O 1
ATOM 2754 N N . GLU B 1 127 ? 42.492 55.299 7.653 1.00 33.09 127 GLU B N 1
ATOM 2755 C CA . GLU B 1 127 ? 41.577 54.915 8.734 1.00 34.41 127 GLU B CA 1
ATOM 2756 C C . GLU B 1 127 ? 41.736 53.446 9.147 1.00 35.13 127 GLU B C 1
ATOM 2757 O O . GLU B 1 127 ? 41.653 53.122 10.337 1.00 35.25 127 GLU B O 1
ATOM 2763 N N . GLN B 1 128 ? 42.031 52.587 8.169 1.00 35.55 128 GLN B N 1
ATOM 2764 C CA . GLN B 1 128 ? 42.228 51.154 8.396 1.00 36.57 128 GLN B CA 1
ATOM 2765 C C . GLN B 1 128 ? 43.494 50.915 9.222 1.00 36.31 128 GLN B C 1
ATOM 2766 O O . GLN B 1 128 ? 43.491 50.103 10.149 1.00 36.49 128 GLN B O 1
ATOM 2772 N N . ILE B 1 129 ? 44.557 51.655 8.897 1.00 36.01 129 ILE B N 1
ATOM 2773 C CA . ILE B 1 129 ? 45.841 51.565 9.597 1.00 35.01 129 ILE B CA 1
ATOM 2774 C C . ILE B 1 129 ? 45.697 52.177 10.995 1.00 34.54 129 ILE B C 1
ATOM 2775 O O . ILE B 1 129 ? 46.280 51.677 11.956 1.00 34.20 129 ILE B O 1
ATOM 2780 N N . MET B 1 130 ? 44.845 53.196 11.114 1.00 34.47 130 MET B N 1
ATOM 2781 C CA . MET B 1 130 ? 44.605 53.854 12.399 1.00 34.90 130 MET B CA 1
ATOM 2782 C C . MET B 1 130 ? 43.789 52.969 13.353 1.00 35.24 130 MET B C 1
ATOM 2783 O O . MET B 1 130 ? 43.959 53.037 14.571 1.00 36.27 130 MET B O 1
ATOM 2788 N N . LYS B 1 131 ? 42.966 52.093 12.778 1.00 35.72 131 LYS B N 1
ATOM 2789 C CA . LYS B 1 131 ? 42.120 51.174 13.536 1.00 36.22 131 LYS B CA 1
ATOM 2790 C C . LYS B 1 131 ? 42.852 49.867 13.876 1.00 35.12 131 LYS B C 1
ATOM 2791 O O . LYS B 1 131 ? 42.936 49.491 15.046 1.00 35.25 131 LYS B O 1
ATOM 2797 N N . ASP B 1 132 ? 43.402 49.206 12.856 1.00 33.54 132 ASP B N 1
ATOM 2798 C CA . ASP B 1 132 ? 44.112 47.926 13.008 1.00 33.14 132 ASP B CA 1
ATOM 2799 C C . ASP B 1 132 ? 45.473 47.987 13.703 1.00 31.60 132 ASP B C 1
ATOM 2800 O O . ASP B 1 132 ? 45.852 47.049 14.412 1.00 31.10 132 ASP B O 1
ATOM 2805 N N . GLU B 1 133 ? 46.210 49.074 13.482 1.00 30.16 133 GLU B N 1
ATOM 2806 C CA . GLU B 1 133 ? 47.545 49.228 14.062 1.00 29.83 133 GLU B CA 1
ATOM 2807 C C . GLU B 1 133 ? 47.695 50.166 15.256 1.00 29.39 133 GLU B C 1
ATOM 2808 O O . GLU B 1 133 ? 48.432 49.845 16.193 1.00 29.87 133 GLU B O 1
ATOM 2814 N N . LEU B 1 134 ? 47.003 51.307 15.234 1.00 29.14 134 LEU B N 1
ATOM 2815 C CA . LEU B 1 134 ? 47.105 52.282 16.326 1.00 28.51 134 LEU B CA 1
ATOM 2816 C C . LEU B 1 134 ? 46.088 52.073 17.443 1.00 28.92 134 LEU B C 1
ATOM 2817 O O . LEU B 1 134 ? 46.209 52.671 18.521 1.00 28.19 134 LEU B O 1
ATOM 2822 N N . LEU B 1 135 ? 45.098 51.216 17.169 1.00 29.58 135 LEU B N 1
ATOM 2823 C CA . LEU B 1 135 ? 44.002 50.847 18.085 1.00 30.01 135 LEU B CA 1
ATOM 2824 C C . LEU B 1 135 ? 43.000 51.929 18.482 1.00 30.81 135 LEU B C 1
ATOM 2825 O O . LEU B 1 135 ? 42.400 51.880 19.565 1.00 31.62 135 LEU B O 1
ATOM 2830 N N . ILE B 1 136 ? 42.822 52.911 17.603 1.00 31.71 136 ILE B N 1
ATOM 2831 C CA . ILE B 1 136 ? 41.852 53.978 17.840 1.00 34.19 136 ILE B CA 1
ATOM 2832 C C . ILE B 1 136 ? 40.582 53.515 17.108 1.00 36.33 136 ILE B C 1
ATOM 2833 O O . ILE B 1 136 ? 40.584 53.355 15.881 1.00 35.96 136 ILE B O 1
ATOM 2838 N N . GLU B 1 137 ? 39.533 53.245 17.891 1.00 39.31 137 GLU B N 1
ATOM 2839 C CA . GLU B 1 137 ? 38.241 52.753 17.390 1.00 42.38 137 GLU B CA 1
ATOM 2840 C C . GLU B 1 137 ? 37.355 53.823 16.739 1.00 41.86 137 GLU B C 1
ATOM 2841 O O . GLU B 1 137 ? 36.449 53.495 15.960 1.00 42.16 137 GLU B O 1
ATOM 2847 N N . LYS B 1 138 ? 37.613 55.091 17.072 1.00 40.74 138 LYS B N 1
ATOM 2848 C CA . LYS B 1 138 ? 36.869 56.234 16.523 1.00 39.40 138 LYS B CA 1
ATOM 2849 C C . LYS B 1 138 ? 37.314 56.482 15.084 1.00 37.60 138 LYS B C 1
ATOM 2850 O O . LYS B 1 138 ? 38.367 55.995 14.672 1.00 37.95 138 LYS B O 1
ATOM 2856 N N . SER B 1 139 ? 36.506 57.211 14.316 1.00 35.76 139 SER B N 1
ATOM 2857 C CA . SER B 1 139 ? 36.837 57.519 12.919 1.00 34.17 139 SER B CA 1
ATOM 2858 C C . SER B 1 139 ? 38.035 58.472 12.854 1.00 32.27 139 SER B C 1
ATOM 2859 O O . SER B 1 139 ? 38.238 59.263 13.782 1.00 30.89 139 SER B O 1
ATOM 2862 N N . LEU B 1 140 ? 38.810 58.394 11.768 1.00 31.22 140 LEU B N 1
ATOM 2863 C CA . LEU B 1 140 ? 39.991 59.245 11.578 1.00 30.64 140 LEU B CA 1
ATOM 2864 C C . LEU B 1 140 ? 39.655 60.725 11.717 1.00 31.40 140 LEU B C 1
ATOM 2865 O O . LEU B 1 140 ? 40.344 61.449 12.442 1.00 30.90 140 LEU B O 1
ATOM 2870 N N . ILE B 1 141 ? 38.538 61.124 11.106 1.00 31.38 141 ILE B N 1
ATOM 2871 C CA . ILE B 1 141 ? 38.064 62.504 11.139 1.00 32.43 141 ILE B CA 1
ATOM 2872 C C . ILE B 1 141 ? 37.717 62.982 12.571 1.00 30.97 141 ILE B C 1
ATOM 2873 O O . ILE B 1 141 ? 38.201 64.030 12.994 1.00 30.60 141 ILE B O 1
ATOM 2878 N N . ASP B 1 142 ? 37.007 62.149 13.340 1.00 30.77 142 ASP B N 1
ATOM 2879 C CA . ASP B 1 142 ? 36.637 62.466 14.729 1.00 30.34 142 ASP B CA 1
ATOM 2880 C C . ASP B 1 142 ? 37.864 62.504 15.649 1.00 29.59 142 ASP B C 1
ATOM 2881 O O . ASP B 1 142 ? 37.918 63.301 16.586 1.00 29.58 142 ASP B O 1
ATOM 2886 N N . THR B 1 143 ? 38.857 61.667 15.333 1.00 28.43 143 THR B N 1
ATOM 2887 C CA . THR B 1 143 ? 40.116 61.581 16.077 1.00 27.42 143 THR B CA 1
ATOM 2888 C C . THR B 1 143 ? 40.946 62.850 15.828 1.00 26.89 143 THR B C 1
ATOM 2889 O O . THR B 1 143 ? 41.472 63.443 16.772 1.00 27.25 143 THR B O 1
ATOM 2893 N N . VAL B 1 144 ? 40.983 63.299 14.572 1.00 26.30 144 VAL B N 1
ATOM 2894 C CA . VAL B 1 144 ? 41.716 64.510 14.185 1.00 25.95 144 VAL B CA 1
ATOM 2895 C C . VAL B 1 144 ? 41.099 65.755 14.841 1.00 25.52 144 VAL B C 1
ATOM 2896 O O . VAL B 1 144 ? 41.828 66.644 15.291 1.00 25.20 144 VAL B O 1
ATOM 2900 N N . VAL B 1 145 ? 39.768 65.770 14.939 1.00 24.72 145 VAL B N 1
ATOM 2901 C CA . VAL B 1 145 ? 39.028 66.871 15.558 1.00 24.99 145 VAL B CA 1
ATOM 2902 C C . VAL B 1 145 ? 39.277 66.883 17.072 1.00 25.47 145 VAL B C 1
ATOM 2903 O O . VAL B 1 145 ? 39.495 67.952 17.649 1.00 26.39 145 VAL B O 1
ATOM 2907 N N . HIS B 1 146 ? 39.303 65.695 17.686 1.00 25.60 146 HIS B N 1
ATOM 2908 C CA . HIS B 1 146 ? 39.545 65.553 19.131 1.00 27.09 146 HIS B CA 1
ATOM 2909 C C . HIS B 1 146 ? 40.969 66.013 19.496 1.00 26.50 146 HIS B C 1
ATOM 2910 O O . HIS B 1 146 ? 41.143 66.764 20.451 1.00 25.74 146 HIS B O 1
ATOM 2917 N N . TYR B 1 147 ? 41.958 65.577 18.708 1.00 26.51 147 TYR B N 1
ATOM 2918 C CA . TYR B 1 147 ? 43.373 65.935 18.893 1.00 25.57 147 TYR B CA 1
ATOM 2919 C C . TYR B 1 147 ? 43.595 67.434 18.677 1.00 25.55 147 TYR B C 1
ATOM 2920 O O . TYR B 1 147 ? 44.475 68.028 19.298 1.00 26.00 147 TYR B O 1
ATOM 2929 N N . SER B 1 148 ? 42.778 68.032 17.803 1.00 26.25 148 SER B N 1
ATOM 2930 C CA . SER B 1 148 ? 42.833 69.467 17.519 1.00 27.93 148 SER B CA 1
ATOM 2931 C C . SER B 1 148 ? 42.287 70.259 18.701 1.00 28.71 148 SER B C 1
ATOM 2932 O O . SER B 1 148 ? 42.822 71.320 19.036 1.00 27.91 148 SER B O 1
ATOM 2935 N N . LYS B 1 149 ? 41.244 69.713 19.340 1.00 30.23 149 LYS B N 1
ATOM 2936 C CA . LYS B 1 149 ? 40.620 70.326 20.517 1.00 31.58 149 LYS B CA 1
ATOM 2937 C C . LYS B 1 149 ? 41.571 70.245 21.707 1.00 31.40 149 LYS B C 1
ATOM 2938 O O . LYS B 1 149 ? 41.663 71.195 22.481 1.00 31.55 149 LYS B O 1
ATOM 2944 N N . GLN B 1 150 ? 42.298 69.125 21.816 1.00 31.72 150 GLN B N 1
ATOM 2945 C CA . GLN B 1 150 ? 43.277 68.903 22.894 1.00 32.31 150 GLN B CA 1
ATOM 2946 C C . GLN B 1 150 ? 44.433 69.892 22.756 1.00 31.27 150 GLN B C 1
ATOM 2947 O O . GLN B 1 150 ? 44.907 70.439 23.746 1.00 31.17 150 GLN B O 1
ATOM 2953 N N . ALA B 1 151 ? 44.824 70.154 21.507 1.00 30.54 151 ALA B N 1
ATOM 2954 C CA . ALA B 1 151 ? 45.892 71.094 21.179 1.00 30.74 151 ALA B CA 1
ATOM 2955 C C . ALA B 1 151 ? 45.506 72.531 21.540 1.00 30.60 151 ALA B C 1
ATOM 2956 O O . ALA B 1 151 ? 46.323 73.266 22.104 1.00 30.48 151 ALA B O 1
ATOM 2958 N N . GLU B 1 152 ? 44.246 72.890 21.272 1.00 30.83 152 GLU B N 1
ATOM 2959 C CA . GLU B 1 152 ? 43.712 74.232 21.548 1.00 32.40 152 GLU B CA 1
ATOM 2960 C C . GLU B 1 152 ? 43.576 74.524 23.037 1.00 31.82 152 GLU B C 1
ATOM 2961 O O . GLU B 1 152 ? 43.905 75.625 23.486 1.00 32.11 152 GLU B O 1
ATOM 2967 N N . GLU B 1 153 ? 43.108 73.523 23.785 1.00 32.00 153 GLU B N 1
ATOM 2968 C CA . GLU B 1 153 ? 42.926 73.605 25.238 1.00 32.51 153 GLU B CA 1
ATOM 2969 C C . GLU B 1 153 ? 44.282 73.678 25.951 1.00 31.75 153 GLU B C 1
ATOM 2970 O O . GLU B 1 153 ? 44.369 74.115 27.103 1.00 32.69 153 GLU B O 1
ATOM 2976 N N . SER B 1 154 ? 45.330 73.264 25.239 1.00 29.49 154 SER B N 1
ATOM 2977 C CA . SER B 1 154 ? 46.697 73.284 25.743 1.00 28.23 154 SER B CA 1
ATOM 2978 C C . SER B 1 154 ? 47.394 74.618 25.451 1.00 28.24 154 SER B C 1
ATOM 2979 O O . SER B 1 154 ? 48.487 74.886 25.967 1.00 29.52 154 SER B O 1
ATOM 2982 N N . GLY B 1 155 ? 46.743 75.448 24.635 1.00 27.03 155 GLY B N 1
ATOM 2983 C CA . GLY B 1 155 ? 47.265 76.762 24.288 1.00 26.28 155 GLY B CA 1
ATOM 2984 C C . GLY B 1 155 ? 48.029 76.863 22.981 1.00 26.33 155 GLY B C 1
ATOM 2985 O O . GLY B 1 155 ? 48.629 77.907 22.689 1.00 27.12 155 GLY B O 1
ATOM 2986 N N . LEU B 1 156 ? 47.985 75.798 22.183 1.00 25.27 156 LEU B N 1
ATOM 2987 C CA . LEU B 1 156 ? 48.677 75.750 20.899 1.00 25.28 156 LEU B CA 1
ATOM 2988 C C . LEU B 1 156 ? 47.979 76.566 19.809 1.00 25.38 156 LEU B C 1
ATOM 2989 O O . LEU B 1 156 ? 46.770 76.813 19.876 1.00 26.57 156 LEU B O 1
ATOM 2994 N N . ASP B 1 157 ? 48.773 77.009 18.839 1.00 25.75 157 ASP B N 1
ATOM 2995 C CA . ASP B 1 157 ? 48.320 77.858 17.738 1.00 26.21 157 ASP B CA 1
ATOM 2996 C C . ASP B 1 157 ? 47.624 77.161 16.580 1.00 26.41 157 ASP B C 1
ATOM 2997 O O . ASP B 1 157 ? 46.894 77.803 15.810 1.00 27.28 157 ASP B O 1
ATOM 3002 N N . GLY B 1 158 ? 47.838 75.854 16.461 1.00 25.32 158 GLY B N 1
ATOM 3003 C CA . GLY B 1 158 ? 47.216 75.124 15.381 1.00 23.54 158 GLY B CA 1
ATOM 3004 C C . GLY B 1 158 ? 47.516 73.653 15.336 1.00 23.23 158 GLY B C 1
ATOM 3005 O O . GLY B 1 158 ? 47.946 73.061 16.328 1.00 23.02 158 GLY B O 1
ATOM 3006 N N . VAL B 1 159 ? 47.275 73.063 14.171 1.00 22.13 159 VAL B N 1
ATOM 3007 C CA . VAL B 1 159 ? 47.514 71.641 13.941 1.00 21.17 159 VAL B CA 1
ATOM 3008 C C . VAL B 1 159 ? 48.035 71.337 12.550 1.00 20.98 159 VAL B C 1
ATOM 3009 O O . VAL B 1 159 ? 48.000 72.184 11.653 1.00 20.20 159 VAL B O 1
ATOM 3013 N N . VAL B 1 160 ? 48.593 70.138 12.423 1.00 20.94 160 VAL B N 1
ATOM 3014 C CA . VAL B 1 160 ? 49.056 69.610 11.150 1.00 21.82 160 VAL B CA 1
ATOM 3015 C C . VAL B 1 160 ? 48.000 68.530 10.944 1.00 22.43 160 VAL B C 1
ATOM 3016 O O . VAL B 1 160 ? 47.728 67.734 11.851 1.00 21.94 160 VAL B O 1
ATOM 3020 N N . CYS B 1 161 ? 47.362 68.565 9.784 1.00 23.07 161 CYS B N 1
ATOM 3021 C CA . CYS B 1 161 ? 46.317 67.613 9.425 1.00 24.44 161 CYS B CA 1
ATOM 3022 C C . CYS B 1 161 ? 46.274 67.578 7.912 1.00 25.78 161 CYS B C 1
ATOM 3023 O O . CYS B 1 161 ? 47.115 68.188 7.250 1.00 26.22 161 CYS B O 1
ATOM 3026 N N . SER B 1 162 ? 45.310 66.849 7.362 1.00 27.53 162 SER B N 1
ATOM 3027 C CA . SER B 1 162 ? 45.146 66.818 5.919 1.00 29.28 162 SER B CA 1
ATOM 3028 C C . SER B 1 162 ? 44.067 67.837 5.566 1.00 29.57 162 SER B C 1
ATOM 3029 O O . SER B 1 162 ? 43.354 68.340 6.443 1.00 29.85 162 SER B O 1
ATOM 3032 N N . VAL B 1 163 ? 43.972 68.131 4.274 1.00 30.11 163 VAL B N 1
ATOM 3033 C CA . VAL B 1 163 ? 43.009 69.074 3.705 1.00 30.02 163 VAL B CA 1
ATOM 3034 C C . VAL B 1 163 ? 41.555 68.679 3.992 1.00 29.82 163 VAL B C 1
ATOM 3035 O O . VAL B 1 163 ? 40.722 69.537 4.284 1.00 29.40 163 VAL B O 1
ATOM 3039 N N . HIS B 1 164 ? 41.306 67.369 3.988 1.00 30.24 164 HIS B N 1
ATOM 3040 C CA . HIS B 1 164 ? 39.979 66.778 4.190 1.00 30.49 164 HIS B CA 1
ATOM 3041 C C . HIS B 1 164 ? 39.410 66.802 5.610 1.00 30.62 164 HIS B C 1
ATOM 3042 O O . HIS B 1 164 ? 38.258 66.402 5.826 1.00 31.85 164 HIS B O 1
ATOM 3049 N N . GLU B 1 165 ? 40.205 67.296 6.561 1.00 29.58 165 GLU B N 1
ATOM 3050 C CA . GLU B 1 165 ? 39.781 67.407 7.954 1.00 29.74 165 GLU B CA 1
ATOM 3051 C C . GLU B 1 165 ? 39.622 68.856 8.399 1.00 30.15 165 GLU B C 1
ATOM 3052 O O . GLU B 1 165 ? 39.046 69.118 9.462 1.00 29.18 165 GLU B O 1
ATOM 3058 N N . ALA B 1 166 ? 40.111 69.786 7.574 1.00 30.38 166 ALA B N 1
ATOM 3059 C CA . ALA B 1 166 ? 40.065 71.226 7.854 1.00 31.85 166 ALA B CA 1
ATOM 3060 C C . ALA B 1 166 ? 38.685 71.789 8.198 1.00 33.10 166 ALA B C 1
ATOM 3061 O O . ALA B 1 166 ? 38.542 72.459 9.218 1.00 33.76 166 ALA B O 1
ATOM 3063 N N . LYS B 1 167 ? 37.669 71.463 7.392 1.00 34.23 167 LYS B N 1
ATOM 3064 C CA . LYS B 1 167 ? 36.297 71.939 7.630 1.00 35.99 167 LYS B CA 1
ATOM 3065 C C . LYS B 1 167 ? 35.702 71.391 8.928 1.00 35.24 167 LYS B C 1
ATOM 3066 O O . LYS B 1 167 ? 35.002 72.105 9.646 1.00 36.11 167 LYS B O 1
ATOM 3072 N N . ALA B 1 168 ? 36.057 70.150 9.253 1.00 34.28 168 ALA B N 1
ATOM 3073 C CA . ALA B 1 168 ? 35.594 69.479 10.464 1.00 33.04 168 ALA B CA 1
ATOM 3074 C C . ALA B 1 168 ? 36.252 70.050 11.729 1.00 32.69 168 ALA B C 1
ATOM 3075 O O . ALA B 1 168 ? 35.613 70.128 12.786 1.00 32.47 168 ALA B O 1
ATOM 3077 N N . ILE B 1 169 ? 37.517 70.466 11.600 1.00 31.66 169 ILE B N 1
ATOM 3078 C CA . ILE B 1 169 ? 38.287 71.059 12.698 1.00 30.90 169 ILE B CA 1
ATOM 3079 C C . ILE B 1 169 ? 37.716 72.443 13.033 1.00 32.32 169 ILE B C 1
ATOM 3080 O O . ILE B 1 169 ? 37.439 72.722 14.201 1.00 31.32 169 ILE B O 1
ATOM 3085 N N . TYR B 1 170 ? 37.473 73.259 12.000 1.00 33.53 170 TYR B N 1
ATOM 3086 C CA . TYR B 1 170 ? 36.931 74.617 12.158 1.00 35.70 170 TYR B CA 1
ATOM 3087 C C . TYR B 1 170 ? 35.515 74.717 12.738 1.00 37.10 170 TYR B C 1
ATOM 3088 O O . TYR B 1 170 ? 35.083 75.794 13.164 1.00 37.16 170 TYR B O 1
ATOM 3097 N N . GLN B 1 171 ? 34.825 73.579 12.794 1.00 38.47 171 GLN B N 1
ATOM 3098 C CA . GLN B 1 171 ? 33.484 73.500 13.363 1.00 40.06 171 GLN B CA 1
ATOM 3099 C C . GLN B 1 171 ? 33.588 73.336 14.883 1.00 40.78 171 GLN B C 1
ATOM 3100 O O . GLN B 1 171 ? 32.640 73.646 15.613 1.00 41.90 171 GLN B O 1
ATOM 3106 N N . ALA B 1 172 ? 34.763 72.904 15.348 1.00 40.31 172 ALA B N 1
ATOM 3107 C CA . ALA B 1 172 ? 35.014 72.687 16.774 1.00 40.15 172 ALA B CA 1
ATOM 3108 C C . ALA B 1 172 ? 35.988 73.675 17.419 1.00 40.06 172 ALA B C 1
ATOM 3109 O O . ALA B 1 172 ? 35.954 73.876 18.642 1.00 38.95 172 ALA B O 1
ATOM 3111 N N . VAL B 1 173 ? 36.859 74.271 16.603 1.00 40.21 173 VAL B N 1
ATOM 3112 C CA . VAL B 1 173 ? 37.860 75.230 17.081 1.00 40.44 173 VAL B CA 1
ATOM 3113 C C . VAL B 1 173 ? 37.604 76.683 16.644 1.00 40.96 173 VAL B C 1
ATOM 3114 O O . VAL B 1 173 ? 36.708 76.957 15.839 1.00 41.20 173 VAL B O 1
ATOM 3118 N N . SER B 1 174 ? 38.447 77.586 17.153 1.00 41.41 174 SER B N 1
ATOM 3119 C CA . SER B 1 174 ? 38.419 79.023 16.865 1.00 42.41 174 SER B CA 1
ATOM 3120 C C . SER B 1 174 ? 38.864 79.289 15.412 1.00 42.79 174 SER B C 1
ATOM 3121 O O . SER B 1 174 ? 39.652 78.516 14.861 1.00 43.14 174 SER B O 1
ATOM 3124 N N . PRO B 1 175 ? 38.319 80.345 14.755 1.00 42.63 175 PRO B N 1
ATOM 3125 C CA . PRO B 1 175 ? 38.704 80.662 13.368 1.00 41.94 175 PRO B CA 1
ATOM 3126 C C . PRO B 1 175 ? 40.181 81.052 13.163 1.00 41.25 175 PRO B C 1
ATOM 3127 O O . PRO B 1 175 ? 40.714 80.912 12.058 1.00 40.38 175 PRO B O 1
ATOM 3131 N N . SER B 1 176 ? 40.835 81.503 14.237 1.00 40.60 176 SER B N 1
ATOM 3132 C CA . SER B 1 176 ? 42.245 81.916 14.205 1.00 40.22 176 SER B CA 1
ATOM 3133 C C . SER B 1 176 ? 43.241 80.754 14.349 1.00 38.48 176 SER B C 1
ATOM 3134 O O . SER B 1 176 ? 44.458 80.948 14.258 1.00 38.95 176 SER B O 1
ATOM 3137 N N . PHE B 1 177 ? 42.703 79.550 14.540 1.00 36.48 177 PHE B N 1
ATOM 3138 C CA . PHE B 1 177 ? 43.481 78.318 14.695 1.00 34.78 177 PHE B CA 1
ATOM 3139 C C . PHE B 1 177 ? 44.048 77.894 13.329 1.00 33.98 177 PHE B C 1
ATOM 3140 O O . PHE B 1 177 ? 43.324 77.857 12.330 1.00 33.72 177 PHE B O 1
ATOM 3148 N N . LEU B 1 178 ? 45.347 77.606 13.299 1.00 32.29 178 LEU B N 1
ATOM 3149 C CA . LEU B 1 178 ? 46.041 77.200 12.075 1.00 31.53 178 LEU B CA 1
ATOM 3150 C C . LEU B 1 178 ? 45.881 75.727 11.686 1.00 29.96 178 LEU B C 1
ATOM 3151 O O . LEU B 1 178 ? 45.772 74.847 12.545 1.00 29.04 178 LEU B O 1
ATOM 3156 N N . THR B 1 179 ? 45.805 75.487 10.380 1.00 28.32 179 THR B N 1
ATOM 3157 C CA . THR B 1 179 ? 45.731 74.139 9.821 1.00 27.15 179 THR B CA 1
ATOM 3158 C C . THR B 1 179 ? 46.815 74.100 8.749 1.00 25.97 179 THR B C 1
ATOM 3159 O O . THR B 1 179 ? 46.686 74.731 7.703 1.00 26.10 179 THR B O 1
ATOM 3163 N N . VAL B 1 180 ? 47.940 73.472 9.085 1.00 25.03 180 VAL B N 1
ATOM 3164 C CA . VAL B 1 180 ? 49.075 73.330 8.173 1.00 23.47 180 VAL B CA 1
ATOM 3165 C C . VAL B 1 180 ? 48.865 71.973 7.509 1.00 23.72 180 VAL B C 1
ATOM 3166 O O . VAL B 1 180 ? 48.818 70.937 8.175 1.00 24.71 180 VAL B O 1
ATOM 3170 N N . THR B 1 181 ? 48.685 71.999 6.193 1.00 23.06 181 THR B N 1
ATOM 3171 C CA . THR B 1 181 ? 48.380 70.785 5.455 1.00 22.54 181 THR B CA 1
ATOM 3172 C C . THR B 1 181 ? 49.353 70.192 4.441 1.00 23.58 181 THR B C 1
ATOM 3173 O O . THR B 1 181 ? 49.633 70.802 3.406 1.00 23.77 181 THR B O 1
ATOM 3177 N N . PRO B 1 182 ? 49.927 69.015 4.760 1.00 23.74 182 PRO B N 1
ATOM 3178 C CA . PRO B 1 182 ? 50.849 68.333 3.848 1.00 24.40 182 PRO B CA 1
ATOM 3179 C C . PRO B 1 182 ? 49.974 67.364 3.038 1.00 25.31 182 PRO B C 1
ATOM 3180 O O . PRO B 1 182 ? 48.739 67.402 3.149 1.00 24.92 182 PRO B O 1
ATOM 3184 N N . GLY B 1 183 ? 50.604 66.468 2.277 1.00 25.76 183 GLY B N 1
ATOM 3185 C CA . GLY B 1 183 ? 49.860 65.524 1.451 1.00 27.20 183 GLY B CA 1
ATOM 3186 C C . GLY B 1 183 ? 49.365 66.235 0.207 1.00 28.67 183 GLY B C 1
ATOM 3187 O O . GLY B 1 183 ? 48.282 65.961 -0.289 1.00 28.92 183 GLY B O 1
ATOM 3188 N N . ILE B 1 184 ? 50.160 67.206 -0.243 1.00 29.73 184 ILE B N 1
ATOM 3189 C CA . ILE B 1 184 ? 49.854 68.018 -1.410 1.00 30.00 184 ILE B CA 1
ATOM 3190 C C . ILE B 1 184 ? 50.573 67.496 -2.657 1.00 31.06 184 ILE B C 1
ATOM 3191 O O . ILE B 1 184 ? 51.784 67.250 -2.639 1.00 30.90 184 ILE B O 1
ATOM 3196 N N . ARG B 1 185 ? 49.790 67.268 -3.711 1.00 31.72 185 ARG B N 1
ATOM 3197 C CA . ARG B 1 185 ? 50.282 66.788 -5.005 1.00 33.05 185 ARG B CA 1
ATOM 3198 C C . ARG B 1 185 ? 49.527 67.521 -6.106 1.00 35.09 185 ARG B C 1
ATOM 3199 O O . ARG B 1 185 ? 48.384 67.926 -5.901 1.00 34.94 185 ARG B O 1
ATOM 3207 N N . MET B 1 186 ? 50.167 67.696 -7.267 1.00 38.07 186 MET B N 1
ATOM 3208 C CA . MET B 1 186 ? 49.522 68.327 -8.430 1.00 41.20 186 MET B CA 1
ATOM 3209 C C . MET B 1 186 ? 48.713 67.215 -9.107 1.00 42.61 186 MET B C 1
ATOM 3210 O O . MET B 1 186 ? 48.934 66.034 -8.817 1.00 43.05 186 MET B O 1
ATOM 3215 N N . SER B 1 187 ? 47.806 67.590 -10.011 1.00 44.37 187 SER B N 1
ATOM 3216 C CA . SER B 1 187 ? 46.920 66.654 -10.722 1.00 46.16 187 SER B CA 1
ATOM 3217 C C . SER B 1 187 ? 47.467 65.300 -11.197 1.00 46.78 187 SER B C 1
ATOM 3218 O O . SER B 1 187 ? 46.902 64.254 -10.856 1.00 47.55 187 SER B O 1
ATOM 3221 N N . GLU B 1 188 ? 48.590 65.321 -11.916 1.00 46.91 188 GLU B N 1
ATOM 3222 C CA . GLU B 1 188 ? 49.204 64.097 -12.446 1.00 47.21 188 GLU B CA 1
ATOM 3223 C C . GLU B 1 188 ? 50.273 63.430 -11.572 1.00 45.12 188 GLU B C 1
ATOM 3224 O O . GLU B 1 188 ? 50.678 62.295 -11.849 1.00 44.43 188 GLU B O 1
ATOM 3230 N N . ASP B 1 189 ? 50.702 64.121 -10.514 1.00 42.69 189 ASP B N 1
ATOM 3231 C CA . ASP B 1 189 ? 51.740 63.623 -9.598 1.00 40.27 189 ASP B CA 1
ATOM 3232 C C . ASP B 1 189 ? 51.411 62.368 -8.781 1.00 38.50 189 ASP B C 1
ATOM 3233 O O . ASP B 1 189 ? 50.291 62.206 -8.287 1.00 37.35 189 ASP B O 1
ATOM 3238 N N . ALA B 1 190 ? 52.410 61.493 -8.645 1.00 37.67 190 ALA B N 1
ATOM 3239 C CA . ALA B 1 190 ? 52.289 60.240 -7.893 1.00 37.05 190 ALA B CA 1
ATOM 3240 C C . ALA B 1 190 ? 52.118 60.538 -6.406 1.00 36.86 190 ALA B C 1
ATOM 3241 O O . ALA B 1 190 ? 52.804 61.410 -5.863 1.00 35.92 190 ALA B O 1
ATOM 3243 N N . ALA B 1 191 ? 51.197 59.810 -5.770 1.00 35.53 191 ALA B N 1
ATOM 3244 C CA . ALA B 1 191 ? 50.871 59.978 -4.354 1.00 34.66 191 ALA B CA 1
ATOM 3245 C C . ALA B 1 191 ? 51.937 59.525 -3.357 1.00 34.38 191 ALA B C 1
ATOM 3246 O O . ALA B 1 191 ? 51.957 60.001 -2.219 1.00 33.48 191 ALA B O 1
ATOM 3248 N N . ASN B 1 192 ? 52.821 58.624 -3.799 1.00 33.50 192 ASN B N 1
ATOM 3249 C CA . ASN B 1 192 ? 53.908 58.047 -2.986 1.00 33.78 192 ASN B CA 1
ATOM 3250 C C . ASN B 1 192 ? 53.336 57.351 -1.736 1.00 33.62 192 ASN B C 1
ATOM 3251 O O . ASN B 1 192 ? 52.425 56.525 -1.857 1.00 33.73 192 ASN B O 1
ATOM 3256 N N . ASP B 1 193 ? 53.811 57.739 -0.550 1.00 32.70 193 ASP B N 1
ATOM 3257 C CA . ASP B 1 193 ? 53.341 57.170 0.707 1.00 31.83 193 ASP B CA 1
ATOM 3258 C C . ASP B 1 193 ? 52.173 57.932 1.345 1.00 31.40 193 ASP B C 1
ATOM 3259 O O . ASP B 1 193 ? 51.636 57.500 2.368 1.00 31.39 193 ASP B O 1
ATOM 3264 N N . GLN B 1 194 ? 51.755 59.024 0.698 1.00 30.92 194 GLN B N 1
ATOM 3265 C CA . GLN B 1 194 ? 50.641 59.861 1.160 1.00 30.87 194 GLN B CA 1
ATOM 3266 C C . GLN B 1 194 ? 49.277 59.238 0.834 1.00 31.20 194 GLN B C 1
ATOM 3267 O O . GLN B 1 194 ? 49.085 58.677 -0.251 1.00 31.06 194 GLN B O 1
ATOM 3273 N N . VAL B 1 195 ? 48.342 59.338 1.779 1.00 30.92 195 VAL B N 1
ATOM 3274 C CA . VAL B 1 195 ? 47.001 58.767 1.621 1.00 32.21 195 VAL B CA 1
ATOM 3275 C C . VAL B 1 195 ? 45.903 59.812 1.382 1.00 32.34 195 VAL B C 1
ATOM 3276 O O . VAL B 1 195 ? 45.116 59.688 0.437 1.00 32.49 195 VAL B O 1
ATOM 3280 N N . ARG B 1 196 ? 45.827 60.801 2.271 1.00 31.90 196 ARG B N 1
ATOM 3281 C CA . ARG B 1 196 ? 44.813 61.851 2.191 1.00 31.55 196 ARG B CA 1
ATOM 3282 C C . ARG B 1 196 ? 45.368 63.037 1.398 1.00 31.86 196 ARG B C 1
ATOM 3283 O O . ARG B 1 196 ? 45.745 64.078 1.941 1.00 32.89 196 ARG B O 1
ATOM 3291 N N . VAL B 1 197 ? 45.403 62.822 0.085 1.00 31.92 197 VAL B N 1
ATOM 3292 C CA . VAL B 1 197 ? 45.926 63.748 -0.916 1.00 32.24 197 VAL B CA 1
ATOM 3293 C C . VAL B 1 197 ? 44.944 64.817 -1.427 1.00 32.80 197 VAL B C 1
ATOM 3294 O O . VAL B 1 197 ? 43.726 64.609 -1.463 1.00 32.29 197 VAL B O 1
ATOM 3298 N N . ALA B 1 198 ? 45.511 65.963 -1.806 1.00 32.30 198 ALA B N 1
ATOM 3299 C CA . ALA B 1 198 ? 44.776 67.093 -2.364 1.00 32.09 198 ALA B CA 1
ATOM 3300 C C . ALA B 1 198 ? 45.714 67.957 -3.191 1.00 32.15 198 ALA B C 1
ATOM 3301 O O . ALA B 1 198 ? 46.939 67.879 -3.052 1.00 32.77 198 ALA B O 1
ATOM 3303 N N . THR B 1 199 ? 45.115 68.775 -4.053 1.00 31.13 199 THR B N 1
ATOM 3304 C CA . THR B 1 199 ? 45.826 69.707 -4.927 1.00 30.27 199 THR B CA 1
ATOM 3305 C C . THR B 1 199 ? 45.924 71.060 -4.199 1.00 29.04 199 THR B C 1
ATOM 3306 O O . THR B 1 199 ? 45.219 71.257 -3.197 1.00 27.49 199 THR B O 1
ATOM 3310 N N . PRO B 1 200 ? 46.849 71.972 -4.621 1.00 29.02 200 PRO B N 1
ATOM 3311 C CA . PRO B 1 200 ? 46.941 73.279 -3.944 1.00 29.25 200 PRO B CA 1
ATOM 3312 C C . PRO B 1 200 ? 45.626 74.070 -4.001 1.00 30.34 200 PRO B C 1
ATOM 3313 O O . PRO B 1 200 ? 45.298 74.805 -3.066 1.00 31.78 200 PRO B O 1
ATOM 3317 N N . ALA B 1 201 ? 44.855 73.846 -5.072 1.00 30.57 201 ALA B N 1
AT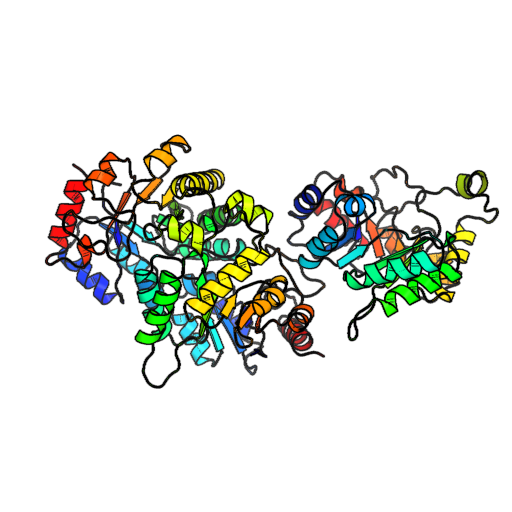OM 3318 C CA . ALA B 1 201 ? 43.559 74.495 -5.295 1.00 30.35 201 ALA B CA 1
ATOM 3319 C C . ALA B 1 201 ? 42.488 74.038 -4.307 1.00 30.10 201 ALA B C 1
ATOM 3320 O O . ALA B 1 201 ? 41.774 74.870 -3.744 1.00 29.84 201 ALA B O 1
ATOM 3322 N N . ILE B 1 202 ? 42.393 72.723 -4.096 1.00 30.02 202 ILE B N 1
ATOM 3323 C CA . ILE B 1 202 ? 41.417 72.141 -3.168 1.00 31.04 202 ILE B CA 1
ATOM 3324 C C . ILE B 1 202 ? 41.748 72.515 -1.717 1.00 30.81 202 ILE B C 1
ATOM 3325 O O . ILE B 1 202 ? 40.844 72.734 -0.909 1.00 31.66 202 ILE B O 1
ATOM 3330 N N . ALA B 1 203 ? 43.038 72.700 -1.437 1.00 31.65 203 ALA B N 1
ATOM 3331 C CA . ALA B 1 203 ? 43.524 73.103 -0.113 1.00 32.13 203 ALA B CA 1
ATOM 3332 C C . ALA B 1 203 ? 43.071 74.527 0.225 1.00 33.36 203 ALA B C 1
ATOM 3333 O O . ALA B 1 203 ? 42.726 74.826 1.368 1.00 33.28 203 ALA B O 1
ATOM 3335 N N . ARG B 1 204 ? 43.023 75.372 -0.806 1.00 35.69 204 ARG B N 1
ATOM 3336 C CA . ARG B 1 204 ? 42.590 76.769 -0.720 1.00 38.09 204 ARG B CA 1
ATOM 3337 C C . ARG B 1 204 ? 41.080 76.805 -0.455 1.00 38.83 204 ARG B C 1
ATOM 3338 O O . ARG B 1 204 ? 40.615 77.512 0.446 1.00 38.79 204 ARG B O 1
ATOM 3346 N N . GLU B 1 205 ? 40.345 75.980 -1.205 1.00 39.28 205 GLU B N 1
ATOM 3347 C CA . GLU B 1 205 ? 38.889 75.879 -1.098 1.00 41.12 205 GLU B CA 1
ATOM 3348 C C . GLU B 1 205 ? 38.393 75.307 0.232 1.00 40.84 205 GLU B C 1
ATOM 3349 O O . GLU B 1 205 ? 37.386 75.782 0.773 1.00 40.77 205 GLU B O 1
ATOM 3355 N N . LYS B 1 206 ? 39.124 74.332 0.779 1.00 39.53 206 LYS B N 1
ATOM 3356 C CA . LYS B 1 206 ? 38.722 73.709 2.038 1.00 39.23 206 LYS B CA 1
ATOM 3357 C C . LYS B 1 206 ? 39.133 74.439 3.319 1.00 38.23 206 LYS B C 1
ATOM 3358 O O . LYS B 1 206 ? 38.826 73.989 4.426 1.00 39.24 206 LYS B O 1
ATOM 3364 N N . GLY B 1 207 ? 39.773 75.596 3.152 1.00 37.21 207 GLY B N 1
ATOM 3365 C CA . GLY B 1 207 ? 40.165 76.423 4.282 1.00 35.65 207 GLY B CA 1
ATOM 3366 C C . GLY B 1 207 ? 41.492 76.194 4.981 1.00 34.22 207 GLY B C 1
ATOM 3367 O O . GLY B 1 207 ? 41.626 76.545 6.155 1.00 33.39 207 GLY B O 1
ATOM 3368 N N . SER B 1 208 ? 42.476 75.642 4.271 1.00 32.95 208 SER B N 1
ATOM 3369 C CA . SER B 1 208 ? 43.802 75.403 4.852 1.00 32.42 208 SER B CA 1
ATOM 3370 C C . SER B 1 208 ? 44.539 76.729 5.075 1.00 30.94 208 SER B C 1
ATOM 3371 O O . SER B 1 208 ? 44.441 77.645 4.250 1.00 31.37 208 SER B O 1
ATOM 3374 N N . SER B 1 209 ? 45.226 76.834 6.212 1.00 29.18 209 SER B N 1
ATOM 3375 C CA . SER B 1 209 ? 45.986 78.034 6.560 1.00 28.59 209 SER B CA 1
ATOM 3376 C C . SER B 1 209 ? 47.296 78.111 5.784 1.00 27.62 209 SER B C 1
ATOM 3377 O O . SER B 1 209 ? 47.691 79.190 5.332 1.00 27.33 209 SER B O 1
ATOM 3380 N N . ALA B 1 210 ? 47.934 76.951 5.603 1.00 26.25 210 ALA B N 1
ATOM 3381 C CA . ALA B 1 210 ? 49.207 76.833 4.889 1.00 25.36 210 ALA B CA 1
ATOM 3382 C C . ALA B 1 210 ? 49.373 75.434 4.318 1.00 24.85 210 ALA B C 1
ATOM 3383 O O . ALA B 1 210 ? 48.825 74.470 4.854 1.00 25.05 210 ALA B O 1
ATOM 3385 N N . ILE B 1 211 ? 50.099 75.341 3.206 1.00 23.61 211 ILE B N 1
ATOM 3386 C CA . ILE B 1 211 ? 50.362 74.060 2.558 1.00 23.12 211 ILE B CA 1
ATOM 3387 C C . ILE B 1 211 ? 51.842 73.694 2.558 1.00 24.06 211 ILE B C 1
ATOM 3388 O O . ILE B 1 211 ? 52.703 74.556 2.345 1.00 23.58 211 ILE B O 1
ATOM 3393 N N . VAL B 1 212 ? 52.125 72.428 2.863 1.00 23.91 212 VAL B N 1
ATOM 3394 C CA . VAL B 1 212 ? 53.491 71.910 2.860 1.00 24.16 212 VAL B CA 1
ATOM 3395 C C . VAL B 1 212 ? 53.619 71.066 1.597 1.00 24.00 212 VAL B C 1
ATOM 3396 O O . VAL B 1 212 ? 52.898 70.079 1.412 1.00 24.07 212 VAL B O 1
ATOM 3400 N N . VAL B 1 213 ? 54.501 71.502 0.705 1.00 22.94 213 VAL B N 1
ATOM 3401 C CA . VAL B 1 213 ? 54.716 70.798 -0.548 1.00 23.95 213 VAL B CA 1
ATOM 3402 C C . VAL B 1 213 ? 56.168 70.337 -0.619 1.00 23.35 213 VAL B C 1
ATOM 3403 O O . VAL B 1 213 ? 57.085 71.121 -0.378 1.00 23.77 213 VAL B O 1
ATOM 3407 N N . GLY B 1 214 ? 56.353 69.059 -0.941 1.00 22.93 214 GLY B N 1
ATOM 3408 C CA . GLY B 1 214 ? 57.683 68.489 -1.051 1.00 23.31 214 GLY B CA 1
ATOM 3409 C C . GLY B 1 214 ? 58.069 68.020 -2.437 1.00 23.95 214 GLY B C 1
ATOM 3410 O O . GLY B 1 214 ? 58.522 68.820 -3.264 1.00 24.21 214 GLY B O 1
ATOM 3411 N N . ARG B 1 215 ? 57.849 66.729 -2.693 1.00 23.78 215 ARG B N 1
ATOM 3412 C CA . ARG B 1 215 ? 58.184 66.067 -3.960 1.00 26.24 215 ARG B CA 1
ATOM 3413 C C . ARG B 1 215 ? 57.618 66.638 -5.270 1.00 27.92 215 ARG B C 1
ATOM 3414 O O . ARG B 1 215 ? 58.276 66.547 -6.307 1.00 28.79 215 ARG B O 1
ATOM 3422 N N . SER B 1 216 ? 56.451 67.291 -5.206 1.00 28.99 216 SER B N 1
ATOM 3423 C CA . SER B 1 216 ? 55.830 67.919 -6.382 1.00 29.73 216 SER B CA 1
ATOM 3424 C C . SER B 1 216 ? 56.694 69.068 -6.903 1.00 30.20 216 SER B C 1
ATOM 3425 O O . SER B 1 216 ? 56.604 69.440 -8.077 1.00 31.51 216 SER B O 1
ATOM 3428 N N . ILE B 1 217 ? 57.538 69.600 -6.014 1.00 30.01 217 ILE B N 1
ATOM 3429 C CA . ILE B 1 217 ? 58.471 70.681 -6.321 1.00 29.22 217 ILE B CA 1
ATOM 3430 C C . ILE B 1 217 ? 59.892 70.109 -6.474 1.00 30.30 217 ILE B C 1
ATOM 3431 O O . ILE B 1 217 ? 60.504 70.263 -7.530 1.00 30.49 217 ILE B O 1
ATOM 3436 N N . THR B 1 218 ? 60.370 69.404 -5.445 1.00 31.69 218 THR B N 1
ATOM 3437 C CA . THR B 1 218 ? 61.728 68.836 -5.411 1.00 32.76 218 THR B CA 1
ATOM 3438 C C . THR B 1 218 ? 62.105 67.726 -6.394 1.00 34.91 218 THR B C 1
ATOM 3439 O O . THR B 1 218 ? 63.290 67.563 -6.707 1.00 35.43 218 THR B O 1
ATOM 3443 N N . LYS B 1 219 ? 61.120 66.958 -6.859 1.00 37.32 219 LYS B N 1
ATOM 3444 C CA . LYS B 1 219 ? 61.368 65.870 -7.816 1.00 40.43 219 LYS B CA 1
ATOM 3445 C C . LYS B 1 219 ? 60.952 66.204 -9.259 1.00 41.62 219 LYS B C 1
ATOM 3446 O O . LYS B 1 219 ? 60.940 65.331 -10.137 1.00 41.44 219 LYS B O 1
ATOM 3452 N N . ALA B 1 220 ? 60.650 67.480 -9.497 1.00 42.37 220 ALA B N 1
ATOM 3453 C CA . ALA B 1 220 ? 60.244 67.972 -10.812 1.00 44.02 220 ALA B CA 1
ATOM 3454 C C . ALA B 1 220 ? 61.458 68.315 -11.677 1.00 45.21 220 ALA B C 1
ATOM 3455 O O . ALA B 1 220 ? 62.576 68.431 -11.164 1.00 45.06 220 ALA B O 1
ATOM 3457 N N . GLU B 1 221 ? 61.221 68.482 -12.982 1.00 47.04 221 GLU B N 1
ATOM 3458 C CA . GLU B 1 221 ? 62.262 68.821 -13.972 1.00 48.53 221 GLU B CA 1
ATOM 3459 C C . GLU B 1 221 ? 62.880 70.182 -13.649 1.00 48.10 221 GLU B C 1
ATOM 3460 O O . GLU B 1 221 ? 64.100 70.313 -13.553 1.00 48.39 221 GLU B O 1
ATOM 3466 N N . ASP B 1 222 ? 62.010 71.175 -13.463 1.00 47.46 222 ASP B N 1
ATOM 3467 C CA . ASP B 1 222 ? 62.405 72.540 -13.131 1.00 47.23 222 ASP B CA 1
ATOM 3468 C C . ASP B 1 222 ? 61.626 72.900 -11.853 1.00 46.59 222 ASP B C 1
ATOM 3469 O O . ASP B 1 222 ? 60.426 73.201 -11.918 1.00 46.33 222 ASP B O 1
ATOM 3474 N N . PRO B 1 223 ? 62.295 72.851 -10.675 1.00 45.71 223 PRO B N 1
ATOM 3475 C CA . PRO B 1 223 ? 61.713 73.157 -9.361 1.00 45.32 223 PRO B CA 1
ATOM 3476 C C . PRO B 1 223 ? 61.122 74.553 -9.192 1.00 44.58 223 PRO B C 1
ATOM 3477 O O . PRO B 1 223 ? 60.104 74.719 -8.511 1.00 44.99 223 PRO B O 1
ATOM 3481 N N . VAL B 1 224 ? 61.752 75.540 -9.828 1.00 43.93 224 VAL B N 1
ATOM 3482 C CA . VAL B 1 224 ? 61.316 76.942 -9.775 1.00 43.04 224 VAL B CA 1
ATOM 3483 C C . VAL B 1 224 ? 59.969 77.119 -10.485 1.00 42.19 224 VAL B C 1
ATOM 3484 O O . VAL B 1 224 ? 59.094 77.835 -9.984 1.00 42.79 224 VAL B O 1
ATOM 3488 N N . LYS B 1 225 ? 59.798 76.417 -11.610 1.00 40.95 225 LYS B N 1
ATOM 3489 C CA . LYS B 1 225 ? 58.561 76.463 -12.399 1.00 40.54 225 LYS B CA 1
ATOM 3490 C C . LYS B 1 225 ? 57.464 75.693 -11.662 1.00 38.66 225 LYS B C 1
ATOM 3491 O O . LYS B 1 225 ? 56.305 76.121 -11.633 1.00 38.30 225 LYS B O 1
ATOM 3497 N N . ALA B 1 226 ? 57.863 74.599 -11.009 1.00 36.55 226 ALA B N 1
ATOM 3498 C CA . ALA B 1 226 ? 56.949 73.759 -10.237 1.00 35.05 226 ALA B CA 1
ATOM 3499 C C . ALA B 1 226 ? 56.399 74.523 -9.035 1.00 34.14 226 ALA B C 1
ATOM 3500 O O . ALA B 1 226 ? 55.198 74.470 -8.773 1.00 34.01 226 ALA B O 1
ATOM 3502 N N . TYR B 1 227 ? 57.269 75.293 -8.372 1.00 33.64 227 TYR B N 1
ATOM 3503 C CA . TYR B 1 227 ? 56.897 76.111 -7.210 1.00 33.46 227 TYR B CA 1
ATOM 3504 C C . TYR B 1 227 ? 55.936 77.219 -7.628 1.00 34.35 227 TYR B C 1
ATOM 3505 O O . TYR B 1 227 ? 54.997 77.515 -6.896 1.00 35.23 227 TYR B O 1
ATOM 3514 N N . LYS B 1 228 ? 56.193 77.823 -8.792 1.00 35.62 228 LYS B N 1
ATOM 3515 C CA . LYS B 1 228 ? 55.358 78.903 -9.336 1.00 36.37 228 LYS B CA 1
ATOM 3516 C C . LYS B 1 228 ? 53.943 78.398 -9.641 1.00 34.76 228 LYS B C 1
ATOM 3517 O O . LYS B 1 228 ? 52.968 79.057 -9.288 1.00 34.51 228 LYS B O 1
ATOM 3523 N N . ALA B 1 229 ? 53.853 77.189 -10.205 1.00 33.87 229 ALA B N 1
ATOM 3524 C CA . ALA B 1 229 ? 52.574 76.544 -10.541 1.00 33.87 229 ALA B CA 1
ATOM 3525 C C . ALA B 1 229 ? 51.789 76.197 -9.266 1.00 33.98 229 ALA B C 1
ATOM 3526 O O . ALA B 1 229 ? 50.564 76.357 -9.220 1.00 34.59 229 ALA B O 1
ATOM 3528 N N . VAL B 1 230 ? 52.517 75.779 -8.226 1.00 33.58 230 VAL B N 1
ATOM 3529 C CA . VAL B 1 230 ? 51.939 75.441 -6.919 1.00 33.55 230 VAL B CA 1
ATOM 3530 C C . VAL B 1 230 ? 51.495 76.737 -6.216 1.00 34.06 230 VAL B C 1
ATOM 3531 O O . VAL B 1 230 ? 50.407 76.785 -5.642 1.00 33.92 230 VAL B O 1
ATOM 3535 N N . ARG B 1 231 ? 52.308 77.790 -6.341 1.00 35.23 231 ARG B N 1
ATOM 3536 C CA . ARG B 1 231 ? 52.036 79.103 -5.736 1.00 37.53 231 ARG B CA 1
ATOM 3537 C C . ARG B 1 231 ? 50.803 79.796 -6.333 1.00 37.77 231 ARG B C 1
ATOM 3538 O O . ARG B 1 231 ? 49.950 80.277 -5.588 1.00 37.02 231 ARG B O 1
ATOM 3546 N N . LEU B 1 232 ? 50.704 79.800 -7.666 1.00 38.53 232 LEU B N 1
ATOM 3547 C CA . LEU B 1 232 ? 49.590 80.433 -8.379 1.00 40.71 232 LEU B CA 1
ATOM 3548 C C . LEU B 1 232 ? 48.254 79.701 -8.226 1.00 41.18 232 LEU B C 1
ATOM 3549 O O . LEU B 1 232 ? 47.186 80.321 -8.292 1.00 41.20 232 LEU B O 1
ATOM 3554 N N . GLU B 1 233 ? 48.326 78.393 -7.983 1.00 41.57 233 GLU B N 1
ATOM 3555 C CA . GLU B 1 233 ? 47.135 77.575 -7.779 1.00 41.56 233 GLU B CA 1
ATOM 3556 C C . GLU B 1 233 ? 46.646 77.752 -6.334 1.00 41.20 233 GLU B C 1
ATOM 3557 O O . GLU B 1 233 ? 45.449 77.666 -6.065 1.00 42.39 233 GLU B O 1
ATOM 3563 N N . TRP B 1 234 ? 47.582 78.044 -5.430 1.00 40.67 234 TRP B N 1
ATOM 3564 C CA . TRP B 1 234 ? 47.297 78.264 -4.010 1.00 40.72 234 TRP B CA 1
ATOM 3565 C C . TRP B 1 234 ? 46.731 79.667 -3.736 1.00 41.48 234 TRP B C 1
ATOM 3566 O O . TRP B 1 234 ? 45.827 79.817 -2.909 1.00 42.01 234 TRP B O 1
ATOM 3577 N N . GLU B 1 235 ? 47.285 80.682 -4.401 1.00 42.65 235 GLU B N 1
ATOM 3578 C CA . GLU B 1 235 ? 46.834 82.073 -4.241 1.00 45.31 235 GLU B CA 1
ATOM 3579 C C . GLU B 1 235 ? 45.499 82.327 -4.956 1.00 46.27 235 GLU B C 1
ATOM 3580 O O . GLU B 1 235 ? 44.539 82.792 -4.333 1.00 46.36 235 GLU B O 1
ATOM 3586 N N . GLY B 1 236 ? 45.446 81.980 -6.244 1.00 47.43 236 GLY B N 1
ATOM 3587 C CA . GLY B 1 236 ? 44.242 82.166 -7.041 1.00 48.93 236 GLY B CA 1
ATOM 3588 C C . GLY B 1 236 ? 44.495 82.418 -8.519 1.00 49.59 236 GLY B C 1
ATOM 3589 O O . GLY B 1 236 ? 45.411 83.205 -8.859 1.00 49.11 236 GLY B O 1
ATOM 3590 N N . ASN C 1 3 ? 61.779 56.013 59.657 1.00 41.68 3 ASN C N 1
ATOM 3591 C CA . ASN C 1 3 ? 61.656 56.429 58.229 1.00 41.64 3 ASN C CA 1
ATOM 3592 C C . ASN C 1 3 ? 61.427 57.939 58.173 1.00 40.32 3 ASN C C 1
ATOM 3593 O O . ASN C 1 3 ? 60.499 58.462 58.797 1.00 40.30 3 ASN C O 1
ATOM 3598 N N . ASN C 1 4 ? 62.275 58.625 57.406 1.00 39.13 4 ASN C N 1
ATOM 3599 C CA . ASN C 1 4 ? 62.227 60.085 57.251 1.00 37.33 4 ASN C CA 1
ATOM 3600 C C . ASN C 1 4 ? 61.023 60.650 56.493 1.00 34.41 4 ASN C C 1
ATOM 3601 O O . ASN C 1 4 ? 60.815 61.869 56.477 1.00 33.35 4 ASN C O 1
ATOM 3606 N N . LEU C 1 5 ? 60.231 59.768 55.885 1.00 30.47 5 LEU C N 1
ATOM 3607 C CA . LEU C 1 5 ? 59.057 60.195 55.133 1.00 27.18 5 LEU C CA 1
ATOM 3608 C C . LEU C 1 5 ? 57.751 60.001 55.904 1.00 25.07 5 LEU C C 1
ATOM 3609 O O . LEU C 1 5 ? 57.462 58.896 56.371 1.00 24.05 5 LEU C O 1
ATOM 3614 N N . PRO C 1 6 ? 56.976 61.091 56.107 1.00 23.28 6 PRO C N 1
ATOM 3615 C CA . PRO C 1 6 ? 55.694 61.009 56.818 1.00 21.91 6 PRO C CA 1
ATOM 3616 C C . PRO C 1 6 ? 54.725 60.228 55.941 1.00 20.66 6 PRO C C 1
ATOM 3617 O O . PRO C 1 6 ? 54.660 60.454 54.732 1.00 21.76 6 PRO C O 1
ATOM 3621 N N . ILE C 1 7 ? 54.013 59.286 56.547 1.00 19.80 7 ILE C N 1
ATOM 3622 C CA . ILE C 1 7 ? 53.063 58.439 55.834 1.00 19.00 7 ILE C CA 1
ATOM 3623 C C . ILE C 1 7 ? 51.742 59.192 55.616 1.00 18.73 7 ILE C C 1
ATOM 3624 O O . ILE C 1 7 ? 51.031 59.516 56.570 1.00 19.69 7 ILE C O 1
ATOM 3629 N N . ILE C 1 8 ? 51.455 59.504 54.354 1.00 17.14 8 ILE C N 1
ATOM 3630 C CA . ILE C 1 8 ? 50.244 60.230 53.982 1.00 16.45 8 ILE C CA 1
ATOM 3631 C C . ILE C 1 8 ? 49.038 59.309 53.909 1.00 15.83 8 ILE C C 1
ATOM 3632 O O . ILE C 1 8 ? 49.015 58.369 53.119 1.00 14.99 8 ILE C O 1
ATOM 3637 N N . ALA C 1 9 ? 48.027 59.617 54.720 1.00 15.37 9 ALA C N 1
ATOM 3638 C CA . ALA C 1 9 ? 46.796 58.839 54.745 1.00 16.10 9 ALA C CA 1
ATOM 3639 C C . ALA C 1 9 ? 45.921 59.216 53.560 1.00 15.87 9 ALA C C 1
ATOM 3640 O O . ALA C 1 9 ? 45.412 60.336 53.478 1.00 15.37 9 ALA C O 1
ATOM 3642 N N . LEU C 1 10 ? 45.815 58.287 52.612 1.00 15.71 10 LEU C N 1
ATOM 3643 C CA . LEU C 1 10 ? 45.010 58.489 51.413 1.00 16.91 10 LEU C CA 1
ATOM 3644 C C . LEU C 1 10 ? 43.567 58.070 51.672 1.00 17.36 10 LEU C C 1
ATOM 3645 O O . LEU C 1 10 ? 43.093 57.038 51.186 1.00 18.12 10 LEU C O 1
ATOM 3650 N N . ASP C 1 11 ? 42.891 58.883 52.475 1.00 18.53 11 ASP C N 1
ATOM 3651 C CA . ASP C 1 11 ? 41.503 58.651 52.846 1.00 20.25 11 ASP C CA 1
ATOM 3652 C C . ASP C 1 11 ? 40.599 59.360 51.841 1.00 21.09 11 ASP C C 1
ATOM 3653 O O . ASP C 1 11 ? 40.111 60.472 52.074 1.00 23.05 11 ASP C O 1
ATOM 3658 N N . PHE C 1 12 ? 40.465 58.719 50.679 1.00 21.82 12 PHE C N 1
ATOM 3659 C CA . PHE C 1 12 ? 39.666 59.211 49.554 1.00 21.09 12 PHE C CA 1
ATOM 3660 C C . PHE C 1 12 ? 38.687 58.143 49.109 1.00 21.21 12 PHE C C 1
ATOM 3661 O O . PHE C 1 12 ? 38.936 56.950 49.298 1.00 21.88 12 PHE C O 1
ATOM 3669 N N . ALA C 1 13 ? 37.602 58.584 48.478 1.00 21.44 13 ALA C N 1
ATOM 3670 C CA . ALA C 1 13 ? 36.532 57.706 48.021 1.00 22.49 13 ALA C CA 1
ATOM 3671 C C . ALA C 1 13 ? 36.729 56.914 46.719 1.00 23.16 13 ALA C C 1
ATOM 3672 O O . ALA C 1 13 ? 35.916 56.040 46.416 1.00 23.51 13 ALA C O 1
ATOM 3674 N N . SER C 1 14 ? 37.785 57.212 45.958 1.00 23.26 14 SER C N 1
ATOM 3675 C CA . SER C 1 14 ? 38.061 56.510 44.685 1.00 23.80 14 SER C CA 1
ATOM 3676 C C . SER C 1 14 ? 39.505 56.681 44.238 1.00 23.60 14 SER C C 1
ATOM 3677 O O . SER C 1 14 ? 40.218 57.540 44.766 1.00 24.07 14 SER C O 1
ATOM 3680 N N . ALA C 1 15 ? 39.906 55.897 43.233 1.00 23.92 15 ALA C N 1
ATOM 3681 C CA . ALA C 1 15 ? 41.257 55.955 42.659 1.00 26.09 15 ALA C CA 1
ATOM 3682 C C . ALA C 1 15 ? 41.495 57.289 41.962 1.00 27.36 15 ALA C C 1
ATOM 3683 O O . ALA C 1 15 ? 42.589 57.841 42.044 1.00 28.00 15 ALA C O 1
ATOM 3685 N N . GLU C 1 16 ? 40.434 57.830 41.355 1.00 29.15 16 GLU C N 1
ATOM 3686 C CA . GLU C 1 16 ? 40.479 59.102 40.630 1.00 31.42 16 GLU C CA 1
ATOM 3687 C C . GLU C 1 16 ? 40.830 60.289 41.534 1.00 30.55 16 GLU C C 1
ATOM 3688 O O . GLU C 1 16 ? 41.723 61.072 41.202 1.00 30.57 16 GLU C O 1
ATOM 3694 N N . GLU C 1 17 ? 40.164 60.384 42.689 1.00 30.14 17 GLU C N 1
ATOM 3695 C CA . GLU C 1 17 ? 40.410 61.458 43.668 1.00 30.21 17 GLU C CA 1
ATOM 3696 C C . GLU C 1 17 ? 41.811 61.389 44.266 1.00 28.28 17 GLU C C 1
ATOM 3697 O O . GLU C 1 17 ? 42.441 62.420 44.507 1.00 28.78 17 GLU C O 1
ATOM 3703 N N . THR C 1 18 ? 42.280 60.159 44.485 1.00 26.39 18 THR C N 1
ATOM 3704 C CA . THR C 1 18 ? 43.594 59.873 45.057 1.00 25.59 18 THR C CA 1
ATOM 3705 C C . THR C 1 18 ? 44.739 60.316 44.144 1.00 25.50 18 THR C C 1
ATOM 3706 O O . THR C 1 18 ? 45.693 60.941 44.611 1.00 24.70 18 THR C O 1
ATOM 3710 N N . LEU C 1 19 ? 44.614 60.017 42.850 1.00 25.75 19 LEU C N 1
ATOM 3711 C CA . LEU C 1 19 ? 45.635 60.370 41.861 1.00 26.77 19 LEU C CA 1
ATOM 3712 C C . LEU C 1 19 ? 45.673 61.861 41.521 1.00 26.90 19 LEU C C 1
ATOM 3713 O O . LEU C 1 19 ? 46.742 62.408 41.250 1.00 28.56 19 LEU C O 1
ATOM 3718 N N . ALA C 1 20 ? 44.515 62.519 41.598 1.00 27.52 20 ALA C N 1
ATOM 3719 C CA . ALA C 1 20 ? 44.387 63.961 41.327 1.00 27.12 20 ALA C CA 1
ATOM 3720 C C . ALA C 1 20 ? 45.038 64.743 42.466 1.00 27.03 20 ALA C C 1
ATOM 3721 O O . ALA C 1 20 ? 45.629 65.807 42.249 1.00 28.21 20 ALA C O 1
ATOM 3723 N N . PHE C 1 21 ? 44.936 64.182 43.672 1.00 26.11 21 PHE C N 1
ATOM 3724 C CA . PHE C 1 21 ? 45.522 64.758 44.881 1.00 25.61 21 PHE C CA 1
ATOM 3725 C C . PHE C 1 21 ? 47.038 64.560 44.852 1.00 24.80 21 PHE C C 1
ATOM 3726 O O . PHE C 1 21 ? 47.784 65.426 45.308 1.00 26.07 21 PHE C O 1
ATOM 3734 N N . LEU C 1 22 ? 47.470 63.378 44.418 1.00 24.24 22 LEU C N 1
ATOM 3735 C CA . LEU C 1 22 ? 48.892 63.051 44.348 1.00 24.51 22 LEU C CA 1
ATOM 3736 C C . LEU C 1 22 ? 49.661 63.668 43.181 1.00 24.39 22 LEU C C 1
ATOM 3737 O O . LEU C 1 22 ? 50.891 63.682 43.200 1.00 25.77 22 LEU C O 1
ATOM 3742 N N . ALA C 1 23 ? 48.948 64.226 42.198 1.00 24.64 23 ALA C N 1
ATOM 3743 C CA . ALA C 1 23 ? 49.593 64.848 41.032 1.00 25.68 23 ALA C CA 1
ATOM 3744 C C . ALA C 1 23 ? 50.574 65.997 41.360 1.00 25.44 23 ALA C C 1
ATOM 3745 O O . ALA C 1 23 ? 51.683 66.006 40.808 1.00 26.63 23 ALA C O 1
ATOM 3747 N N . PRO C 1 24 ? 50.221 66.936 42.293 1.00 25.07 24 PRO C N 1
ATOM 3748 C CA . PRO C 1 24 ? 51.182 68.012 42.595 1.00 24.16 24 PRO C CA 1
ATOM 3749 C C . PRO C 1 24 ? 52.387 67.546 43.444 1.00 24.45 24 PRO C C 1
ATOM 3750 O O . PRO C 1 24 ? 53.343 68.306 43.641 1.00 25.83 24 PRO C O 1
ATOM 3754 N N . PHE C 1 25 ? 52.345 66.293 43.908 1.00 22.81 25 PHE C N 1
ATOM 3755 C CA . PHE C 1 25 ? 53.411 65.692 44.727 1.00 23.26 25 PHE C CA 1
ATOM 3756 C C . PHE C 1 25 ? 54.480 64.973 43.892 1.00 24.35 25 PHE C C 1
ATOM 3757 O O . PHE C 1 25 ? 55.332 64.275 44.446 1.00 22.88 25 PHE C O 1
ATOM 3765 N N . GLN C 1 26 ? 54.461 65.177 42.575 1.00 26.63 26 GLN C N 1
ATOM 3766 C CA . GLN C 1 26 ? 55.398 64.511 41.670 1.00 28.54 26 GLN C CA 1
ATOM 3767 C C . GLN C 1 26 ? 56.895 64.708 41.924 1.00 28.46 26 GLN C C 1
ATOM 3768 O O . GLN C 1 26 ? 57.686 63.811 41.649 1.00 28.77 26 GLN C O 1
ATOM 3774 N N . GLN C 1 27 ? 57.267 65.840 42.519 1.00 28.54 27 GLN C N 1
ATOM 3775 C CA . GLN C 1 27 ? 58.672 66.132 42.821 1.00 28.93 27 GLN C CA 1
ATOM 3776 C C . GLN C 1 27 ? 59.088 65.630 44.213 1.00 27.95 27 GLN C C 1
ATOM 3777 O O . GLN C 1 27 ? 60.235 65.817 44.631 1.00 27.69 27 GLN C O 1
ATOM 3783 N N . GLU C 1 28 ? 58.181 64.910 44.876 1.00 26.20 28 GLU C N 1
ATOM 3784 C CA . GLU C 1 28 ? 58.409 64.378 46.222 1.00 25.41 28 GLU C CA 1
ATOM 3785 C C . GLU C 1 28 ? 58.439 62.847 46.368 1.00 24.08 28 GLU C C 1
ATOM 3786 O O . GLU C 1 28 ? 57.687 62.146 45.684 1.00 23.87 28 GLU C O 1
ATOM 3792 N N . PRO C 1 29 ? 59.373 62.307 47.197 1.00 23.27 29 PRO C N 1
ATOM 3793 C CA . PRO C 1 29 ? 59.456 60.853 47.430 1.00 22.80 29 PRO C CA 1
ATOM 3794 C C . PRO C 1 29 ? 58.221 60.558 48.309 1.00 21.92 29 PRO C C 1
ATOM 3795 O O . PRO C 1 29 ? 57.915 61.337 49.218 1.00 21.87 29 PRO C O 1
ATOM 3799 N N . LEU C 1 30 ? 57.493 59.483 48.016 1.00 21.72 30 LEU C N 1
ATOM 3800 C CA . LEU C 1 30 ? 56.261 59.191 48.750 1.00 21.86 30 LEU C CA 1
ATOM 3801 C C . LEU C 1 30 ? 56.132 57.894 49.531 1.00 21.49 30 LEU C C 1
ATOM 3802 O O . LEU C 1 30 ? 56.538 56.832 49.069 1.00 23.29 30 LEU C O 1
ATOM 3807 N N . PHE C 1 31 ? 55.571 58.012 50.733 1.00 21.62 31 PHE C N 1
ATOM 3808 C CA . PHE C 1 31 ? 55.266 56.874 51.604 1.00 20.99 31 PHE C CA 1
ATOM 3809 C C . PHE C 1 31 ? 53.789 57.149 51.873 1.00 20.75 31 PHE C C 1
ATOM 3810 O O . PHE C 1 31 ? 53.437 58.130 52.535 1.00 20.35 31 PHE C O 1
ATOM 3818 N N . VAL C 1 32 ? 52.938 56.287 51.326 1.00 20.09 32 VAL C N 1
ATOM 3819 C CA . VAL C 1 32 ? 51.496 56.446 51.459 1.00 19.88 32 VAL C CA 1
ATOM 3820 C C . VAL C 1 32 ? 50.777 55.329 52.213 1.00 20.51 32 VAL C C 1
ATOM 3821 O O . VAL C 1 32 ? 51.265 54.193 52.293 1.00 20.14 32 VAL C O 1
ATOM 3825 N N . LYS C 1 33 ? 49.608 55.672 52.751 1.00 19.87 33 LYS C N 1
ATOM 3826 C CA . LYS C 1 33 ? 48.782 54.734 53.491 1.00 19.56 33 LYS C CA 1
ATOM 3827 C C . LYS C 1 33 ? 47.423 54.524 52.835 1.00 19.29 33 LYS C C 1
ATOM 3828 O O . LYS C 1 33 ? 46.660 55.466 52.645 1.00 19.05 33 LYS C O 1
ATOM 3834 N N . VAL C 1 34 ? 47.140 53.269 52.501 1.00 19.70 34 VAL C N 1
ATOM 3835 C CA . VAL C 1 34 ? 45.866 52.877 51.912 1.00 20.00 34 VAL C CA 1
ATOM 3836 C C . VAL C 1 34 ? 45.089 52.222 53.044 1.00 19.47 34 VAL C C 1
ATOM 3837 O O . VAL C 1 34 ? 45.520 51.206 53.602 1.00 21.54 34 VAL C O 1
ATOM 3841 N N . GLY C 1 35 ? 43.966 52.832 53.394 1.00 19.14 35 GLY C N 1
ATOM 3842 C CA . GLY C 1 35 ? 43.126 52.308 54.454 1.00 20.06 35 GLY C CA 1
ATOM 3843 C C . GLY C 1 35 ? 41.872 51.636 53.931 1.00 20.53 35 GLY C C 1
ATOM 3844 O O . GLY C 1 35 ? 41.771 51.302 52.747 1.00 19.53 35 GLY C O 1
ATOM 3845 N N . MET C 1 36 ? 40.894 51.505 54.821 1.00 21.12 36 MET C N 1
ATOM 3846 C CA . MET C 1 36 ? 39.616 50.870 54.538 1.00 21.82 36 MET C CA 1
ATOM 3847 C C . MET C 1 36 ? 38.779 51.524 53.445 1.00 21.56 36 MET C C 1
ATOM 3848 O O . MET C 1 36 ? 38.273 50.829 52.575 1.00 21.30 36 MET C O 1
ATOM 3853 N N . GLU C 1 37 ? 38.686 52.856 53.461 1.00 21.09 37 GLU C N 1
ATOM 3854 C CA . GLU C 1 37 ? 37.900 53.605 52.479 1.00 20.70 37 GLU C CA 1
ATOM 3855 C C . GLU C 1 37 ? 38.302 53.367 51.017 1.00 21.09 37 GLU C C 1
ATOM 3856 O O . GLU C 1 37 ? 37.475 52.944 50.198 1.00 20.96 37 GLU C O 1
ATOM 3862 N N . LEU C 1 38 ? 39.580 53.602 50.726 1.00 19.88 38 LEU C N 1
ATOM 3863 C CA . LEU C 1 38 ? 40.132 53.440 49.392 1.00 19.12 38 LEU C CA 1
ATOM 3864 C C . LEU C 1 38 ? 40.147 51.985 48.903 1.00 19.42 38 LEU C C 1
ATOM 3865 O O . LEU C 1 38 ? 39.704 51.703 47.783 1.00 19.26 38 LEU C O 1
ATOM 3870 N N . PHE C 1 39 ? 40.590 51.071 49.766 1.00 18.69 39 PHE C N 1
ATOM 3871 C CA . PHE C 1 39 ? 40.666 49.650 49.426 1.00 19.20 39 PHE C CA 1
ATOM 3872 C C . PHE C 1 39 ? 39.308 48.960 49.236 1.00 18.74 39 PHE C C 1
ATOM 3873 O O . PHE C 1 39 ? 39.165 48.142 48.332 1.00 19.51 39 PHE C O 1
ATOM 3881 N N . TYR C 1 40 ? 38.326 49.273 50.078 1.00 17.98 40 TYR C N 1
ATOM 3882 C CA . TYR C 1 40 ? 37.012 48.630 49.965 1.00 19.59 40 TYR C CA 1
ATOM 3883 C C . TYR C 1 40 ? 36.203 49.053 48.746 1.00 19.01 40 TYR C C 1
ATOM 3884 O O . TYR C 1 40 ? 35.311 48.333 48.308 1.00 19.18 40 TYR C O 1
ATOM 3893 N N . GLN C 1 41 ? 36.596 50.183 48.164 1.00 19.89 41 GLN C N 1
ATOM 3894 C CA . GLN C 1 41 ? 35.975 50.726 46.963 1.00 20.02 41 GLN C CA 1
ATOM 3895 C C . GLN C 1 41 ? 36.682 50.233 45.692 1.00 20.68 41 GLN C C 1
ATOM 3896 O O . GLN C 1 41 ? 36.020 49.869 44.716 1.00 20.70 41 GLN C O 1
ATOM 3902 N N . GLU C 1 42 ? 38.017 50.222 45.718 1.00 21.11 42 GLU C N 1
ATOM 3903 C CA . GLU C 1 42 ? 38.811 49.835 44.548 1.00 23.32 42 GLU C CA 1
ATOM 3904 C C . GLU C 1 42 ? 39.428 48.443 44.508 1.00 23.80 42 GLU C C 1
ATOM 3905 O O . GLU C 1 42 ? 39.676 47.902 43.420 1.00 24.45 42 GLU C O 1
ATOM 3911 N N . GLY C 1 43 ? 39.702 47.884 45.684 1.00 23.71 43 GLY C N 1
ATOM 3912 C CA . GLY C 1 43 ? 40.308 46.567 45.779 1.00 23.51 43 GLY C CA 1
ATOM 3913 C C . GLY C 1 43 ? 41.814 46.606 45.567 1.00 24.70 43 GLY C C 1
ATOM 3914 O O . GLY C 1 43 ? 42.406 47.691 45.642 1.00 23.92 43 GLY C O 1
ATOM 3915 N N . PRO C 1 44 ? 42.460 45.455 45.273 1.00 24.87 44 PRO C N 1
ATOM 3916 C CA . PRO C 1 44 ? 43.900 45.303 45.040 1.00 25.19 44 PRO C CA 1
ATOM 3917 C C . PRO C 1 44 ? 44.512 46.193 43.968 1.00 24.93 44 PRO C C 1
ATOM 3918 O O . PRO C 1 44 ? 45.681 46.560 44.081 1.00 24.21 44 PRO C O 1
ATOM 3922 N N . SER C 1 45 ? 43.713 46.575 42.968 1.00 25.33 45 SER C N 1
ATOM 3923 C CA . SER C 1 45 ? 44.181 47.412 41.857 1.00 26.26 45 SER C CA 1
ATOM 3924 C C . SER C 1 45 ? 44.767 48.772 42.260 1.00 26.02 45 SER C C 1
ATOM 3925 O O . SER C 1 45 ? 45.684 49.258 41.603 1.00 26.29 45 SER C O 1
ATOM 3928 N N . ILE C 1 46 ? 44.265 49.350 43.355 1.00 25.07 46 ILE C N 1
ATOM 3929 C CA . ILE C 1 46 ? 44.748 50.643 43.847 1.00 24.74 46 ILE C CA 1
ATOM 3930 C C . ILE C 1 46 ? 46.132 50.519 44.506 1.00 24.40 46 ILE C C 1
ATOM 3931 O O . ILE C 1 46 ? 46.924 51.461 44.473 1.00 24.26 46 ILE C O 1
ATOM 3936 N N . VAL C 1 47 ? 46.405 49.352 45.091 1.00 23.65 47 VAL C N 1
ATOM 3937 C CA . VAL C 1 47 ? 47.693 49.073 45.722 1.00 25.06 47 VAL C CA 1
ATOM 3938 C C . VAL C 1 47 ? 48.719 48.930 44.592 1.00 25.52 47 VAL C C 1
ATOM 3939 O O . VAL C 1 47 ? 49.803 49.504 44.660 1.00 25.00 47 VAL C O 1
ATOM 3943 N N . LYS C 1 48 ? 48.298 48.256 43.517 1.00 26.65 48 LYS C N 1
ATOM 3944 C CA . LYS C 1 48 ? 49.104 48.028 42.322 1.00 27.80 48 LYS C CA 1
ATOM 3945 C C . LYS C 1 48 ? 49.403 49.366 41.624 1.00 28.35 48 LYS C C 1
ATOM 3946 O O . LYS C 1 48 ? 50.562 49.647 41.318 1.00 28.64 48 LYS C O 1
ATOM 3952 N N . GLN C 1 49 ? 48.385 50.224 41.496 1.00 27.64 49 GLN C N 1
ATOM 3953 C CA . GLN C 1 49 ? 48.525 51.543 40.856 1.00 28.85 49 GLN C CA 1
ATOM 3954 C C . GLN C 1 49 ? 49.530 52.461 41.540 1.00 27.54 49 GLN C C 1
ATOM 3955 O O . GLN C 1 49 ? 50.355 53.079 40.867 1.00 28.89 49 GLN C O 1
ATOM 3961 N N . LEU C 1 50 ? 49.487 52.491 42.873 1.00 27.05 50 LEU C N 1
ATOM 3962 C CA . LEU C 1 50 ? 50.384 53.316 43.692 1.00 26.14 50 LEU C CA 1
ATOM 3963 C C . LEU C 1 50 ? 51.788 52.730 43.822 1.00 25.99 50 LEU C C 1
ATOM 3964 O O . LEU C 1 50 ? 52.761 53.473 43.939 1.00 25.86 50 LEU C O 1
ATOM 3969 N N . LYS C 1 51 ? 51.886 51.401 43.818 1.00 26.03 51 LYS C N 1
ATOM 3970 C CA . LYS C 1 51 ? 53.179 50.722 43.920 1.00 27.84 51 LYS C CA 1
ATOM 3971 C C . LYS C 1 51 ? 53.936 50.865 42.588 1.00 27.58 51 LYS C C 1
ATOM 3972 O O . LYS C 1 51 ? 55.165 50.917 42.563 1.00 27.73 51 LYS C O 1
ATOM 3978 N N . GLU C 1 52 ? 53.176 51.032 41.504 1.00 27.54 52 GLU C N 1
ATOM 3979 C CA . GLU C 1 52 ? 53.739 51.229 40.175 1.00 27.93 52 GLU C CA 1
ATOM 3980 C C . GLU C 1 52 ? 54.063 52.708 39.942 1.00 28.00 52 GLU C C 1
ATOM 3981 O O . GLU C 1 52 ? 54.379 53.114 38.827 1.00 28.67 52 GLU C O 1
ATOM 3987 N N . ARG C 1 53 ? 53.946 53.507 41.005 1.00 27.80 53 ARG C N 1
ATOM 3988 C CA . ARG C 1 53 ? 54.270 54.939 40.986 1.00 27.51 53 ARG C CA 1
ATOM 3989 C C . ARG C 1 53 ? 55.410 55.188 41.977 1.00 26.45 53 ARG C C 1
ATOM 3990 O O . ARG C 1 53 ? 55.707 56.329 42.340 1.00 27.49 53 ARG C O 1
ATOM 3998 N N . ASN C 1 54 ? 56.042 54.083 42.386 1.00 25.90 54 ASN C N 1
ATOM 3999 C CA . ASN C 1 54 ? 57.184 54.021 43.314 1.00 25.97 54 ASN C CA 1
ATOM 4000 C C . ASN C 1 54 ? 56.904 54.442 44.759 1.00 24.96 54 ASN C C 1
ATOM 4001 O O . ASN C 1 54 ? 57.833 54.711 45.534 1.00 24.32 54 ASN C O 1
ATOM 4006 N N . CYS C 1 55 ? 55.627 54.454 45.130 1.00 24.79 55 CYS C N 1
ATOM 4007 C CA . CYS C 1 55 ? 55.237 54.815 46.492 1.00 26.10 55 CYS C CA 1
ATOM 4008 C C . CYS C 1 55 ? 55.484 53.656 47.442 1.00 26.36 55 CYS C C 1
ATOM 4009 O O . CYS C 1 55 ? 55.256 52.494 47.083 1.00 25.79 55 CYS C O 1
ATOM 4012 N N . GLU C 1 56 ? 55.999 53.969 48.631 1.00 26.82 56 GLU C N 1
ATOM 4013 C CA . GLU C 1 56 ? 56.169 52.962 49.674 1.00 26.48 56 GLU C CA 1
ATOM 4014 C C . GLU C 1 56 ? 54.730 52.854 50.208 1.00 24.75 56 GLU C C 1
ATOM 4015 O O . GLU C 1 56 ? 54.028 53.873 50.314 1.00 23.62 56 GLU C O 1
ATOM 4021 N N . LEU C 1 57 ? 54.272 51.634 50.470 1.00 22.93 57 LEU C N 1
ATOM 4022 C CA . LEU C 1 57 ? 52.896 51.447 50.894 1.00 22.03 57 LEU C CA 1
ATOM 4023 C C . LEU C 1 57 ? 52.599 50.739 52.216 1.00 21.46 57 LEU C C 1
ATOM 4024 O O . LEU C 1 57 ? 53.114 49.658 52.505 1.00 21.57 57 LEU C O 1
ATOM 4029 N N . PHE C 1 58 ? 51.702 51.364 52.976 1.00 20.60 58 PHE C N 1
ATOM 4030 C CA . PHE C 1 58 ? 51.219 50.875 54.260 1.00 18.77 58 PHE C CA 1
ATOM 4031 C C . PHE C 1 58 ? 49.755 50.497 54.002 1.00 19.01 58 PHE C C 1
ATOM 4032 O O . PHE C 1 58 ? 48.925 51.364 53.719 1.00 20.30 58 PHE C O 1
ATOM 4040 N N . LEU C 1 59 ? 49.466 49.195 54.037 1.00 19.20 59 LEU C N 1
ATOM 4041 C CA . LEU C 1 59 ? 48.095 48.718 53.862 1.00 20.14 59 LEU C CA 1
ATOM 4042 C C . LEU C 1 59 ? 47.498 48.587 55.270 1.00 19.91 59 LEU C C 1
ATOM 4043 O O . LEU C 1 59 ? 47.724 47.602 55.972 1.00 19.48 59 LEU C O 1
ATOM 4048 N N . ASP C 1 60 ? 46.773 49.629 55.665 1.00 21.05 60 ASP C N 1
ATOM 4049 C CA . ASP C 1 60 ? 46.141 49.758 56.977 1.00 21.73 60 ASP C CA 1
ATOM 4050 C C . ASP C 1 60 ? 44.724 49.180 57.021 1.00 21.30 60 ASP C C 1
ATOM 4051 O O . ASP C 1 60 ? 43.739 49.919 57.081 1.00 22.25 60 ASP C O 1
ATOM 4056 N N . LEU C 1 61 ? 44.625 47.854 56.994 1.00 20.75 61 LEU C N 1
ATOM 4057 C CA . LEU C 1 61 ? 43.321 47.197 57.029 1.00 20.34 61 LEU C CA 1
ATOM 4058 C C . LEU C 1 61 ? 42.900 46.702 58.408 1.00 19.54 61 LEU C C 1
ATOM 4059 O O . LEU C 1 61 ? 41.723 46.403 58.630 1.00 20.30 61 LEU C O 1
ATOM 4064 N N . LYS C 1 62 ? 43.870 46.636 59.324 1.00 18.47 62 LYS C N 1
ATOM 4065 C CA . LYS C 1 62 ? 43.681 46.220 60.722 1.00 18.69 62 LYS C CA 1
ATOM 4066 C C . LYS C 1 62 ? 42.892 44.921 60.920 1.00 18.18 62 LYS C C 1
ATOM 4067 O O . LYS C 1 62 ? 41.801 44.926 61.497 1.00 19.14 62 LYS C O 1
ATOM 4073 N N . LEU C 1 63 ? 43.464 43.817 60.448 1.00 18.21 63 LEU C N 1
ATOM 4074 C CA . LEU C 1 63 ? 42.845 42.493 60.525 1.00 17.87 63 LEU C CA 1
ATOM 4075 C C . LEU C 1 63 ? 42.531 42.029 61.947 1.00 18.43 63 LEU C C 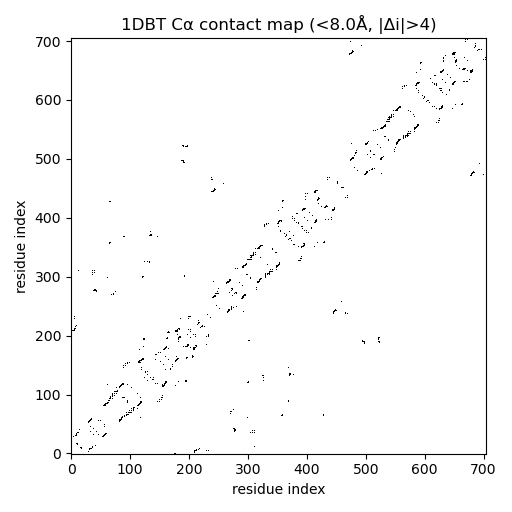1
ATOM 4076 O O . LEU C 1 63 ? 43.424 41.881 62.780 1.00 19.83 63 LEU C O 1
ATOM 4081 N N . HIS C 1 64 ? 41.236 41.884 62.218 1.00 18.27 64 HIS C N 1
ATOM 4082 C CA . HIS C 1 64 ? 40.729 41.471 63.522 1.00 17.64 64 HIS C CA 1
ATOM 4083 C C . HIS C 1 64 ? 39.676 40.384 63.282 1.00 18.48 64 HIS C C 1
ATOM 4084 O O . HIS C 1 64 ? 38.491 40.678 63.099 1.00 18.51 64 HIS C O 1
ATOM 4091 N N . ASP C 1 65 ? 40.133 39.128 63.295 1.00 18.01 65 ASP C N 1
ATOM 4092 C CA . ASP C 1 65 ? 39.281 37.962 63.049 1.00 17.86 65 ASP C CA 1
ATOM 4093 C C . ASP C 1 65 ? 39.832 36.733 63.773 1.00 17.92 65 ASP C C 1
ATOM 4094 O O . ASP C 1 65 ? 40.785 36.836 64.546 1.00 18.21 65 ASP C O 1
ATOM 4099 N N . ILE C 1 66 ? 39.236 35.565 63.522 1.00 17.28 66 ILE C N 1
ATOM 4100 C CA . ILE C 1 66 ? 39.706 34.318 64.128 1.00 16.88 66 ILE C CA 1
ATOM 4101 C C . ILE C 1 66 ? 41.111 34.012 63.542 1.00 17.59 66 ILE C C 1
ATOM 4102 O O . ILE C 1 66 ? 41.415 34.464 62.431 1.00 17.35 66 ILE C O 1
ATOM 4107 N N . PRO C 1 67 ? 42.004 33.335 64.307 1.00 18.25 67 PRO C N 1
ATOM 4108 C CA . PRO C 1 67 ? 43.357 33.017 63.821 1.00 19.17 67 PRO C CA 1
ATOM 4109 C C . PRO C 1 67 ? 43.543 32.509 62.389 1.00 18.98 67 PRO C C 1
ATOM 4110 O O . PRO C 1 67 ? 44.315 33.096 61.627 1.00 19.93 67 PRO C O 1
ATOM 4114 N N . THR C 1 68 ? 42.784 31.484 62.008 1.00 19.87 68 THR C N 1
ATOM 4115 C CA . THR C 1 68 ? 42.884 30.897 60.670 1.00 20.02 68 THR C CA 1
ATOM 4116 C C . THR C 1 68 ? 42.493 31.826 59.511 1.00 20.64 68 THR C C 1
ATOM 4117 O O . THR C 1 68 ? 43.143 31.799 58.456 1.00 21.05 68 THR C O 1
ATOM 4121 N N . THR C 1 69 ? 41.498 32.692 59.738 1.00 20.05 69 THR C N 1
ATOM 4122 C CA . THR C 1 69 ? 41.026 33.648 58.724 1.00 19.95 69 THR C CA 1
ATOM 4123 C C . THR C 1 69 ? 42.082 34.736 58.487 1.00 19.96 69 THR C C 1
ATOM 4124 O O . THR C 1 69 ? 42.336 35.116 57.346 1.00 20.83 69 THR C O 1
ATOM 4128 N N . VAL C 1 70 ? 42.731 35.179 59.565 1.00 19.62 70 VAL C N 1
ATOM 4129 C CA . VAL C 1 70 ? 43.774 36.203 59.493 1.00 18.14 70 VAL C CA 1
ATOM 4130 C C . VAL C 1 70 ? 45.023 35.645 58.811 1.00 18.13 70 VAL C C 1
ATOM 4131 O O . VAL C 1 70 ? 45.639 36.331 57.996 1.00 18.24 70 VAL C O 1
ATOM 4135 N N . ASN C 1 71 ? 45.328 34.377 59.084 1.00 18.57 71 ASN C N 1
ATOM 4136 C CA . ASN C 1 71 ? 46.468 33.683 58.475 1.00 19.48 71 ASN C CA 1
ATOM 4137 C C . ASN C 1 71 ? 46.308 33.602 56.944 1.00 20.04 71 ASN C C 1
ATOM 4138 O O . ASN C 1 71 ? 47.221 33.960 56.194 1.00 20.71 71 ASN C O 1
ATOM 4143 N N . LYS C 1 72 ? 45.123 33.175 56.513 1.00 19.84 72 LYS C N 1
ATOM 4144 C CA . LYS C 1 72 ? 44.808 33.007 55.098 1.00 20.57 72 LYS C CA 1
ATOM 4145 C C . LYS C 1 72 ? 44.684 34.331 54.355 1.00 19.82 72 LYS C C 1
ATOM 4146 O O . LYS C 1 72 ? 45.124 34.440 53.213 1.00 19.14 72 LYS C O 1
ATOM 4152 N N . ALA C 1 73 ? 44.197 35.358 55.057 1.00 19.47 73 ALA C N 1
ATOM 4153 C CA . ALA C 1 73 ? 44.054 36.702 54.496 1.00 19.32 73 ALA C CA 1
ATOM 4154 C C . ALA C 1 73 ? 45.416 37.392 54.330 1.00 19.82 73 ALA C C 1
ATOM 4155 O O . ALA C 1 73 ? 45.624 38.127 53.364 1.00 20.66 73 ALA C O 1
ATOM 4157 N N . MET C 1 74 ? 46.345 37.116 55.246 1.00 19.60 74 MET C N 1
ATOM 4158 C CA . MET C 1 74 ? 47.698 37.680 55.181 1.00 21.12 74 MET C CA 1
ATOM 4159 C C . MET C 1 74 ? 48.518 37.066 54.043 1.00 21.80 74 MET C C 1
ATOM 4160 O O . MET C 1 74 ? 49.394 37.733 53.489 1.00 21.25 74 MET C O 1
ATOM 4165 N N . LYS C 1 75 ? 48.188 35.820 53.674 1.00 23.03 75 LYS C N 1
ATOM 4166 C CA . LYS C 1 75 ? 48.837 35.108 52.560 1.00 24.38 75 LYS C CA 1
ATOM 4167 C C . LYS C 1 75 ? 48.549 35.837 51.249 1.00 23.89 75 LYS C C 1
ATOM 4168 O O . LYS C 1 75 ? 49.437 35.994 50.414 1.00 26.31 75 LYS C O 1
ATOM 4174 N N . ARG C 1 76 ? 47.313 36.323 51.118 1.00 24.07 76 ARG C N 1
ATOM 4175 C CA . ARG C 1 76 ? 46.851 37.056 49.936 1.00 24.38 76 ARG C CA 1
ATOM 4176 C C . ARG C 1 76 ? 47.453 38.457 49.835 1.00 24.32 76 ARG C C 1
ATOM 4177 O O . ARG C 1 76 ? 47.722 38.933 48.732 1.00 25.30 76 ARG C O 1
ATOM 4185 N N . LEU C 1 77 ? 47.686 39.092 50.988 1.00 24.94 77 LEU C N 1
ATOM 4186 C CA . LEU C 1 77 ? 48.258 40.443 51.051 1.00 25.38 77 LEU C CA 1
ATOM 4187 C C . LEU C 1 77 ? 49.764 40.483 50.805 1.00 26.12 77 LEU C C 1
ATOM 4188 O O . LEU C 1 77 ? 50.295 41.481 50.311 1.00 25.94 77 LEU C O 1
ATOM 4193 N N . ALA C 1 78 ? 50.433 39.375 51.122 1.00 26.57 78 ALA C N 1
ATOM 4194 C CA . ALA C 1 78 ? 51.874 39.231 50.942 1.00 28.85 78 ALA C CA 1
ATOM 4195 C C . ALA C 1 78 ? 52.248 39.061 49.464 1.00 29.86 78 ALA C C 1
ATOM 4196 O O . ALA C 1 78 ? 53.404 39.252 49.087 1.00 30.13 78 ALA C O 1
ATOM 4198 N N . SER C 1 79 ? 51.254 38.708 48.647 1.00 32.17 79 SER C N 1
ATOM 4199 C CA . SER C 1 79 ? 51.420 38.525 47.203 1.00 35.64 79 SER C CA 1
ATOM 4200 C C . SER C 1 79 ? 51.256 39.851 46.456 1.00 37.25 79 SER C C 1
ATOM 4201 O O . SER C 1 79 ? 51.662 39.969 45.296 1.00 38.14 79 SER C O 1
ATOM 4204 N N . LEU C 1 80 ? 50.682 40.843 47.144 1.00 38.36 80 LEU C N 1
ATOM 4205 C CA . LEU C 1 80 ? 50.438 42.179 46.595 1.00 38.89 80 LEU C CA 1
ATOM 4206 C C . LEU C 1 80 ? 51.652 43.095 46.476 1.00 38.82 80 LEU C C 1
ATOM 4207 O O . LEU C 1 80 ? 51.679 43.973 45.611 1.00 40.63 80 LEU C O 1
ATOM 4212 N N . GLY C 1 81 ? 52.618 42.930 47.376 1.00 37.96 81 GLY C N 1
ATOM 4213 C CA . GLY C 1 81 ? 53.819 43.749 47.336 1.00 36.53 81 GLY C CA 1
ATOM 4214 C C . GLY C 1 81 ? 53.819 44.994 48.206 1.00 35.59 81 GLY C C 1
ATOM 4215 O O . GLY C 1 81 ? 54.519 45.968 47.890 1.00 36.88 81 GLY C O 1
ATOM 4216 N N . VAL C 1 82 ? 53.054 44.961 49.301 1.00 32.10 82 VAL C N 1
ATOM 4217 C CA . VAL C 1 82 ? 52.978 46.077 50.248 1.00 28.80 82 VAL C CA 1
ATOM 4218 C C . VAL C 1 82 ? 54.222 46.077 51.147 1.00 27.39 82 VAL C C 1
ATOM 4219 O O . VAL C 1 82 ? 54.840 45.028 51.351 1.00 27.32 82 VAL C O 1
ATOM 4223 N N . ASP C 1 83 ? 54.597 47.249 51.654 1.00 25.77 83 ASP C N 1
ATOM 4224 C CA . ASP C 1 83 ? 55.784 47.387 52.504 1.00 24.90 83 ASP C CA 1
ATOM 4225 C C . ASP C 1 83 ? 55.498 47.254 53.999 1.00 24.32 83 ASP C C 1
ATOM 4226 O O . ASP C 1 83 ? 56.373 46.857 54.777 1.00 23.89 83 ASP C O 1
ATOM 4231 N N . LEU C 1 84 ? 54.273 47.607 54.388 1.00 22.82 84 LEU C N 1
ATOM 4232 C CA . LEU C 1 84 ? 53.836 47.553 55.774 1.00 22.27 84 LEU C CA 1
ATOM 4233 C C . LEU C 1 84 ? 52.355 47.186 55.806 1.00 23.14 84 LEU C C 1
ATOM 4234 O O . LEU C 1 84 ? 51.575 47.651 54.965 1.00 24.15 84 LEU C O 1
ATOM 4239 N N . VAL C 1 85 ? 51.987 46.334 56.766 1.00 21.89 85 VAL C N 1
ATOM 4240 C CA . VAL C 1 85 ? 50.609 45.862 56.936 1.00 22.27 85 VAL C CA 1
ATOM 4241 C C . VAL C 1 85 ? 50.305 45.716 58.445 1.00 21.43 85 VAL C C 1
ATOM 4242 O O . VAL C 1 85 ? 51.235 45.750 59.261 1.00 21.07 85 VAL C O 1
ATOM 4246 N N . ASN C 1 86 ? 49.028 45.559 58.819 1.00 20.22 86 ASN C N 1
ATOM 4247 C CA . ASN C 1 86 ? 48.663 45.445 60.239 1.00 18.00 86 ASN C CA 1
ATOM 4248 C C . ASN C 1 86 ? 47.474 44.594 60.689 1.00 17.71 86 ASN C C 1
ATOM 4249 O O . ASN C 1 86 ? 46.608 44.215 59.892 1.00 18.47 86 ASN C O 1
ATOM 4254 N N . VAL C 1 87 ? 47.463 44.312 61.995 1.00 16.72 87 VAL C N 1
ATOM 4255 C CA . VAL C 1 87 ? 46.412 43.556 62.686 1.00 16.22 87 VAL C CA 1
ATOM 4256 C C . VAL C 1 87 ? 46.047 44.295 63.985 1.00 16.92 87 VAL C C 1
ATOM 4257 O O . VAL C 1 87 ? 46.684 45.288 64.324 1.00 17.90 87 VAL C O 1
ATOM 4261 N N . HIS C 1 88 ? 44.996 43.845 64.672 1.00 17.30 88 HIS C N 1
ATOM 4262 C CA . HIS C 1 88 ? 44.601 44.424 65.959 1.00 16.09 88 HIS C CA 1
ATOM 4263 C C . HIS C 1 88 ? 45.162 43.513 67.028 1.00 16.73 88 HIS C C 1
ATOM 4264 O O . HIS C 1 88 ? 44.994 42.293 66.947 1.00 16.84 88 HIS C O 1
ATOM 4271 N N . ALA C 1 89 ? 45.823 44.094 68.028 1.00 17.30 89 ALA C N 1
ATOM 4272 C CA . ALA C 1 89 ? 46.384 43.312 69.130 1.00 18.02 89 ALA C CA 1
ATOM 4273 C C . ALA C 1 89 ? 45.249 42.740 69.991 1.00 18.98 89 ALA C C 1
ATOM 4274 O O . ALA C 1 89 ? 45.419 41.701 70.639 1.00 19.09 89 ALA C O 1
ATOM 4276 N N . ALA C 1 90 ? 44.065 43.358 69.880 1.00 19.61 90 ALA C N 1
ATOM 4277 C CA . ALA C 1 90 ? 42.852 42.935 70.600 1.00 20.59 90 ALA C CA 1
ATOM 4278 C C . ALA C 1 90 ? 42.339 41.572 70.119 1.00 20.68 90 ALA C C 1
ATOM 4279 O O . ALA C 1 90 ? 41.354 41.044 70.643 1.00 21.30 90 ALA C O 1
ATOM 4281 N N . GLY C 1 91 ? 43.019 41.008 69.123 1.00 21.02 91 GLY C N 1
ATOM 4282 C CA . GLY C 1 91 ? 42.655 39.700 68.613 1.00 21.20 91 GLY C CA 1
ATOM 4283 C C . GLY C 1 91 ? 43.451 38.574 69.244 1.00 20.76 91 GLY C C 1
ATOM 4284 O O . GLY C 1 91 ? 43.240 37.409 68.916 1.00 21.10 91 GLY C O 1
ATOM 4285 N N . GLY C 1 92 ? 44.387 38.938 70.122 1.00 20.77 92 GLY C N 1
ATOM 4286 C CA . GLY C 1 92 ? 45.216 37.968 70.819 1.00 20.81 92 GLY C CA 1
ATOM 4287 C C . GLY C 1 92 ? 46.514 37.590 70.131 1.00 20.28 92 GLY C C 1
ATOM 4288 O O . GLY C 1 92 ? 46.698 37.838 68.932 1.00 17.42 92 GLY C O 1
ATOM 4289 N N . LYS C 1 93 ? 47.379 36.926 70.899 1.00 20.85 93 LYS C N 1
ATOM 4290 C CA . LYS C 1 93 ? 48.697 36.465 70.449 1.00 21.92 93 LYS C CA 1
ATOM 4291 C C . LYS C 1 93 ? 48.659 35.376 69.391 1.00 21.26 93 LYS C C 1
ATOM 4292 O O . LYS C 1 93 ? 49.445 35.415 68.445 1.00 22.14 93 LYS C O 1
ATOM 4298 N N . LYS C 1 94 ? 47.718 34.441 69.527 1.00 21.48 94 LYS C N 1
ATOM 4299 C CA . LYS C 1 94 ? 47.573 33.332 68.578 1.00 21.96 94 LYS C CA 1
ATOM 4300 C C . LYS C 1 94 ? 47.262 33.869 67.175 1.00 21.68 94 LYS C C 1
ATOM 4301 O O . LYS C 1 94 ? 47.873 33.437 66.190 1.00 22.12 94 LYS C O 1
ATOM 4307 N N . MET C 1 95 ? 46.413 34.897 67.135 1.00 20.55 95 MET C N 1
ATOM 4308 C CA . MET C 1 95 ? 46.005 35.569 65.907 1.00 21.75 95 MET C CA 1
ATOM 4309 C C . MET C 1 95 ? 47.143 36.377 65.279 1.00 22.56 95 MET C C 1
ATOM 4310 O O . MET C 1 95 ? 47.332 36.343 64.054 1.00 23.12 95 MET C O 1
ATOM 4315 N N . MET C 1 96 ? 47.916 37.058 66.127 1.00 21.71 96 MET C N 1
ATOM 4316 C CA . MET C 1 96 ? 49.046 37.870 65.679 1.00 21.88 96 MET C CA 1
ATOM 4317 C C . MET C 1 96 ? 50.159 36.990 65.114 1.00 22.16 96 MET C C 1
ATOM 4318 O O . MET C 1 96 ? 50.804 37.346 64.126 1.00 21.47 96 MET C O 1
ATOM 4323 N N . GLN C 1 97 ? 50.313 35.808 65.710 1.00 23.21 97 GLN C N 1
ATOM 4324 C CA . GLN C 1 97 ? 51.307 34.813 65.302 1.00 24.29 97 GLN C CA 1
ATOM 4325 C C . GLN C 1 97 ? 50.882 34.205 63.962 1.00 22.26 97 GLN C C 1
ATOM 4326 O O . GLN C 1 97 ? 51.705 34.022 63.070 1.00 22.09 97 GLN C O 1
ATOM 4332 N N . ALA C 1 98 ? 49.576 33.960 63.823 1.00 21.31 98 ALA C N 1
ATOM 4333 C CA . ALA C 1 98 ? 48.981 33.391 62.610 1.00 21.17 98 ALA C CA 1
ATOM 4334 C C . ALA C 1 98 ? 49.144 34.353 61.444 1.00 20.72 98 ALA C C 1
ATOM 4335 O O . ALA C 1 98 ? 49.402 33.927 60.318 1.00 21.15 98 ALA C O 1
ATOM 4337 N N . ALA C 1 99 ? 49.058 35.652 61.751 1.00 20.97 99 ALA C N 1
ATOM 4338 C CA . ALA C 1 99 ? 49.221 36.730 60.775 1.00 21.02 99 ALA C CA 1
ATOM 4339 C C . ALA C 1 99 ? 50.637 36.737 60.204 1.00 21.54 99 ALA C C 1
ATOM 4340 O O . ALA C 1 99 ? 50.816 36.852 58.991 1.00 21.96 99 ALA C O 1
ATOM 4342 N N . LEU C 1 100 ? 51.626 36.582 61.090 1.00 21.60 100 LEU C N 1
ATOM 4343 C CA . LEU C 1 100 ? 53.039 36.540 60.715 1.00 22.71 100 LEU C CA 1
ATOM 4344 C C . LEU C 1 100 ? 53.310 35.311 59.863 1.00 23.18 100 LEU C C 1
ATOM 4345 O O . LEU C 1 100 ? 53.912 35.421 58.796 1.00 23.11 100 LEU C O 1
ATOM 4350 N N . GLU C 1 101 ? 52.799 34.166 60.319 1.00 24.39 101 GLU C N 1
ATOM 4351 C CA . GLU C 1 101 ? 52.944 32.884 59.625 1.00 26.48 101 GLU C CA 1
ATOM 4352 C C . GLU C 1 101 ? 52.319 32.913 58.230 1.00 26.40 101 GLU C C 1
ATOM 4353 O O . GLU C 1 101 ? 52.860 32.329 57.287 1.00 26.10 101 GLU C O 1
ATOM 4359 N N . GLY C 1 102 ? 51.240 33.688 58.102 1.00 25.93 102 GLY C N 1
ATOM 4360 C CA . GLY C 1 102 ? 50.546 33.839 56.837 1.00 25.77 102 GLY C CA 1
ATOM 4361 C C . GLY C 1 102 ? 51.343 34.688 55.868 1.00 25.99 102 GLY C C 1
ATOM 4362 O O . GLY C 1 102 ? 51.451 34.342 54.691 1.00 26.11 102 GLY C O 1
ATOM 4363 N N . LEU C 1 103 ? 51.941 35.764 56.386 1.00 25.77 103 LEU C N 1
ATOM 4364 C CA . LEU C 1 103 ? 52.762 36.679 55.597 1.00 27.79 103 LEU C CA 1
ATOM 4365 C C . LEU C 1 103 ? 54.001 36.032 55.004 1.00 28.98 103 LEU C C 1
ATOM 4366 O O . LEU C 1 103 ? 54.294 36.249 53.836 1.00 29.56 103 LEU C O 1
ATOM 4371 N N . GLU C 1 104 ? 54.711 35.233 55.805 1.00 31.21 104 GLU C N 1
ATOM 4372 C CA . GLU C 1 104 ? 55.921 34.562 55.333 1.00 33.66 104 GLU C CA 1
ATOM 4373 C C . GLU C 1 104 ? 55.675 33.360 54.422 1.00 33.58 104 GLU C C 1
ATOM 4374 O O . GLU C 1 104 ? 56.541 33.004 53.625 1.00 34.73 104 GLU C O 1
ATOM 4380 N N . GLU C 1 105 ? 54.477 32.783 54.491 1.00 34.49 105 GLU C N 1
ATOM 4381 C CA . GLU C 1 105 ? 54.128 31.650 53.631 1.00 36.50 105 GLU C CA 1
ATOM 4382 C C . GLU C 1 105 ? 53.585 32.179 52.290 1.00 35.47 105 GLU C C 1
ATOM 4383 O O . GLU C 1 105 ? 53.705 31.518 51.259 1.00 35.00 105 GLU C O 1
ATOM 4389 N N . GLY C 1 106 ? 53.032 33.393 52.320 1.00 34.46 106 GLY C N 1
ATOM 4390 C CA . GLY C 1 106 ? 52.474 34.007 51.126 1.00 34.32 106 GLY C CA 1
ATOM 4391 C C . GLY C 1 106 ? 53.455 34.843 50.329 1.00 34.55 106 GLY C C 1
ATOM 4392 O O . GLY C 1 106 ? 53.128 35.299 49.232 1.00 33.93 106 GLY C O 1
ATOM 4393 N N . THR C 1 107 ? 54.642 35.059 50.895 1.00 35.17 107 THR C N 1
ATOM 4394 C CA . THR C 1 107 ? 55.705 35.840 50.261 1.00 36.38 107 THR C CA 1
ATOM 4395 C C . THR C 1 107 ? 56.532 34.938 49.332 1.00 38.18 107 THR C C 1
ATOM 4396 O O . THR C 1 107 ? 56.998 33.877 49.764 1.00 37.91 107 THR C O 1
ATOM 4400 N N . PRO C 1 108 ? 56.720 35.347 48.046 1.00 39.64 108 PRO C N 1
ATOM 4401 C CA . PRO C 1 108 ? 57.503 34.555 47.082 1.00 41.11 108 PRO C CA 1
ATOM 4402 C C . PRO C 1 108 ? 58.957 34.400 47.522 1.00 42.18 108 PRO C C 1
ATOM 4403 O O . PRO C 1 108 ? 59.487 35.268 48.222 1.00 42.77 108 PRO C O 1
ATOM 4407 N N . ALA C 1 109 ? 59.576 33.281 47.142 1.00 43.38 109 ALA C N 1
ATOM 4408 C CA . ALA C 1 109 ? 60.970 32.986 47.497 1.00 44.29 109 ALA C CA 1
ATOM 4409 C C . ALA C 1 109 ? 61.936 34.001 46.886 1.00 44.35 109 ALA C C 1
ATOM 4410 O O . ALA C 1 109 ? 61.740 34.447 45.750 1.00 44.35 109 ALA C O 1
ATOM 4412 N N . GLY C 1 110 ? 62.922 34.410 47.686 1.00 44.41 110 GLY C N 1
ATOM 4413 C CA . GLY C 1 110 ? 63.909 35.384 47.249 1.00 44.84 110 GLY C CA 1
ATOM 4414 C C . GLY C 1 110 ? 63.551 36.782 47.718 1.00 45.01 110 GLY C C 1
ATOM 4415 O O . GLY C 1 110 ? 64.440 37.599 47.984 1.00 45.54 110 GLY C O 1
ATOM 4416 N N . LYS C 1 111 ? 62.246 37.041 47.823 1.00 44.65 111 LYS C N 1
ATOM 4417 C CA . LYS C 1 111 ? 61.708 38.329 48.261 1.00 43.96 111 LYS C CA 1
ATOM 4418 C C . LYS C 1 111 ? 61.518 38.407 49.774 1.00 42.52 111 LYS C C 1
ATOM 4419 O O . LYS C 1 111 ? 61.339 37.385 50.443 1.00 42.12 111 LYS C O 1
ATOM 4425 N N . LYS C 1 112 ? 61.571 39.630 50.299 1.00 40.80 112 LYS C N 1
ATOM 4426 C CA . LYS C 1 112 ? 61.413 39.898 51.728 1.00 39.42 112 LYS C CA 1
ATOM 4427 C C . LYS C 1 112 ? 59.923 40.119 52.028 1.00 37.25 112 LYS C C 1
ATOM 4428 O O . LYS C 1 112 ? 59.177 40.619 51.181 1.00 37.18 112 LYS C O 1
ATOM 4434 N N . ARG C 1 113 ? 59.494 39.699 53.217 1.00 34.19 113 ARG C N 1
ATOM 4435 C CA . ARG C 1 113 ? 58.102 39.830 53.650 1.00 31.18 113 ARG C CA 1
ATOM 4436 C C . ARG C 1 113 ? 57.741 41.260 54.081 1.00 29.31 113 ARG C C 1
ATOM 4437 O O . ARG C 1 113 ? 58.633 42.036 54.441 1.00 28.91 113 ARG C O 1
ATOM 4445 N N . PRO C 1 114 ? 56.442 41.644 53.993 1.00 27.34 114 PRO C N 1
ATOM 4446 C CA . PRO C 1 114 ? 56.042 42.994 54.413 1.00 26.22 114 PRO C CA 1
ATOM 4447 C C . PRO C 1 114 ? 56.193 43.097 55.932 1.00 24.84 114 PRO C C 1
ATOM 4448 O O . PRO C 1 114 ? 56.084 42.076 56.629 1.00 22.97 114 PRO C O 1
ATOM 4452 N N . SER C 1 115 ? 56.495 44.298 56.437 1.00 23.39 115 SER C N 1
ATOM 4453 C CA . SER C 1 115 ? 56.615 44.505 57.883 1.00 22.50 115 SER C CA 1
ATOM 4454 C C . SER C 1 115 ? 55.196 44.434 58.474 1.00 21.57 115 SER C C 1
ATOM 4455 O O . SER C 1 115 ? 54.234 44.888 57.842 1.00 20.89 115 SER C O 1
ATOM 4458 N N . LEU C 1 116 ? 55.067 43.777 59.624 1.00 19.97 116 LEU C N 1
ATOM 4459 C CA . LEU C 1 116 ? 53.782 43.606 60.288 1.00 18.70 116 LEU C CA 1
ATOM 4460 C C . LEU C 1 116 ? 53.738 44.247 61.660 1.00 19.01 116 LEU C C 1
ATOM 4461 O O . LEU C 1 116 ? 54.567 43.958 62.526 1.00 18.64 116 LEU C O 1
ATOM 4466 N N . ILE C 1 117 ? 52.736 45.100 61.858 1.00 19.47 117 ILE C N 1
ATOM 4467 C CA . ILE C 1 117 ? 52.556 45.800 63.124 1.00 18.55 117 ILE C CA 1
ATOM 4468 C C . ILE C 1 117 ? 51.177 45.555 63.734 1.00 18.93 117 ILE C C 1
ATOM 4469 O O . ILE C 1 117 ? 50.253 45.119 63.048 1.00 19.27 117 ILE C O 1
ATOM 4474 N N . ALA C 1 118 ? 51.053 45.787 65.036 1.00 18.51 118 ALA C N 1
ATOM 4475 C CA . ALA C 1 118 ? 49.782 45.579 65.714 1.00 17.54 118 ALA C CA 1
ATOM 4476 C C . ALA C 1 118 ? 49.192 46.863 66.271 1.00 17.88 118 ALA C C 1
ATOM 4477 O O . ALA C 1 118 ? 49.890 47.648 66.907 1.00 17.95 118 ALA C O 1
ATOM 4479 N N . VAL C 1 119 ? 47.901 47.075 66.024 1.00 16.28 119 VAL C N 1
ATOM 4480 C CA . VAL C 1 119 ? 47.204 48.236 66.561 1.00 15.38 119 VAL C CA 1
ATOM 4481 C C . VAL C 1 119 ? 46.928 47.890 68.022 1.00 16.97 119 VAL C C 1
ATOM 4482 O O . VAL C 1 119 ? 46.452 46.792 68.333 1.00 15.99 119 VAL C O 1
ATOM 4486 N N . THR C 1 120 ? 47.337 48.790 68.910 1.00 16.81 120 THR C N 1
ATOM 4487 C CA . THR C 1 120 ? 47.149 48.604 70.339 1.00 17.00 120 THR C CA 1
ATOM 4488 C C . THR C 1 120 ? 45.774 49.164 70.689 1.00 18.06 120 THR C C 1
ATOM 4489 O O . THR C 1 120 ? 44.783 48.434 70.657 1.00 17.09 120 THR C O 1
ATOM 4493 N N . GLN C 1 121 ? 45.723 50.445 71.043 1.00 18.21 121 GLN C N 1
ATOM 4494 C CA . GLN C 1 121 ? 44.468 51.119 71.319 1.00 18.44 121 GLN C CA 1
ATOM 4495 C C . GLN C 1 121 ? 44.447 52.251 70.322 1.00 18.47 121 GLN C C 1
ATOM 4496 O O . GLN C 1 121 ? 45.461 52.933 70.133 1.00 18.29 121 GLN C O 1
ATOM 4502 N N . LEU C 1 122 ? 43.319 52.398 69.630 1.00 18.04 122 LEU C N 1
ATOM 4503 C CA . LEU C 1 122 ? 43.144 53.450 68.628 1.00 18.61 122 LEU C CA 1
ATOM 4504 C C . LEU C 1 122 ? 43.425 54.839 69.204 1.00 18.91 122 LEU C C 1
ATOM 4505 O O . LEU C 1 122 ? 43.101 55.110 70.365 1.00 18.79 122 LEU C O 1
ATOM 4510 N N . THR C 1 123 ? 44.060 55.696 68.400 1.00 18.29 123 THR C N 1
ATOM 4511 C CA . THR C 1 123 ? 44.404 57.064 68.809 1.00 19.04 123 THR C CA 1
ATOM 4512 C C . THR C 1 123 ? 43.177 57.937 69.100 1.00 18.22 123 THR C C 1
ATOM 4513 O O . THR C 1 123 ? 43.293 59.028 69.669 1.00 19.40 123 THR C O 1
ATOM 4517 N N . SER C 1 124 ? 42.010 57.401 68.742 1.00 17.12 124 SER C N 1
ATOM 4518 C CA . SER C 1 124 ? 40.704 58.029 68.922 1.00 16.86 124 SER C CA 1
ATOM 4519 C C . SER C 1 124 ? 39.932 57.494 70.130 1.00 16.70 124 SER C C 1
ATOM 4520 O O . SER C 1 124 ? 38.815 57.946 70.412 1.00 16.95 124 SER C O 1
ATOM 4523 N N . THR C 1 125 ? 40.510 56.497 70.795 1.00 16.72 125 THR C N 1
ATOM 4524 C CA . THR C 1 125 ? 39.905 55.869 71.963 1.00 17.92 125 THR C CA 1
ATOM 4525 C C . THR C 1 125 ? 40.372 56.538 73.257 1.00 18.48 125 THR C C 1
ATOM 4526 O O . THR C 1 125 ? 41.568 56.582 73.549 1.00 19.86 125 THR C O 1
ATOM 4530 N N . SER C 1 126 ? 39.416 57.072 74.010 1.00 19.20 126 SER C N 1
ATOM 4531 C CA . SER C 1 126 ? 39.706 57.706 75.297 1.00 20.70 126 SER C CA 1
ATOM 4532 C C . SER C 1 126 ? 39.759 56.609 76.358 1.00 20.66 126 SER C C 1
ATOM 4533 O O . SER C 1 126 ? 39.217 55.518 76.150 1.00 21.59 126 SER C O 1
ATOM 4536 N N . GLU C 1 127 ? 40.420 56.893 77.481 1.00 22.03 127 GLU C N 1
ATOM 4537 C CA . GLU C 1 127 ? 40.526 55.941 78.592 1.00 22.70 127 GLU C CA 1
ATOM 4538 C C . GLU C 1 127 ? 39.140 55.725 79.200 1.00 22.18 127 GLU C C 1
ATOM 4539 O O . GLU C 1 127 ? 38.816 54.622 79.649 1.00 21.65 127 GLU C O 1
ATOM 4545 N N . GLN C 1 128 ? 38.320 56.777 79.140 1.00 21.90 128 GLN C N 1
ATOM 4546 C CA . GLN C 1 128 ? 36.946 56.765 79.631 1.00 22.08 128 GLN C CA 1
ATOM 4547 C C . GLN C 1 128 ? 36.147 55.649 78.934 1.00 22.65 128 GLN C C 1
ATOM 4548 O O . GLN C 1 128 ? 35.580 54.797 79.614 1.00 23.62 128 GLN C O 1
ATOM 4554 N N . ILE C 1 129 ? 36.127 55.655 77.595 1.00 22.13 129 ILE C N 1
ATOM 4555 C CA . ILE C 1 129 ? 35.392 54.638 76.831 1.00 22.36 129 ILE C CA 1
ATOM 4556 C C . ILE C 1 129 ? 36.100 53.280 76.820 1.00 21.37 129 ILE C C 1
ATOM 4557 O O . ILE C 1 129 ? 35.466 52.261 76.595 1.00 21.77 129 ILE C O 1
ATOM 4562 N N . MET C 1 130 ? 37.414 53.275 77.057 1.00 21.15 130 MET C N 1
ATOM 4563 C CA . MET C 1 130 ? 38.175 52.031 77.105 1.00 21.13 130 MET C CA 1
ATOM 4564 C C . MET C 1 130 ? 37.766 51.246 78.361 1.00 22.05 130 MET C C 1
ATOM 4565 O O . MET C 1 130 ? 37.675 50.016 78.331 1.00 21.77 130 MET C O 1
ATOM 4570 N N . LYS C 1 131 ? 37.432 51.984 79.420 1.00 23.28 131 LYS C N 1
ATOM 4571 C CA . LYS C 1 131 ? 36.987 51.406 80.686 1.00 25.30 131 LYS C CA 1
ATOM 4572 C C . LYS C 1 131 ? 35.480 51.154 80.695 1.00 25.09 131 LYS C C 1
ATOM 4573 O O . LYS C 1 131 ? 35.050 50.038 80.979 1.00 26.07 131 LYS C O 1
ATOM 4579 N N . ASP C 1 132 ? 34.694 52.164 80.314 1.00 24.03 132 ASP C N 1
ATOM 4580 C CA . ASP C 1 132 ? 33.227 52.075 80.309 1.00 23.86 132 ASP C CA 1
ATOM 4581 C C . ASP C 1 132 ? 32.570 51.277 79.181 1.00 23.46 132 ASP C C 1
ATOM 4582 O O . ASP C 1 132 ? 31.547 50.621 79.403 1.00 23.93 132 ASP C O 1
ATOM 4587 N N . GLU C 1 133 ? 33.123 51.375 77.972 1.00 21.60 133 GLU C N 1
ATOM 4588 C CA . GLU C 1 133 ? 32.564 50.684 76.815 1.00 21.02 133 GLU C CA 1
ATOM 4589 C C . GLU C 1 133 ? 33.258 49.385 76.446 1.00 20.25 133 GLU C C 1
ATOM 4590 O O . GLU C 1 133 ? 32.584 48.401 76.135 1.00 18.99 133 GLU C O 1
ATOM 4596 N N . LEU C 1 134 ? 34.590 49.369 76.516 1.00 20.74 134 LEU C N 1
ATOM 4597 C CA . LEU C 1 134 ? 35.359 48.170 76.179 1.00 20.90 134 LEU C CA 1
ATOM 4598 C C . LEU C 1 134 ? 35.627 47.234 77.363 1.00 20.59 134 LEU C C 1
ATOM 4599 O O . LEU C 1 134 ? 36.038 46.086 77.168 1.00 21.79 134 LEU C O 1
ATOM 4604 N N . LEU C 1 135 ? 35.366 47.726 78.578 1.00 20.42 135 LEU C N 1
ATOM 4605 C CA . LEU C 1 135 ? 35.542 46.996 79.848 1.00 21.51 135 LEU C CA 1
ATOM 4606 C C . LEU C 1 135 ? 36.959 46.594 80.284 1.00 23.14 135 LEU C C 1
ATOM 4607 O O . LEU C 1 135 ? 37.141 45.638 81.045 1.00 22.46 135 LEU C O 1
ATOM 4612 N N . ILE C 1 136 ? 37.963 47.326 79.807 1.00 25.57 136 ILE C N 1
ATOM 4613 C CA . ILE C 1 136 ? 39.349 47.072 80.202 1.00 28.57 136 ILE C CA 1
ATOM 4614 C C . ILE C 1 136 ? 39.563 47.939 81.453 1.00 30.98 136 ILE C C 1
ATOM 4615 O O . ILE C 1 136 ? 39.437 49.157 81.387 1.00 31.70 136 ILE C O 1
ATOM 4620 N N . GLU C 1 137 ? 39.826 47.300 82.592 1.00 34.36 137 GLU C N 1
ATOM 4621 C CA . GLU C 1 137 ? 40.010 48.022 83.855 1.00 37.42 137 GLU C CA 1
ATOM 4622 C C . GLU C 1 137 ? 41.424 48.509 84.182 1.00 37.23 137 GLU C C 1
ATOM 4623 O O . GLU C 1 137 ? 41.650 49.132 85.225 1.00 38.47 137 GLU C O 1
ATOM 4629 N N . LYS C 1 138 ? 42.372 48.220 83.293 1.00 36.03 138 LYS C N 1
ATOM 4630 C CA . LYS C 1 138 ? 43.749 48.695 83.445 1.00 34.41 138 LYS C CA 1
ATOM 4631 C C . LYS C 1 138 ? 43.778 50.062 82.752 1.00 32.35 138 LYS C C 1
ATOM 4632 O O . LYS C 1 138 ? 42.869 50.379 81.979 1.00 31.79 138 LYS C O 1
ATOM 4638 N N . SER C 1 139 ? 44.782 50.883 83.046 1.00 30.16 139 SER C N 1
ATOM 4639 C CA . SER C 1 139 ? 44.895 52.209 82.420 1.00 29.10 139 SER C CA 1
ATOM 4640 C C . SER C 1 139 ? 45.282 52.064 80.942 1.00 28.08 139 SER C C 1
ATOM 4641 O O . SER C 1 139 ? 45.917 51.069 80.573 1.00 27.88 139 SER C O 1
ATOM 4644 N N . LEU C 1 140 ? 44.919 53.051 80.115 1.00 26.17 140 LEU C N 1
ATOM 4645 C CA . LEU C 1 140 ? 45.225 53.025 78.679 1.00 25.02 140 LEU C CA 1
ATOM 4646 C C . LEU C 1 140 ? 46.709 52.857 78.394 1.00 25.13 140 LEU C C 1
ATOM 4647 O O . LEU C 1 140 ? 47.083 52.028 77.565 1.00 25.19 140 LEU C O 1
ATOM 4652 N N . ILE C 1 141 ? 47.537 53.594 79.134 1.00 25.26 141 ILE C N 1
ATOM 4653 C CA . ILE C 1 141 ? 48.991 53.547 78.996 1.00 25.27 141 ILE C CA 1
ATOM 4654 C C . ILE C 1 141 ? 49.545 52.126 79.258 1.00 25.20 141 ILE C C 1
ATOM 4655 O O . ILE C 1 141 ? 50.294 51.599 78.430 1.00 25.90 141 ILE C O 1
ATOM 4660 N N . ASP C 1 142 ? 49.065 51.478 80.325 1.00 24.56 142 ASP C N 1
ATOM 4661 C CA . ASP C 1 142 ? 49.488 50.120 80.692 1.00 24.49 142 ASP C CA 1
ATOM 4662 C C . ASP C 1 142 ? 48.975 49.079 79.695 1.00 23.02 142 ASP C C 1
ATOM 4663 O O . ASP C 1 142 ? 49.695 48.145 79.354 1.00 22.97 142 ASP C O 1
ATOM 4668 N N . THR C 1 143 ? 47.753 49.294 79.195 1.00 21.41 143 THR C N 1
ATOM 4669 C CA . THR C 1 143 ? 47.105 48.417 78.216 1.00 20.04 143 THR C CA 1
ATOM 4670 C C . THR C 1 143 ? 47.871 48.430 76.896 1.00 20.10 143 THR C C 1
ATOM 4671 O O . THR C 1 143 ? 48.122 47.372 76.318 1.00 19.45 143 THR C O 1
ATOM 4675 N N . VAL C 1 144 ? 48.296 49.622 76.469 1.00 19.40 144 VAL C N 1
ATOM 4676 C CA . VAL C 1 144 ? 49.063 49.778 75.235 1.00 19.85 144 VAL C CA 1
ATOM 4677 C C . VAL C 1 144 ? 50.425 49.074 75.343 1.00 21.68 144 VAL C C 1
ATOM 4678 O O . VAL C 1 144 ? 50.818 48.359 74.416 1.00 21.78 144 VAL C O 1
ATOM 4682 N N . VAL C 1 145 ? 51.088 49.231 76.496 1.00 21.82 145 VAL C N 1
ATOM 4683 C CA . VAL C 1 145 ? 52.390 48.603 76.761 1.00 22.24 145 VAL C CA 1
ATOM 4684 C C . VAL C 1 145 ? 52.239 47.070 76.826 1.00 22.51 145 VAL C C 1
ATOM 4685 O O . VAL C 1 145 ? 53.080 46.348 76.290 1.00 23.00 145 VAL C O 1
ATOM 4689 N N . HIS C 1 146 ? 51.133 46.595 77.409 1.00 23.20 146 HIS C N 1
ATOM 4690 C CA . HIS C 1 146 ? 50.850 45.152 77.525 1.00 23.34 146 HIS C CA 1
ATOM 4691 C C . HIS C 1 146 ? 50.621 44.533 76.134 1.00 22.62 146 HIS C C 1
ATOM 4692 O O . HIS C 1 146 ? 51.206 43.498 75.807 1.00 22.40 146 HIS C O 1
ATOM 4699 N N . TYR C 1 147 ? 49.802 45.209 75.324 1.00 20.94 147 TYR C N 1
ATOM 4700 C CA . TYR C 1 147 ? 49.476 44.788 73.960 1.00 19.14 147 TYR C CA 1
ATOM 4701 C C . TYR C 1 147 ? 50.720 44.809 73.069 1.00 19.35 147 TYR C C 1
ATOM 4702 O O . TYR C 1 147 ? 50.883 43.948 72.203 1.00 19.73 147 TYR C O 1
ATOM 4711 N N . SER C 1 148 ? 51.615 45.762 73.341 1.00 19.72 148 SER C N 1
ATOM 4712 C CA . SER C 1 148 ? 52.869 45.922 72.600 1.00 20.11 148 SER C CA 1
ATOM 4713 C C . SER C 1 148 ? 53.896 44.824 72.867 1.00 21.59 148 SER C C 1
ATOM 4714 O O . SER C 1 148 ? 54.557 44.361 71.933 1.00 21.24 148 SER C O 1
ATOM 4717 N N . LYS C 1 149 ? 54.027 44.413 74.134 1.00 22.27 149 LYS C N 1
ATOM 4718 C CA . LYS C 1 149 ? 54.973 43.360 74.512 1.00 23.52 149 LYS C CA 1
ATOM 4719 C C . LYS C 1 149 ? 54.506 42.031 73.928 1.00 23.51 149 LYS C C 1
ATOM 4720 O O . LYS C 1 149 ? 55.313 41.246 73.443 1.00 23.84 149 LYS C O 1
ATOM 4726 N N . GLN C 1 150 ? 53.187 41.839 73.915 1.00 23.10 150 GLN C N 1
ATOM 4727 C CA . GLN C 1 150 ? 52.558 40.639 73.381 1.00 22.17 150 GLN C CA 1
ATOM 4728 C C . GLN C 1 150 ? 52.745 40.539 71.879 1.00 21.62 150 GLN C C 1
ATOM 4729 O O . GLN C 1 150 ? 52.963 39.446 71.352 1.00 21.28 150 GLN C O 1
ATOM 4735 N N . ALA C 1 151 ? 52.769 41.705 71.223 1.00 21.06 151 ALA C N 1
ATOM 4736 C CA . ALA C 1 151 ? 52.982 41.812 69.784 1.00 20.15 151 ALA C CA 1
ATOM 4737 C C . ALA C 1 151 ? 54.419 41.415 69.465 1.00 20.50 151 ALA C C 1
ATOM 4738 O O . ALA C 1 151 ? 54.651 40.684 68.502 1.00 21.55 151 ALA C O 1
ATOM 4740 N N . GLU C 1 152 ? 55.363 41.832 70.322 1.00 20.89 152 GLU C N 1
ATOM 4741 C CA . GLU C 1 152 ? 56.782 41.494 70.159 1.00 21.64 152 GLU C CA 1
ATOM 4742 C C . GLU C 1 152 ? 57.023 40.003 70.390 1.00 21.20 152 GLU C C 1
ATOM 4743 O O . GLU C 1 152 ? 57.769 39.374 69.636 1.00 20.53 152 GLU C O 1
ATOM 4749 N N . GLU C 1 153 ? 56.350 39.458 71.408 1.00 20.86 153 GLU C N 1
ATOM 4750 C CA . GLU C 1 153 ? 56.439 38.043 71.793 1.00 22.36 153 GLU C CA 1
ATOM 4751 C C . GLU C 1 153 ? 55.850 37.137 70.712 1.00 21.85 153 GLU C C 1
ATOM 4752 O O . GLU C 1 153 ? 56.157 35.948 70.648 1.00 21.56 153 GLU C O 1
ATOM 4758 N N . SER C 1 154 ? 54.997 37.727 69.877 1.00 21.31 154 SER C N 1
ATOM 4759 C CA . SER C 1 154 ? 54.347 37.034 68.777 1.00 20.14 154 SER C CA 1
ATOM 4760 C C . SER C 1 154 ? 55.190 37.064 67.508 1.00 19.80 154 SER C C 1
ATOM 4761 O O . SER C 1 154 ? 54.867 36.389 66.528 1.00 21.37 154 SER C O 1
ATOM 4764 N N . GLY C 1 155 ? 56.283 37.829 67.552 1.00 20.20 155 GLY C N 1
ATOM 4765 C CA . GLY C 1 155 ? 57.197 37.949 66.423 1.00 20.04 155 GLY C CA 1
ATOM 4766 C C . GLY C 1 155 ? 56.988 39.145 65.498 1.00 19.80 155 GLY C C 1
ATOM 4767 O O . GLY C 1 155 ? 57.638 39.233 64.447 1.00 19.52 155 GLY C O 1
ATOM 4768 N N . LEU C 1 156 ? 56.102 40.064 65.889 1.00 19.24 156 LEU C N 1
ATOM 4769 C CA . LEU C 1 156 ? 55.798 41.261 65.096 1.00 19.84 156 LEU C CA 1
ATOM 4770 C C . LEU C 1 156 ? 56.894 42.324 65.149 1.00 19.43 156 LEU C C 1
ATOM 4771 O O . LEU C 1 156 ? 57.680 42.380 66.102 1.00 18.98 156 LEU C O 1
ATOM 4776 N N . ASP C 1 157 ? 56.950 43.133 64.094 1.00 19.59 157 ASP C N 1
ATOM 4777 C CA . ASP C 1 157 ? 57.954 44.185 63.924 1.00 20.37 157 ASP C CA 1
ATOM 4778 C C . ASP C 1 157 ? 57.725 45.476 64.695 1.00 20.28 157 ASP C C 1
ATOM 4779 O O . ASP C 1 157 ? 58.674 46.245 64.926 1.00 20.48 157 ASP C O 1
ATOM 4784 N N . GLY C 1 158 ? 56.473 45.712 65.086 1.00 18.21 158 GLY C N 1
ATOM 4785 C CA . GLY C 1 158 ? 56.150 46.920 65.814 1.00 15.73 158 GLY C CA 1
ATOM 4786 C C . GLY C 1 158 ? 54.699 47.063 66.187 1.00 15.87 158 GLY C C 1
ATOM 4787 O O . GLY C 1 158 ? 53.947 46.083 66.176 1.00 14.57 158 GLY C O 1
ATOM 4788 N N . VAL C 1 159 ? 54.300 48.299 66.486 1.00 15.18 159 VAL C N 1
ATOM 4789 C CA . VAL C 1 159 ? 52.923 48.622 66.857 1.00 14.87 159 VAL C CA 1
ATOM 4790 C C . VAL C 1 159 ? 52.431 49.964 66.324 1.00 16.86 159 VAL C C 1
ATOM 4791 O O . VAL C 1 159 ? 53.213 50.780 65.825 1.00 18.45 159 VAL C O 1
ATOM 4795 N N . VAL C 1 160 ? 51.114 50.139 66.368 1.00 16.38 160 VAL C N 1
ATOM 4796 C CA . VAL C 1 160 ? 50.475 51.396 66.019 1.00 17.17 160 VAL C CA 1
ATOM 4797 C C . VAL C 1 160 ? 49.989 51.850 67.404 1.00 18.22 160 VAL C C 1
ATOM 4798 O O . VAL C 1 160 ? 49.395 51.066 68.159 1.00 19.32 160 VAL C O 1
ATOM 4802 N N . CYS C 1 161 ? 50.305 53.091 67.744 1.00 17.66 161 CYS C N 1
ATOM 4803 C CA . CYS C 1 161 ? 49.946 53.690 69.024 1.00 18.12 161 CYS C CA 1
ATOM 4804 C C . CYS C 1 161 ? 50.007 55.192 68.848 1.00 18.42 161 CYS C C 1
ATOM 4805 O O . CYS C 1 161 ? 50.303 55.680 67.761 1.00 17.25 161 CYS C O 1
ATOM 4808 N N . SER C 1 162 ? 49.708 55.924 69.916 1.00 19.24 162 SER C N 1
ATOM 4809 C CA . SER C 1 162 ? 49.808 57.372 69.871 1.00 19.86 162 SER C CA 1
ATOM 4810 C C . SER C 1 162 ? 51.207 57.728 70.376 1.00 21.12 162 SER C C 1
ATOM 4811 O O . SER C 1 162 ? 51.913 56.880 70.944 1.00 21.01 162 SER C O 1
ATOM 4814 N N . VAL C 1 163 ? 51.594 58.975 70.145 1.00 21.63 163 VAL C N 1
ATOM 4815 C CA . VAL C 1 163 ? 52.890 59.520 70.545 1.00 22.57 163 VAL C CA 1
ATOM 4816 C C . VAL C 1 163 ? 53.131 59.456 72.065 1.00 23.53 163 VAL C C 1
ATOM 4817 O O . VAL C 1 163 ? 54.245 59.178 72.513 1.00 23.96 163 VAL C O 1
ATOM 4821 N N . HIS C 1 164 ? 52.061 59.661 72.831 1.00 24.65 164 HIS C N 1
ATOM 4822 C CA . HIS C 1 164 ? 52.106 59.671 74.294 1.00 26.23 164 HIS C CA 1
ATOM 4823 C C . HIS C 1 164 ? 52.301 58.306 74.969 1.00 25.41 164 HIS C C 1
ATOM 4824 O O . HIS C 1 164 ? 52.318 58.211 76.200 1.00 27.13 164 HIS C O 1
ATOM 4831 N N . GLU C 1 165 ? 52.462 57.263 74.158 1.00 23.45 165 GLU C N 1
ATOM 4832 C CA . GLU C 1 165 ? 52.683 55.908 74.660 1.00 22.20 165 GLU C CA 1
ATOM 4833 C C . GLU C 1 165 ? 54.042 55.350 74.267 1.00 22.10 165 GLU C C 1
ATOM 4834 O O . GLU C 1 165 ? 54.488 54.368 74.858 1.00 21.57 165 GLU C O 1
ATOM 4840 N N . ALA C 1 166 ? 54.691 55.989 73.289 1.00 21.94 166 ALA C N 1
ATOM 4841 C CA . ALA C 1 166 ? 55.992 55.571 72.758 1.00 24.28 166 ALA C CA 1
ATOM 4842 C C . ALA C 1 166 ? 57.122 55.329 73.764 1.00 26.26 166 ALA C C 1
ATOM 4843 O O . ALA C 1 166 ? 57.754 54.269 73.722 1.00 27.38 166 ALA C O 1
ATOM 4845 N N . LYS C 1 167 ? 57.345 56.275 74.682 1.00 26.93 167 LYS C N 1
ATOM 4846 C CA . LYS C 1 167 ? 58.403 56.150 75.697 1.00 28.21 167 LYS C CA 1
ATOM 4847 C C . LYS C 1 167 ? 58.149 55.009 76.678 1.00 27.90 167 LYS C C 1
ATOM 4848 O O . LYS C 1 167 ? 59.076 54.277 77.054 1.00 27.80 167 LYS C O 1
ATOM 4854 N N . ALA C 1 168 ? 56.877 54.828 77.029 1.00 27.43 168 ALA C N 1
ATOM 4855 C CA . ALA C 1 168 ? 56.448 53.775 77.941 1.00 27.19 168 ALA C CA 1
ATOM 4856 C C . ALA C 1 168 ? 56.618 52.398 77.289 1.00 27.48 168 ALA C C 1
ATOM 4857 O O . ALA C 1 168 ? 57.049 51.443 77.951 1.00 27.06 168 ALA C O 1
ATOM 4859 N N . ILE C 1 169 ? 56.342 52.332 75.980 1.00 26.10 169 ILE C N 1
ATOM 4860 C CA . ILE C 1 169 ? 56.472 51.106 75.181 1.00 25.33 169 ILE C CA 1
ATOM 4861 C C . ILE C 1 169 ? 57.936 50.656 75.106 1.00 25.39 169 ILE C C 1
ATOM 4862 O O . ILE C 1 169 ? 58.224 49.473 75.295 1.00 25.20 169 ILE C O 1
ATOM 4867 N N . TYR C 1 170 ? 58.847 51.611 74.901 1.00 26.01 170 TYR C N 1
ATOM 4868 C CA . TYR C 1 170 ? 60.285 51.329 74.806 1.00 27.02 170 TYR C CA 1
ATOM 4869 C C . TYR C 1 170 ? 60.995 50.951 76.113 1.00 28.34 170 TYR C C 1
ATOM 4870 O O . TYR C 1 170 ? 62.216 50.764 76.141 1.00 29.62 170 TYR C O 1
ATOM 4879 N N . GLN C 1 171 ? 60.216 50.822 77.184 1.00 29.65 171 GLN C N 1
ATOM 4880 C CA . GLN C 1 171 ? 60.730 50.416 78.488 1.00 31.00 171 GLN C CA 1
ATOM 4881 C C . GLN C 1 171 ? 60.483 48.916 78.689 1.00 30.95 171 GLN C C 1
ATOM 4882 O O . GLN C 1 171 ? 60.998 48.313 79.638 1.00 31.78 171 GLN C O 1
ATOM 4888 N N . ALA C 1 172 ? 59.723 48.324 77.766 1.00 29.26 172 ALA C N 1
ATOM 4889 C CA . ALA C 1 172 ? 59.380 46.910 77.814 1.00 28.36 172 ALA C CA 1
ATOM 4890 C C . ALA C 1 172 ? 59.779 46.139 76.556 1.00 27.94 172 ALA C C 1
ATOM 4891 O O . ALA C 1 172 ? 59.874 44.907 76.581 1.00 28.52 172 ALA C O 1
ATOM 4893 N N . VAL C 1 173 ? 60.000 46.858 75.458 1.00 26.30 173 VAL C N 1
ATOM 4894 C CA . VAL C 1 173 ? 60.372 46.234 74.188 1.00 26.37 173 VAL C CA 1
ATOM 4895 C C . VAL C 1 173 ? 61.760 46.649 73.703 1.00 27.65 173 VAL C C 1
ATOM 4896 O O . VAL C 1 173 ? 62.330 47.623 74.197 1.00 28.50 173 VAL C O 1
ATOM 4900 N N . SER C 1 174 ? 62.243 45.949 72.675 1.00 30.00 174 SER C N 1
ATOM 4901 C CA . SER C 1 174 ? 63.548 46.190 72.047 1.00 32.42 174 SER C CA 1
ATOM 4902 C C . SER C 1 174 ? 63.564 47.571 71.365 1.00 32.70 174 SER C C 1
ATOM 4903 O O . SER C 1 174 ? 62.533 48.000 70.851 1.00 32.78 174 SER C O 1
ATOM 4906 N N . PRO C 1 175 ? 64.717 48.289 71.373 1.00 33.33 175 PRO C N 1
ATOM 4907 C CA . PRO C 1 175 ? 64.803 49.620 70.741 1.00 33.24 175 PRO C CA 1
ATOM 4908 C C . PRO C 1 175 ? 64.464 49.673 69.248 1.00 32.62 175 PRO C C 1
ATOM 4909 O O . PRO C 1 175 ? 63.953 50.687 68.765 1.00 32.79 175 PRO C O 1
ATOM 4913 N N . SER C 1 176 ? 64.703 48.562 68.547 1.00 31.75 176 SER C N 1
ATOM 4914 C CA . SER C 1 176 ? 64.443 48.447 67.107 1.00 30.82 176 SER C CA 1
ATOM 4915 C C . SER C 1 176 ? 62.975 48.168 66.732 1.00 28.82 176 SER C C 1
ATOM 4916 O O . SER C 1 176 ? 62.628 48.109 65.547 1.00 29.13 176 SER C O 1
ATOM 4919 N N . PHE C 1 177 ? 62.125 48.028 67.750 1.00 26.19 177 PHE C N 1
ATOM 4920 C CA . PHE C 1 177 ? 60.686 47.779 67.596 1.00 24.44 177 PHE C CA 1
ATOM 4921 C C . PHE C 1 177 ? 60.049 49.068 67.066 1.00 24.22 177 PHE C C 1
ATOM 4922 O O . PHE C 1 177 ? 60.314 50.149 67.589 1.00 24.98 177 PHE C O 1
ATOM 4930 N N . LEU C 1 178 ? 59.220 48.947 66.035 1.00 23.02 178 LEU C N 1
ATOM 4931 C CA . LEU C 1 178 ? 58.592 50.104 65.417 1.00 22.17 178 LEU C CA 1
ATOM 4932 C C . LEU C 1 178 ? 57.388 50.662 66.154 1.00 22.32 178 LEU C C 1
ATOM 4933 O O . LEU C 1 178 ? 56.626 49.924 66.774 1.00 22.91 178 LEU C O 1
ATOM 4938 N N . THR C 1 179 ? 57.277 51.988 66.138 1.00 22.19 179 THR C N 1
ATOM 4939 C CA . THR C 1 179 ? 56.143 52.691 66.723 1.00 22.05 179 THR C CA 1
ATOM 4940 C C . THR C 1 179 ? 55.634 53.631 65.633 1.00 21.86 179 THR C C 1
ATOM 4941 O O . THR C 1 179 ? 56.263 54.645 65.317 1.00 22.83 179 THR C O 1
ATOM 4945 N N . VAL C 1 180 ? 54.556 53.206 64.980 1.00 19.59 180 VAL C N 1
ATOM 4946 C CA . VAL C 1 180 ? 53.919 53.970 63.921 1.00 18.67 180 VAL C CA 1
ATOM 4947 C C . VAL C 1 180 ? 52.826 54.774 64.619 1.00 19.27 180 VAL C C 1
ATOM 4948 O O . VAL C 1 180 ? 51.891 54.207 65.186 1.00 19.19 180 VAL C O 1
ATOM 4952 N N . THR C 1 181 ? 52.984 56.098 64.618 1.00 19.05 181 THR C N 1
ATOM 4953 C CA . THR C 1 181 ? 52.057 56.970 65.324 1.00 19.18 181 THR C CA 1
ATOM 4954 C C . THR C 1 181 ? 51.146 57.929 64.571 1.00 20.61 181 THR C C 1
ATOM 4955 O O . THR C 1 181 ? 51.625 58.852 63.905 1.00 21.47 181 THR C O 1
ATOM 4959 N N . PRO C 1 182 ? 49.819 57.671 64.598 1.00 20.15 182 PRO C N 1
ATOM 4960 C CA . PRO C 1 182 ? 48.858 58.557 63.933 1.00 19.38 182 PRO C CA 1
ATOM 4961 C C . PRO C 1 182 ? 48.411 59.559 65.003 1.00 19.39 182 PRO C C 1
ATOM 4962 O O . PRO C 1 182 ? 48.980 59.583 66.105 1.00 19.00 182 PRO C O 1
ATOM 4966 N N . GLY C 1 183 ? 47.353 60.318 64.724 1.00 17.92 183 GLY C N 1
ATOM 4967 C CA . GLY C 1 183 ? 46.899 61.329 65.669 1.00 19.31 183 GLY C CA 1
ATOM 4968 C C . GLY C 1 183 ? 47.859 62.510 65.608 1.00 19.62 183 GLY C C 1
ATOM 4969 O O . GLY C 1 183 ? 48.189 63.115 66.621 1.00 18.99 183 GLY C O 1
ATOM 4970 N N . ILE C 1 184 ? 48.394 62.750 64.414 1.00 19.51 184 ILE C N 1
ATOM 4971 C CA . ILE C 1 184 ? 49.334 63.833 64.185 1.00 20.26 184 ILE C CA 1
ATOM 4972 C C . ILE C 1 184 ? 48.627 65.048 63.607 1.00 20.48 184 ILE C C 1
ATOM 4973 O O . ILE C 1 184 ? 47.882 64.948 62.631 1.00 20.71 184 ILE C O 1
ATOM 4978 N N . ARG C 1 185 ? 48.828 66.183 64.272 1.00 20.43 185 ARG C N 1
ATOM 4979 C CA . ARG C 1 185 ? 48.238 67.455 63.872 1.00 22.03 185 ARG C CA 1
ATOM 4980 C C . ARG C 1 185 ? 49.279 68.547 64.036 1.00 23.37 185 ARG C C 1
ATOM 4981 O O . ARG C 1 185 ? 50.067 68.509 64.981 1.00 24.24 185 ARG C O 1
ATOM 4989 N N . MET C 1 186 ? 49.286 69.518 63.123 1.00 25.61 186 MET C N 1
ATOM 4990 C CA . MET C 1 186 ? 50.201 70.665 63.223 1.00 27.69 186 MET C CA 1
ATOM 4991 C C . MET C 1 186 ? 49.603 71.548 64.324 1.00 28.59 186 MET C C 1
ATOM 4992 O O . MET C 1 186 ? 48.406 71.443 64.602 1.00 28.00 186 MET C O 1
ATOM 4997 N N . SER C 1 187 ? 50.433 72.384 64.953 1.00 30.69 187 SER C N 1
ATOM 4998 C CA . SER C 1 187 ? 50.042 73.266 66.070 1.00 32.05 187 SER C CA 1
ATOM 4999 C C . SER C 1 187 ? 48.635 73.878 66.120 1.00 32.67 187 SER C C 1
ATOM 5000 O O . SER C 1 187 ? 48.005 73.888 67.179 1.00 33.47 187 SER C O 1
ATOM 5003 N N . GLU C 1 188 ? 48.135 74.331 64.972 1.00 32.51 188 GLU C N 1
ATOM 5004 C CA . GLU C 1 188 ? 46.811 74.950 64.886 1.00 32.91 188 GLU C CA 1
ATOM 5005 C C . GLU C 1 188 ? 45.706 74.087 64.274 1.00 31.00 188 GLU C C 1
ATOM 5006 O O . GLU C 1 188 ? 44.597 74.574 64.062 1.00 30.50 188 GLU C O 1
ATOM 5012 N N . ASP C 1 189 ? 45.996 72.812 64.012 1.00 29.24 189 ASP C N 1
ATOM 5013 C CA . ASP C 1 189 ? 45.015 71.901 63.420 1.00 27.16 189 ASP C CA 1
ATOM 5014 C C . ASP C 1 189 ? 44.152 71.192 64.466 1.00 26.58 189 ASP C C 1
ATOM 5015 O O . ASP C 1 189 ? 44.638 70.777 65.530 1.00 24.99 189 ASP C O 1
ATOM 5020 N N . ALA C 1 190 ? 42.868 71.060 64.137 1.00 25.55 190 ALA C N 1
ATOM 5021 C CA . ALA C 1 190 ? 41.869 70.427 64.997 1.00 24.82 190 ALA C CA 1
ATOM 5022 C C . ALA C 1 190 ? 42.090 68.929 65.155 1.00 24.33 190 ALA C C 1
ATOM 5023 O O . ALA C 1 190 ? 42.488 68.255 64.206 1.00 24.52 190 ALA C O 1
ATOM 5025 N N . ALA C 1 191 ? 41.789 68.424 66.351 1.00 22.71 191 ALA C N 1
ATOM 5026 C CA . ALA C 1 191 ? 41.961 67.014 66.691 1.00 21.11 191 ALA C CA 1
ATOM 5027 C C . ALA C 1 191 ? 40.936 66.106 66.043 1.00 20.14 191 ALA C C 1
ATOM 5028 O O . ALA C 1 191 ? 41.216 64.934 65.825 1.00 18.88 191 ALA C O 1
ATOM 5030 N N . ASN C 1 192 ? 39.783 66.680 65.680 1.00 19.71 192 ASN C N 1
ATOM 5031 C CA . ASN C 1 192 ? 38.643 65.976 65.068 1.00 20.11 192 ASN C CA 1
ATOM 5032 C C . ASN C 1 192 ? 38.200 64.860 66.027 1.00 20.18 192 ASN C C 1
ATOM 5033 O O . ASN C 1 192 ? 37.914 65.135 67.201 1.00 21.42 192 ASN C O 1
ATOM 5038 N N . ASP C 1 193 ? 38.230 63.612 65.558 1.00 19.15 193 ASP C N 1
ATOM 5039 C CA . ASP C 1 193 ? 37.854 62.464 66.374 1.00 19.07 193 ASP C CA 1
ATOM 5040 C C . ASP C 1 193 ? 39.036 61.854 67.146 1.00 19.65 193 ASP C C 1
ATOM 5041 O O . ASP C 1 193 ? 38.853 60.896 67.893 1.00 21.22 193 ASP C O 1
ATOM 5046 N N . GLN C 1 194 ? 40.228 62.437 66.992 1.00 17.93 194 GLN C N 1
ATOM 5047 C CA . GLN C 1 194 ? 41.423 61.967 67.697 1.00 19.51 194 GLN C CA 1
ATOM 5048 C C . GLN C 1 194 ? 41.439 62.459 69.145 1.00 20.54 194 GLN C C 1
ATOM 5049 O O . GLN C 1 194 ? 40.941 63.546 69.437 1.00 21.53 194 GLN C O 1
ATOM 5055 N N . VAL C 1 195 ? 42.002 61.648 70.041 1.00 21.49 195 VAL C N 1
ATOM 5056 C CA . VAL C 1 195 ? 42.071 61.979 71.468 1.00 22.69 195 VAL C CA 1
ATOM 5057 C C . VAL C 1 195 ? 43.498 62.303 71.939 1.00 23.08 195 VAL C C 1
ATOM 5058 O O . VAL C 1 195 ? 43.705 63.260 72.691 1.00 24.61 195 VAL C O 1
ATOM 5062 N N . ARG C 1 196 ? 44.472 61.496 71.524 1.00 22.79 196 ARG C N 1
ATOM 5063 C CA . ARG C 1 196 ? 45.863 61.727 71.899 1.00 21.62 196 ARG C CA 1
ATOM 5064 C C . ARG C 1 196 ? 46.660 62.217 70.701 1.00 22.19 196 ARG C C 1
ATOM 5065 O O . ARG C 1 196 ? 47.147 61.429 69.875 1.00 21.19 196 ARG C O 1
ATOM 5073 N N . VAL C 1 197 ? 46.740 63.545 70.605 1.00 22.45 197 VAL C N 1
ATOM 5074 C CA . VAL C 1 197 ? 47.428 64.222 69.513 1.00 22.41 197 VAL C CA 1
ATOM 5075 C C . VAL C 1 197 ? 48.781 64.810 69.857 1.00 24.14 197 VAL C C 1
ATOM 5076 O O . VAL C 1 197 ? 49.090 65.087 71.028 1.00 23.31 197 VAL C O 1
ATOM 5080 N N . ALA C 1 198 ? 49.567 65.021 68.802 1.00 23.13 198 ALA C N 1
ATOM 5081 C CA . ALA C 1 198 ? 50.896 65.596 68.901 1.00 22.99 198 ALA C CA 1
ATOM 5082 C C . ALA C 1 198 ? 51.334 66.131 67.557 1.00 23.18 198 ALA C C 1
ATOM 5083 O O . ALA C 1 198 ? 50.839 65.715 66.511 1.00 23.81 198 ALA C O 1
ATOM 5085 N N . THR C 1 199 ? 52.263 67.079 67.613 1.00 24.00 199 THR C N 1
ATOM 5086 C CA . THR C 1 199 ? 52.848 67.710 66.438 1.00 24.24 199 THR C CA 1
ATOM 5087 C C . THR C 1 199 ? 53.986 66.788 65.939 1.00 24.52 199 THR C C 1
ATOM 5088 O O . THR C 1 199 ? 54.378 65.858 66.669 1.00 22.85 199 THR C O 1
ATOM 5092 N N . PRO C 1 200 ? 54.442 66.944 64.661 1.00 24.49 200 PRO C N 1
ATOM 5093 C CA . PRO C 1 200 ? 55.538 66.093 64.169 1.00 25.05 200 PRO C CA 1
ATOM 5094 C C . PRO C 1 200 ? 56.818 66.222 65.016 1.00 25.02 200 PRO C C 1
ATOM 5095 O O . PRO C 1 200 ? 57.550 65.244 65.194 1.00 25.24 200 PRO C O 1
ATOM 5099 N N . ALA C 1 201 ? 57.019 67.411 65.596 1.00 25.80 201 ALA C N 1
ATOM 5100 C CA . ALA C 1 201 ? 58.170 67.717 66.453 1.00 25.96 201 ALA C CA 1
ATOM 5101 C C . ALA C 1 201 ? 58.111 66.953 67.774 1.00 26.39 201 ALA C C 1
ATOM 5102 O O . ALA C 1 201 ? 59.119 66.394 68.212 1.00 26.77 201 ALA C O 1
ATOM 5104 N N . ILE C 1 202 ? 56.927 66.924 68.392 1.00 26.97 202 ILE C N 1
ATOM 5105 C CA . ILE C 1 202 ? 56.710 66.210 69.656 1.00 28.72 202 ILE C CA 1
ATOM 5106 C C . ILE C 1 202 ? 56.842 64.698 69.406 1.00 29.25 202 ILE C C 1
ATOM 5107 O O . ILE C 1 202 ? 57.403 63.981 70.237 1.00 29.06 202 ILE C O 1
ATOM 5112 N N . ALA C 1 203 ? 56.430 64.261 68.212 1.00 29.46 203 ALA C N 1
ATOM 5113 C CA . ALA C 1 203 ? 56.508 62.858 67.798 1.00 29.28 203 ALA C CA 1
ATOM 5114 C C . ALA C 1 203 ? 57.950 62.385 67.662 1.00 29.85 203 ALA C C 1
ATOM 5115 O O . ALA C 1 203 ? 58.264 61.247 68.005 1.00 28.48 203 ALA C O 1
ATOM 5117 N N . ARG C 1 204 ? 58.821 63.299 67.222 1.00 31.86 204 ARG C N 1
ATOM 5118 C CA . ARG C 1 204 ? 60.255 63.056 67.037 1.00 33.16 204 ARG C CA 1
ATOM 5119 C C . ARG C 1 204 ? 60.940 62.964 68.399 1.00 34.19 204 ARG C C 1
ATOM 5120 O O . ARG C 1 204 ? 61.747 62.058 68.630 1.00 34.84 204 ARG C O 1
ATOM 5128 N N . GLU C 1 205 ? 60.571 63.884 69.298 1.00 34.76 205 GLU C N 1
ATOM 5129 C CA . GLU C 1 205 ? 61.120 63.964 70.657 1.00 35.86 205 GLU C CA 1
ATOM 5130 C C . GLU C 1 205 ? 60.784 62.758 71.538 1.00 35.31 205 GLU C C 1
ATOM 5131 O O . GLU C 1 205 ? 61.625 62.302 72.328 1.00 35.87 205 GLU C O 1
ATOM 5137 N N . LYS C 1 206 ? 59.571 62.228 71.371 1.00 34.06 206 LYS C N 1
ATOM 5138 C CA . LYS C 1 206 ? 59.102 61.082 72.151 1.00 32.80 206 LYS C CA 1
ATOM 5139 C C . LYS C 1 206 ? 59.565 59.726 71.614 1.00 31.39 206 LYS C C 1
ATOM 5140 O O . LYS C 1 206 ? 59.252 58.686 72.192 1.00 31.06 206 LYS C O 1
ATOM 5146 N N . GLY C 1 207 ? 60.295 59.753 70.501 1.00 30.91 207 GLY C N 1
ATOM 5147 C CA . GLY C 1 207 ? 60.847 58.538 69.924 1.00 29.49 207 GLY C CA 1
ATOM 5148 C C . GLY C 1 207 ? 60.025 57.705 68.963 1.00 28.76 207 GLY C C 1
ATOM 5149 O O . GLY C 1 207 ? 60.240 56.494 68.880 1.00 30.09 207 GLY C O 1
ATOM 5150 N N . SER C 1 208 ? 59.114 58.334 68.222 1.00 27.26 208 SER C N 1
ATOM 5151 C CA . SER C 1 208 ? 58.290 57.628 67.235 1.00 25.73 208 SER C CA 1
ATOM 5152 C C . SER C 1 208 ? 59.162 57.209 66.046 1.00 25.02 208 SER C C 1
ATOM 5153 O O . SER C 1 208 ? 60.091 57.929 65.666 1.00 25.46 208 SER C O 1
ATOM 5156 N N . SER C 1 209 ? 58.874 56.035 65.489 1.00 24.02 209 SER C N 1
ATOM 5157 C CA . SER C 1 209 ? 59.626 55.503 64.351 1.00 22.98 209 SER C CA 1
ATOM 5158 C C . SER C 1 209 ? 59.107 56.034 63.019 1.00 21.35 209 SER C C 1
ATOM 5159 O O . SER C 1 209 ? 59.880 56.236 62.086 1.00 20.84 209 SER C O 1
ATOM 5162 N N . ALA C 1 210 ? 57.792 56.220 62.934 1.00 21.14 210 ALA C N 1
ATOM 5163 C CA . ALA C 1 210 ? 57.140 56.727 61.725 1.00 20.96 210 ALA C CA 1
ATOM 5164 C C . ALA C 1 210 ? 55.832 57.411 62.092 1.00 21.01 210 ALA C C 1
ATOM 5165 O O . ALA C 1 210 ? 55.154 56.985 63.028 1.00 21.60 210 ALA C O 1
ATOM 5167 N N . ILE C 1 211 ? 55.506 58.496 61.389 1.00 20.23 211 ILE C N 1
ATOM 5168 C CA . ILE C 1 211 ? 54.263 59.226 61.635 1.00 19.11 211 ILE C CA 1
ATOM 5169 C C . ILE C 1 211 ? 53.260 59.092 60.507 1.00 18.85 211 ILE C C 1
ATOM 5170 O O . ILE C 1 211 ? 53.636 59.028 59.337 1.00 21.10 211 ILE C O 1
ATOM 5175 N N . VAL C 1 212 ? 51.986 59.000 60.880 1.00 18.05 212 VAL C N 1
ATOM 5176 C CA . VAL C 1 212 ? 50.884 58.893 59.932 1.00 17.06 212 VAL C CA 1
ATOM 5177 C C . VAL C 1 212 ? 50.109 60.201 60.022 1.00 18.47 212 VAL C C 1
ATOM 5178 O O . VAL C 1 212 ? 49.646 60.592 61.095 1.00 18.45 212 VAL C O 1
ATOM 5182 N N . VAL C 1 213 ? 50.058 60.911 58.896 1.00 18.62 213 VAL C N 1
ATOM 5183 C CA . VAL C 1 213 ? 49.375 62.194 58.812 1.00 18.18 213 VAL C CA 1
ATOM 5184 C C . VAL C 1 213 ? 48.323 62.173 57.701 1.00 19.37 213 VAL C C 1
ATOM 5185 O O . VAL C 1 213 ? 48.625 61.891 56.534 1.00 19.27 213 VAL C O 1
ATOM 5189 N N . GLY C 1 214 ? 47.092 62.505 58.083 1.00 19.83 214 GLY C N 1
ATOM 5190 C CA . GLY C 1 214 ? 45.990 62.544 57.143 1.00 19.60 214 GLY C CA 1
ATOM 5191 C C . GLY C 1 214 ? 45.499 63.945 56.853 1.00 19.67 214 GLY C C 1
ATOM 5192 O O . GLY C 1 214 ? 46.108 64.664 56.059 1.00 19.91 214 GLY C O 1
ATOM 5193 N N . ARG C 1 215 ? 44.438 64.339 57.556 1.00 19.51 215 ARG C N 1
ATOM 5194 C CA . ARG C 1 215 ? 43.771 65.639 57.410 1.00 20.93 215 ARG C CA 1
ATOM 5195 C C . ARG C 1 215 ? 44.597 66.932 57.507 1.00 21.02 215 ARG C C 1
ATOM 5196 O O . ARG C 1 215 ? 44.209 67.948 56.929 1.00 21.69 215 ARG C O 1
ATOM 5204 N N . SER C 1 216 ? 45.751 66.886 58.178 1.00 20.65 216 SER C N 1
ATOM 5205 C CA . SER C 1 216 ? 46.620 68.063 58.285 1.00 21.27 216 SER C CA 1
ATOM 5206 C C . SER C 1 216 ? 47.265 68.397 56.934 1.00 20.58 216 SER C C 1
ATOM 5207 O O . SER C 1 216 ? 47.695 69.534 56.708 1.00 20.11 216 SER C O 1
ATOM 5210 N N . ILE C 1 217 ? 47.297 67.393 56.054 1.00 19.81 217 ILE C N 1
ATOM 5211 C CA . ILE C 1 217 ? 47.849 67.498 54.707 1.00 20.72 217 ILE C CA 1
ATOM 5212 C C . ILE C 1 217 ? 46.705 67.553 53.688 1.00 21.87 217 ILE C C 1
ATOM 5213 O O . ILE C 1 217 ? 46.601 68.510 52.926 1.00 22.73 217 ILE C O 1
ATOM 5218 N N . THR C 1 218 ? 45.817 66.559 53.731 1.00 23.34 218 THR C N 1
ATOM 5219 C CA . THR C 1 218 ? 44.700 66.448 52.789 1.00 25.07 218 THR C CA 1
ATOM 5220 C C . THR C 1 218 ? 43.614 67.521 52.830 1.00 27.41 218 THR C C 1
ATOM 5221 O O . THR C 1 218 ? 42.975 67.788 51.807 1.00 28.72 218 THR C O 1
ATOM 5225 N N . LYS C 1 219 ? 43.409 68.130 53.998 1.00 28.83 219 LYS C N 1
ATOM 5226 C CA . LYS C 1 219 ? 42.393 69.173 54.159 1.00 30.54 219 LYS C CA 1
ATOM 5227 C C . LYS C 1 219 ? 42.974 70.586 54.241 1.00 30.38 219 LYS C C 1
ATOM 5228 O O . LYS C 1 219 ? 42.256 71.548 54.542 1.00 29.66 219 LYS C O 1
ATOM 5234 N N . ALA C 1 220 ? 44.271 70.703 53.953 1.00 30.03 220 ALA C N 1
ATOM 5235 C CA . ALA C 1 220 ? 44.964 71.993 53.960 1.00 30.99 220 ALA C CA 1
ATOM 5236 C C . ALA C 1 220 ? 44.765 72.682 52.612 1.00 31.40 220 ALA C C 1
ATOM 5237 O O . ALA C 1 220 ? 44.512 72.005 51.603 1.00 30.19 220 ALA C O 1
ATOM 5239 N N . GLU C 1 221 ? 44.868 74.017 52.609 1.00 32.64 221 GLU C N 1
ATOM 5240 C CA . GLU C 1 221 ? 44.710 74.846 51.402 1.00 35.40 221 GLU C CA 1
ATOM 5241 C C . GLU C 1 221 ? 45.689 74.436 50.302 1.00 34.30 221 GLU C C 1
ATOM 5242 O O . GLU C 1 221 ? 45.304 74.282 49.139 1.00 34.25 221 GLU C O 1
ATOM 5248 N N . ASP C 1 222 ? 46.941 74.222 50.705 1.00 33.20 222 ASP C N 1
ATOM 5249 C CA . ASP C 1 222 ? 48.007 73.785 49.812 1.00 32.43 222 ASP C CA 1
ATOM 5250 C C . ASP C 1 222 ? 48.594 72.512 50.454 1.00 30.92 222 ASP C C 1
ATOM 5251 O O . ASP C 1 222 ? 49.469 72.597 51.328 1.00 30.62 222 ASP C O 1
ATOM 5256 N N . PRO C 1 223 ? 48.104 71.316 50.041 1.00 29.37 223 PRO C N 1
ATOM 5257 C CA . PRO C 1 223 ? 48.552 70.014 50.555 1.00 27.99 223 PRO C CA 1
ATOM 5258 C C . PRO C 1 223 ? 50.052 69.708 50.467 1.00 26.96 223 PRO C C 1
ATOM 5259 O O . PRO C 1 223 ? 50.610 69.088 51.378 1.00 25.73 223 PRO C O 1
ATOM 5263 N N . VAL C 1 224 ? 50.694 70.168 49.389 1.00 26.64 224 VAL C N 1
ATOM 5264 C CA . VAL C 1 224 ? 52.130 69.963 49.157 1.00 26.93 224 VAL C CA 1
ATOM 5265 C C . VAL C 1 224 ? 52.970 70.768 50.138 1.00 26.58 224 VAL C C 1
ATOM 5266 O O . VAL C 1 224 ? 53.896 70.225 50.740 1.00 27.52 224 VAL C O 1
ATOM 5270 N N . LYS C 1 225 ? 52.601 72.037 50.328 1.00 27.32 225 LYS C N 1
ATOM 5271 C CA . LYS C 1 225 ? 53.297 72.947 51.244 1.00 27.66 225 LYS C CA 1
ATOM 5272 C C . LYS C 1 225 ? 53.116 72.471 52.683 1.00 26.82 225 LYS C C 1
ATOM 5273 O O . LYS C 1 225 ? 54.042 72.563 53.494 1.00 28.25 225 LYS C O 1
ATOM 5279 N N . ALA C 1 226 ? 51.937 71.915 52.969 1.00 25.39 226 ALA C N 1
ATOM 5280 C CA . ALA C 1 226 ? 51.616 71.378 54.289 1.00 25.11 226 ALA C CA 1
ATOM 5281 C C . ALA C 1 226 ? 52.476 70.143 54.565 1.00 24.42 226 ALA C C 1
ATOM 5282 O O . ALA C 1 226 ? 53.082 70.043 55.633 1.00 23.71 226 ALA C O 1
ATOM 5284 N N . TYR C 1 227 ? 52.595 69.261 53.564 1.00 24.36 227 TYR C N 1
ATOM 5285 C CA . TYR C 1 227 ? 53.411 68.043 53.672 1.00 24.42 227 TYR C CA 1
ATOM 5286 C C . TYR C 1 227 ? 54.884 68.374 53.894 1.00 24.44 227 TYR C C 1
ATOM 5287 O O . TYR C 1 227 ? 55.544 67.705 54.688 1.00 24.32 227 TYR C O 1
ATOM 5296 N N . LYS C 1 228 ? 55.384 69.383 53.173 1.00 25.31 228 LYS C N 1
ATOM 5297 C CA . LYS C 1 228 ? 56.778 69.822 53.287 1.00 26.91 228 LYS C CA 1
ATOM 5298 C C . LYS C 1 228 ? 57.082 70.367 54.680 1.00 26.04 228 LYS C C 1
ATOM 5299 O O . LYS C 1 228 ? 58.159 70.119 55.214 1.00 26.06 228 LYS C O 1
ATOM 5305 N N . ALA C 1 229 ? 56.100 71.054 55.272 1.00 25.81 229 ALA C N 1
ATOM 5306 C CA . ALA C 1 229 ? 56.213 71.625 56.621 1.00 26.15 229 ALA C CA 1
ATOM 5307 C C . ALA C 1 229 ? 56.237 70.490 57.650 1.00 25.51 229 ALA C C 1
ATOM 5308 O O . ALA C 1 229 ? 57.059 70.497 58.568 1.00 25.11 229 ALA C O 1
ATOM 5310 N N . VAL C 1 230 ? 55.393 69.480 57.422 1.00 25.62 230 VAL C N 1
ATOM 5311 C CA . VAL C 1 230 ? 55.302 68.288 58.278 1.00 26.17 230 VAL C CA 1
ATOM 5312 C C . VAL C 1 230 ? 56.626 67.506 58.210 1.00 27.21 230 VAL C C 1
ATOM 5313 O O . VAL C 1 230 ? 57.165 67.126 59.254 1.00 25.77 230 VAL C O 1
ATOM 5317 N N . ARG C 1 231 ? 57.170 67.349 56.994 1.00 28.88 231 ARG C N 1
ATOM 5318 C CA . ARG C 1 231 ? 58.436 66.626 56.774 1.00 30.81 231 ARG C CA 1
ATOM 5319 C C . ARG C 1 231 ? 59.643 67.320 57.408 1.00 30.99 231 ARG C C 1
ATOM 5320 O O . ARG C 1 231 ? 60.456 66.660 58.069 1.00 32.09 231 ARG C O 1
ATOM 5328 N N . LEU C 1 232 ? 59.721 68.643 57.249 1.00 31.48 232 LEU C N 1
ATOM 5329 C CA . LEU C 1 232 ? 60.807 69.452 57.813 1.00 32.16 232 LEU C CA 1
ATOM 5330 C C . LEU C 1 232 ? 60.789 69.478 59.343 1.00 31.73 232 LEU C C 1
ATOM 5331 O O . LEU C 1 232 ? 61.847 69.409 59.971 1.00 31.39 232 LEU C O 1
ATOM 5336 N N . GLU C 1 233 ? 59.586 69.506 59.926 1.00 32.23 233 GLU C N 1
ATOM 5337 C CA . GLU C 1 233 ? 59.406 69.523 61.386 1.00 32.77 233 GLU C CA 1
ATOM 5338 C C . GLU C 1 233 ? 59.709 68.141 61.982 1.00 32.75 233 GLU C C 1
ATOM 5339 O O . GLU C 1 233 ? 60.195 68.039 63.113 1.00 33.25 233 GLU C O 1
ATOM 5345 N N . TRP C 1 234 ? 59.460 67.096 61.187 1.00 32.93 234 TRP C N 1
ATOM 5346 C CA . TRP C 1 234 ? 59.696 65.697 61.565 1.00 33.04 234 TRP C CA 1
ATOM 5347 C C . TRP C 1 234 ? 61.181 65.318 61.522 1.00 34.99 234 TRP C C 1
ATOM 5348 O O . TRP C 1 234 ? 61.661 64.587 62.400 1.00 34.95 234 TRP C O 1
ATOM 5359 N N . GLU C 1 235 ? 61.899 65.830 60.521 1.00 37.31 235 GLU C N 1
ATOM 5360 C CA . GLU C 1 235 ? 63.329 65.546 60.371 1.00 40.06 235 GLU C CA 1
ATOM 5361 C C . GLU C 1 235 ? 64.214 66.354 61.324 1.00 41.53 235 GLU C C 1
ATOM 5362 O O . GLU C 1 235 ? 65.355 65.968 61.586 1.00 42.65 235 GLU C O 1
ATOM 5368 N N . GLY C 1 236 ? 63.659 67.437 61.876 1.00 42.80 236 GLY C N 1
ATOM 5369 C CA . GLY C 1 236 ? 64.391 68.280 62.809 1.00 44.59 236 GLY C CA 1
ATOM 5370 C C . GLY C 1 236 ? 65.051 69.500 62.196 1.00 46.34 236 GLY C C 1
ATOM 5371 O O . GLY C 1 236 ? 66.223 69.390 61.778 1.00 47.25 236 GLY C O 1
#

InterPro domains:
  IPR001754 Orotidine 5'-phosphate decarboxylase domain [PF00215] (7-229)
  IPR001754 Orotidine 5'-phosphate decarboxylase domain [SM00934] (5-230)
  IPR011060 Ribulose-phosphate binding barrel [SSF51366] (1-235)
  IPR013785 Aldolase-type TIM barrel [G3DSA:3.20.20.70] (1-239)
  IPR014732 Orotidine 5'-phosphate decarboxylase [PTHR32119] (2-235)
  IPR014732 Orotidine 5'-phosphate decarboxylase [TIGR01740] (6-231)
  IPR018089 Orotidine 5'-phosphate decarboxylase, active site [PS00156] (57-70)
  IPR047596 Orotidine 5'-phosphate decarboxylase, bacterial [MF_01200_B] (3-235)

Sequence (705 aa):
MKNNLPIIALDFASAEETLAFLAPFQQEPLFVKVGMELFYQEGPSIVKQLKERNCELFLDLKLHDIPTTVNKAMKRLASLGVDLVNVHAAGGKKMMQAALEGLEEGTPAGKKRPSLIAVTQLTSTSEQIMKDELLIEKSLIDTVVHYSKQAEESGLDGVVCSVHEAKAIYQAVSPSFLTVTPGIRMSEDAANDQVRVATPAIAREKGSSAIVVGRSITKAEDPVKAYKAVRLEWEGINNLPIIALDFASAEETLAFLAPFQQEPLFVKVGMELFYQEGPSIVKQLKERNCELFLDLKLHDIPTTVNKAMKRLASLGVDLVNVHAAGGKKMMQAALEGLEEGTPAGKKRPSLIAVTQLTSTSEQIMKDELLIEKSLIDTVVHYSKQAEESGLDGVVCSVHEAKAIYQAVSPSFLTVTPGIRMSEDAANDQVRVATPAIAREKGSSAIVVGRSITKAEDPVKAYKAVRLEWEGNNLPIIALDFASAEETLAFLAPFQQEPLFVKVGMELFYQEGPSIVKQLKERNCELFLDLKLHDIPTTVNKAMKRLASLGVDLVNVHAAGGKKMMQAALEGLEEGTPAGKKRPSLIAVTQLTSTSEQIMKDELLIEKSLIDTVVHYSKQAEESGLDGVVCSVHEAKAIYQAVSPSFLTVTPGIRMSEDAANDQVRVATPAIAREKGSSAIVVGRSITKAEDPVKAYKAVRLEWEG

Nearest PDB structures (foldseek):
  1dbt-assembly2_C-2  TM=1.001E+00  e=9.456E-45  Bacillus subtilis
  2yyu-assembly1_B  TM=9.679E-01  e=1.942E-31  Geobacillus kaustophilus HTA426
  2yyu-assembly1_A  TM=9.779E-01  e=1.588E-29  Geobacillus kaustophilus HTA426
  2yyt-assembly2_D  TM=9.527E-01  e=3.575E-29  Geobacillus kaustophilus HTA426
  3tfx-assembly1_B  TM=9.094E-01  e=6.400E-25  Lactobacillus acidophilus

CATH classification: 3.20.20.70

Foldseek 3Di:
DADQAAEEEQQDQELVLSVVLCVVCLVPAAAYEYEDRHCVRPNLVSLLVVVVSVHQYEDEDADADAQVVLLQVLLVVLLSPHAHYEHALVNFLSNLLSNVNSQVNSHDPPDDGHAYAHEQDDQLDDQVCCCVVVVDPDGSLVSSLVSQLSNVVSPHQAYEDALVNLLVNCVRDDLRRAYEHEQEADPPDDSPSGDRHDHLLSSQVSDHRHYYYYCQQPVDPHNVVSSVVSSCSNVPD/DLAAEEEQQDQELVVSVVLCVVVPLDAHAYEDEPRHCVRPNLVSLLVCVVSVYAYEYEDAAADAQVVLLQVLLVVLLSQHAAYEHALVNFLSNLLSNQNSQVVNHDPPGDGHAYAHEQDDQLDDQCCCCVPVPDPDGSLVSSLVSQVSNVVSPHQEYEDALVNLLVNCVRDDLRRAYEHEQEADDVDDSPSGDRHDHLQSSLVSNHPHYYYYCQQPVDPHNSVSSVVSSVSNND/DLAAEEEQQDQELVVSVVLCVVCLVDAAAYEDEDRHCVRPNLVSLVVVVVSVYAYADEHAAADAQVVLLQVLLVVLLSDHQHYEHALVNDLSNLLSNVNSQVVSHDPPDDTHAYAHEQDDQLDDQVCCCVPVNDPDGSLVSSLVSFLSSVVSVHQAYEDALVNLLVNCVRDDLRRAYEHEQEADPPDDSVSGDRYDHLLSSQVSNHPHYYYYCQQPVDPHNNVSSVVSSVSNVD

Secondary structure (DSSP, 8-state):
---SS-EEE---SSHHHHHHHTGGGTTS--EEEE-HHHHHHHTHHHHHHHHHTT-EEEEEEEE-S-HHHHHHHHHHHHTTT-SEEEEEGGG-HHHHHHHHHHHHHHSPTTSPPPEEEEE-S-TT--HHHHHHTS-B-S-HHHHHHHHHHHHHHTT-SEEE--GGGHHHHTTTS-TT-EEEE--B--TTS--TT-SS-B-HHHHHHTT-SEEEE-HHHHTSS-HHHHHHHHHHHHHT-/--S-EEEE--SSHHHHHHHHGGGTT---EEEE-HHHHHHHTHHHHHHHHHTT-EEEEEEEE-S-HHHHHHHHHHHTTS--SEEEEEGGG-HHHHHHHHHHHHHHSPTTSPPPEEEEE-S-TT--HHHHHHTT-B-S-HHHHHHHHHHHHHHTT--EEE--GGGHHHHHTTS-TT-EEEE--B--TTS--TT-SS-B-HHHHHHTT-SEEEE-HHHHTSSSHHHHHHHHHHHHH-/--S-EEE---SSHHHHHHHHGGGTTS--EEEE-HHHHHHHTTHHHHHHHTTT-EEEEEEEE-S-HHHHHHHHHHHTTTT-SEEEEEGGG-HHHHHHHHHHHHHHSPTTSPPPEEEEE-S-TT--HHHHHHTS---S-HHHHHHHHHHHHHHTT-SEEE--GGGHHHHTTTS-TTSEEEE--B--TT---TT-SS-B-HHHHHHTT-SEEEE-HHHHTSSSHHHHHHHHHHHHH-